Protein AF-0000000086136388 (afdb_homodimer)

Radius of gyration: 23.06 Å; Cα contacts (8 Å, |Δi|>4): 1151; chains: 2; bounding box: 48×72×56 Å

pLDDT: mean 96.87, std 8.73, range [23.95, 99.0]

Foldseek 3Di:
DDPQDPAAEWEAEAPPDWIKFKWQAWAPNPDPDTGFIKMWIWHDAQWKIKIKIKGAQADALDFDPPAAAQGPRVLAKKKKKWKAFDDDLDQWTWIWIAGQVQRIHIWTWGHNVLQNDPPDDIDTHTDDPCVVQVWGKDKDDDVVRNMIMIITIGTPVVRPQHGRRQAFIKMFMKMKTWHDHPVCPSDIIMIISQHHNHPTPRNRSNGYMYHYD/DDDQDPAAEWEAEAPPDWIKFKWQAWAPNPDPDTGFIKMWIWHDAQWKIKIKIKGAQADALDFDPPAAAQGPRVLAKKKKKWKAFDDDLDQWTWIWIAGQVQRIHIWTWGHNVLQNDVPDDIDTHTDDPCVVQVWGKDKDDDVVRNMIMIITIGTPVVRPQHGRRQAFIKMFMKMKTWHDHPVCPSDIIMIISFHHNHPTPRNRSNGYMYHYD

Sequence (426 aa):
MARGLDVPSLDVPECPAVGTVAYNTSVPNNDTAAFPETKASLCYDDSFIRITFTALQEEYFYYNNSVPTNGDIYDYEVMEAFIYRGVNDPQTYLEFEVAPNNVTFSAWIYNPSKVRATGAAFTGAYITSLVADQLSANTTIVRSEDLWYSHVQIPLGFFNVDTGKAKGTRWRMNFFRTVTSAELFPTQYYGAWNPPNETNFHMTPFFGHVYFVMARGLDVPSLDVPECPAVGTVAYNTSVPNNDTAAFPETKASLCYDDSFIRITFTALQEEYFYYNNSVPTNGDIYDYEVMEAFIYRGVNDPQTYLEFEVAPNNVTFSAWIYNPSKVRATGAAFTGAYITSLVADQLSANTTIVRSEDLWYSHVQIPLGFFNVDTGKAKGTRWRMNFFRTVTSAELFPTQYYGAWNPPNETNFHMTPFFGHVYFV

Solvent-accessible surface area (backbone atoms only — not comparable to full-atom values): 21706 Å² total; per-residue (Å²): 134,86,71,80,59,90,49,59,74,44,63,25,30,48,57,88,50,63,22,71,49,75,31,41,38,19,43,19,54,80,46,82,57,87,34,60,46,31,36,44,34,27,21,30,57,50,53,31,40,35,38,37,41,34,41,37,73,41,85,58,83,33,70,64,88,83,54,54,72,63,42,74,54,78,76,33,21,29,43,36,41,38,45,34,80,37,82,67,66,47,19,36,34,39,38,40,35,36,28,74,85,46,46,39,32,41,26,45,34,42,22,74,67,24,52,61,44,89,92,50,44,70,51,64,20,50,60,76,56,36,76,64,59,55,42,49,64,52,50,49,75,39,72,93,73,21,26,37,37,31,50,31,37,40,43,31,34,75,67,54,35,53,76,66,52,47,65,72,40,46,24,30,31,41,41,38,37,36,45,39,34,87,85,49,54,84,53,72,48,38,28,20,69,51,45,34,84,44,88,48,95,57,36,32,67,38,32,20,44,33,33,29,82,134,84,73,82,61,91,49,61,72,44,62,25,29,47,59,87,49,63,24,71,50,75,32,40,40,18,42,18,54,80,45,81,56,87,35,59,46,32,36,44,34,26,22,29,54,51,54,30,39,35,38,36,41,34,42,37,74,41,87,57,84,32,69,64,88,82,53,53,72,65,41,72,54,79,76,33,22,28,42,35,43,37,44,34,81,37,84,67,64,45,20,34,36,39,39,39,35,38,29,74,85,48,48,39,32,40,27,45,34,41,22,74,66,25,52,58,43,90,91,50,44,72,50,65,20,50,60,76,56,36,76,65,60,55,42,49,64,51,50,48,76,39,74,93,73,22,27,36,36,32,48,31,38,40,43,30,33,74,67,55,34,54,76,66,53,50,66,73,42,45,24,28,31,41,41,39,36,36,44,38,33,85,84,48,54,85,52,71,47,38,28,20,70,53,45,34,82,46,87,49,95,59,37,32,67,38,33,21,43,33,34,30,82

Structure (mmCIF, N/CA/C/O backbone):
data_AF-0000000086136388-model_v1
#
loop_
_entity.id
_entity.type
_entity.pdbx_description
1 polymer 'Carbohydrate-binding domain-containing protein'
#
loop_
_atom_site.group_PDB
_atom_site.id
_atom_site.type_symbol
_atom_site.label_atom_id
_atom_site.label_alt_id
_atom_site.label_comp_id
_atom_site.label_asym_id
_atom_site.label_entity_id
_atom_site.label_seq_id
_atom_site.pdbx_PDB_ins_code
_atom_site.Cartn_x
_atom_site.Cartn_y
_atom_site.Cartn_z
_atom_site.occupancy
_atom_site.B_iso_or_equiv
_atom_site.auth_seq_id
_atom_site.auth_comp_id
_atom_site.auth_asym_id
_atom_site.auth_atom_id
_atom_site.pdbx_PDB_model_num
ATOM 1 N N . MET A 1 1 ? -26.812 6.629 -1.479 1 23.95 1 MET A N 1
ATOM 2 C CA . MET A 1 1 ? -26.562 7.758 -0.588 1 23.95 1 MET A CA 1
ATOM 3 C C . MET A 1 1 ? -25.672 8.797 -1.26 1 23.95 1 MET A C 1
ATOM 5 O O . MET A 1 1 ? -26.156 9.844 -1.701 1 23.95 1 MET A O 1
ATOM 9 N N . ALA A 1 2 ? -24.203 8.734 -0.813 1 31.75 2 ALA A N 1
ATOM 10 C CA . ALA A 1 2 ? -23.422 9.844 -0.28 1 31.75 2 ALA A CA 1
ATOM 11 C C . ALA A 1 2 ? -23.062 10.844 -1.376 1 31.75 2 ALA A C 1
ATOM 13 O O . ALA A 1 2 ? -22.297 10.539 -2.287 1 31.75 2 ALA A O 1
ATOM 14 N N . ARG A 1 3 ? -23.672 11.461 -2.061 1 38.41 3 ARG A N 1
ATOM 15 C CA . ARG A 1 3 ? -23.297 12.578 -2.926 1 38.41 3 ARG A CA 1
ATOM 16 C C . ARG A 1 3 ? -22.125 13.352 -2.346 1 38.41 3 ARG A C 1
ATOM 18 O O . ARG A 1 3 ? -21.984 13.461 -1.126 1 38.41 3 ARG A O 1
ATOM 25 N N . GLY A 1 4 ? -20.875 13.484 -3.221 1 53.66 4 GLY A N 1
ATOM 26 C CA . GLY A 1 4 ? -19.578 14.086 -2.986 1 53.66 4 GLY A CA 1
ATOM 27 C C . GLY A 1 4 ? -19.656 15.391 -2.209 1 53.66 4 GLY A C 1
ATOM 28 O O . GLY A 1 4 ? -20.359 16.312 -2.609 1 53.66 4 GLY A O 1
ATOM 29 N N . LEU A 1 5 ? -19.469 15.367 -0.893 1 69.88 5 LEU A N 1
ATOM 30 C CA . LEU A 1 5 ? -19.219 16.578 -0.127 1 69.88 5 LEU A CA 1
ATOM 31 C C . LEU A 1 5 ? -18.391 17.578 -0.936 1 69.88 5 LEU A C 1
ATOM 33 O O . LEU A 1 5 ? -17.516 17.172 -1.715 1 69.88 5 LEU A O 1
ATOM 37 N N . ASP A 1 6 ? -18.938 18.688 -1.2 1 89.12 6 ASP A N 1
ATOM 38 C CA . ASP A 1 6 ? -18.094 19.75 -1.758 1 89.12 6 ASP A CA 1
ATOM 39 C C . ASP A 1 6 ? -16.844 19.969 -0.908 1 89.12 6 ASP A C 1
ATOM 41 O O . ASP A 1 6 ? -16.938 20.406 0.24 1 89.12 6 ASP A O 1
ATOM 45 N N . VAL A 1 7 ? -15.766 19.438 -1.376 1 97.25 7 VAL A N 1
ATOM 46 C CA . VAL A 1 7 ? -14.508 19.547 -0.646 1 97.25 7 VAL A CA 1
ATOM 47 C C . VAL A 1 7 ? -13.594 20.562 -1.349 1 97.25 7 VAL A C 1
ATOM 49 O O . VAL A 1 7 ? -13.758 20.828 -2.541 1 97.25 7 VAL A O 1
ATOM 52 N N . PRO A 1 8 ? -12.695 21.234 -0.629 1 98.31 8 PRO A N 1
ATOM 53 C CA . PRO A 1 8 ? -11.805 22.219 -1.246 1 98.31 8 PRO A CA 1
ATOM 54 C C . PRO A 1 8 ? -10.812 21.578 -2.223 1 98.31 8 PRO A C 1
ATOM 56 O O . PRO A 1 8 ? -10.688 20.359 -2.271 1 98.31 8 PRO A O 1
ATOM 59 N N . SER A 1 9 ? -10.172 22.453 -3.072 1 98.44 9 SER A N 1
ATOM 60 C CA . SER A 1 9 ? -9.18 22 -4.039 1 98.44 9 SER A CA 1
ATOM 61 C C . SER A 1 9 ? -7.883 22.797 -3.91 1 98.44 9 SER A C 1
ATOM 63 O O . SER A 1 9 ? -7.875 23.906 -3.387 1 98.44 9 SER A O 1
ATOM 65 N N . LEU A 1 10 ? -6.852 22.203 -4.293 1 98.88 10 LEU A N 1
ATOM 66 C CA . LEU A 1 10 ? -5.531 22.828 -4.328 1 98.88 10 LEU A CA 1
ATOM 67 C C . LEU A 1 10 ? -4.797 22.469 -5.617 1 98.88 10 LEU A C 1
ATOM 69 O O . LEU A 1 10 ? -4.723 21.281 -5.984 1 98.88 10 LEU A O 1
ATOM 73 N N . ASP A 1 11 ? -4.32 23.453 -6.371 1 98.94 11 ASP A N 1
ATOM 74 C CA . ASP A 1 11 ? -3.371 23.219 -7.457 1 98.94 11 ASP A CA 1
ATOM 75 C C . ASP A 1 11 ? -1.939 23.156 -6.93 1 98.94 11 ASP A C 1
ATOM 77 O O . ASP A 1 11 ? -1.497 24.062 -6.223 1 98.94 11 ASP A O 1
ATOM 81 N N . VAL A 1 12 ? -1.263 22.156 -7.23 1 98.94 12 VAL A N 1
ATOM 82 C CA . VAL A 1 12 ? 0.119 21.969 -6.801 1 98.94 12 VAL A CA 1
ATOM 83 C C . VAL A 1 12 ? 1.051 22.031 -8.008 1 98.94 12 VAL A C 1
ATOM 85 O O . VAL A 1 12 ? 0.983 21.188 -8.906 1 98.94 12 VAL A O 1
ATOM 88 N N . PRO A 1 13 ? 1.902 23.016 -8.086 1 98.94 13 PRO A N 1
ATOM 89 C CA . PRO A 1 13 ? 2.816 23.156 -9.227 1 98.94 13 PRO A CA 1
ATOM 90 C C . PRO A 1 13 ? 4.094 22.344 -9.062 1 98.94 13 PRO A C 1
ATOM 92 O O . PRO A 1 13 ? 4.32 21.75 -8 1 98.94 13 PRO A O 1
ATOM 95 N N . GLU A 1 14 ? 4.855 22.25 -10.109 1 98.88 14 GLU A N 1
ATOM 96 C CA . GLU A 1 14 ? 6.215 21.734 -10.031 1 98.88 14 GLU A CA 1
ATOM 97 C C . GLU A 1 14 ? 7.102 22.625 -9.164 1 98.88 14 GLU A C 1
ATOM 99 O O . GLU A 1 14 ? 7.016 23.844 -9.234 1 98.88 14 GLU A O 1
ATOM 104 N N . CYS A 1 15 ? 7.957 22.016 -8.414 1 98.81 15 CYS A N 1
ATOM 105 C CA . CYS A 1 15 ? 8.914 22.766 -7.613 1 98.81 15 CYS A CA 1
ATOM 106 C C . CYS A 1 15 ? 9.789 23.641 -8.492 1 98.81 15 CYS A C 1
ATOM 108 O O . CYS A 1 15 ? 10.141 23.266 -9.609 1 98.81 15 CYS A O 1
ATOM 110 N N . PRO A 1 16 ? 10.094 24.766 -8.07 1 98.62 16 PRO A N 1
ATOM 111 C CA . PRO A 1 16 ? 10.078 25.234 -6.68 1 98.62 16 PRO A CA 1
ATOM 112 C C . PRO A 1 16 ? 8.82 26.016 -6.332 1 98.62 16 PRO A C 1
ATOM 114 O O . PRO A 1 16 ? 8.625 26.406 -5.176 1 98.62 16 PRO A O 1
ATOM 117 N N . ALA A 1 17 ? 7.953 26.328 -7.355 1 98.88 17 ALA A N 1
ATOM 118 C CA . ALA A 1 17 ? 6.676 26.938 -6.996 1 98.88 17 ALA A CA 1
ATOM 119 C C . ALA A 1 17 ? 5.859 26.016 -6.098 1 98.88 17 ALA A C 1
ATOM 121 O O . ALA A 1 17 ? 5.988 24.797 -6.172 1 98.88 17 ALA A O 1
ATOM 122 N N . VAL A 1 18 ? 5.02 26.578 -5.27 1 98.94 18 VAL A N 1
ATOM 123 C CA . VAL A 1 18 ? 4.266 25.734 -4.352 1 98.94 18 VAL A CA 1
ATOM 124 C C . VAL A 1 18 ? 2.793 26.141 -4.363 1 98.94 18 VAL A C 1
ATOM 126 O O . VAL A 1 18 ? 2.465 27.281 -4.641 1 98.94 18 VAL A O 1
ATOM 129 N N . GLY A 1 19 ? 1.945 25.141 -4.195 1 98.94 19 GLY A N 1
ATOM 130 C CA . GLY A 1 19 ? 0.585 25.359 -3.738 1 98.94 19 GLY A CA 1
ATOM 131 C C . GLY A 1 19 ? 0.433 25.234 -2.234 1 98.94 19 GLY A C 1
ATOM 132 O O . GLY A 1 19 ? 0.924 24.281 -1.632 1 98.94 19 GLY A O 1
ATOM 133 N N . THR A 1 20 ? -0.209 26.266 -1.61 1 98.88 20 THR A N 1
ATOM 134 C CA . THR A 1 20 ? -0.269 26.297 -0.153 1 98.88 20 THR A CA 1
ATOM 135 C C . THR A 1 20 ? -1.717 26.328 0.328 1 98.88 20 THR A C 1
ATOM 137 O O . THR A 1 20 ? -2.549 27.047 -0.244 1 98.88 20 THR A O 1
ATOM 140 N N . VAL A 1 21 ? -2 25.516 1.309 1 98.88 21 VAL A N 1
ATOM 141 C CA . VAL A 1 21 ? -3.236 25.672 2.068 1 98.88 21 VAL A CA 1
ATOM 142 C C . VAL A 1 21 ? -2.92 26.172 3.475 1 98.88 21 VAL A C 1
ATOM 144 O O . VAL A 1 21 ? -1.925 25.766 4.078 1 98.88 21 VAL A O 1
ATOM 147 N N . ALA A 1 22 ? -3.672 27.094 3.922 1 98.56 22 ALA A N 1
ATOM 148 C CA . ALA A 1 22 ? -3.662 27.578 5.301 1 98.56 22 ALA A CA 1
ATOM 149 C C . ALA A 1 22 ? -4.988 27.281 5.992 1 98.56 22 ALA A C 1
ATOM 151 O O . ALA A 1 22 ? -6.055 27.422 5.387 1 98.56 22 ALA A O 1
ATOM 152 N N . TYR A 1 23 ? -4.891 26.859 7.211 1 98.06 23 TYR A N 1
ATOM 153 C CA . TYR A 1 23 ? -6.117 26.531 7.93 1 98.06 23 TYR A CA 1
ATOM 154 C C . TYR A 1 23 ? -5.949 26.75 9.43 1 98.06 23 TYR A C 1
ATOM 156 O O . TYR A 1 23 ? -4.836 26.672 9.953 1 98.06 23 TYR A O 1
ATOM 164 N N . ASN A 1 24 ? -6.988 27.062 10.07 1 97.56 24 ASN A N 1
ATOM 165 C CA . ASN A 1 24 ? -7.121 27.188 11.516 1 97.56 24 ASN A CA 1
ATOM 166 C C . ASN A 1 24 ? -8.484 26.688 12 1 97.56 24 ASN A C 1
ATOM 168 O O . ASN A 1 24 ? -9 27.172 13.008 1 97.56 24 ASN A O 1
ATOM 172 N N . THR A 1 25 ? -8.992 25.797 11.219 1 96.81 25 THR A N 1
ATOM 173 C CA . THR A 1 25 ? -10.312 25.25 11.523 1 96.81 25 THR A CA 1
ATOM 174 C C . THR A 1 25 ? -10.195 24 12.383 1 96.81 25 THR A C 1
ATOM 176 O O . THR A 1 25 ? -9.375 23.125 12.102 1 96.81 25 THR A O 1
ATOM 179 N N . SER A 1 26 ? -11.078 23.953 13.352 1 97.38 26 SER A N 1
ATOM 180 C CA . SER A 1 26 ? -11.039 22.859 14.312 1 97.38 26 SER A CA 1
ATOM 181 C C . SER A 1 26 ? -11.703 21.609 13.742 1 97.38 26 SER A C 1
ATOM 183 O O . SER A 1 26 ? -12.57 21.688 12.875 1 97.38 26 SER A O 1
ATOM 185 N N . VAL A 1 27 ? -11.273 20.469 14.18 1 97.44 27 VAL A N 1
ATOM 186 C CA . VAL A 1 27 ? -11.938 19.172 14 1 97.44 27 VAL A CA 1
ATOM 187 C C . VAL A 1 27 ? -12.641 18.766 15.289 1 97.44 27 VAL A C 1
ATOM 189 O O . VAL A 1 27 ? -12.023 18.719 16.359 1 97.44 27 VAL A O 1
ATOM 192 N N . PRO A 1 28 ? -13.938 18.391 15.414 1 97.31 28 PRO A N 1
ATOM 193 C CA . PRO A 1 28 ? -14.844 18.406 14.266 1 97.31 28 PRO A CA 1
ATOM 194 C C . PRO A 1 28 ? -15.18 19.828 13.797 1 97.31 28 PRO A C 1
ATOM 196 O O . PRO A 1 28 ? -14.797 20.797 14.453 1 97.31 28 PRO A O 1
ATOM 199 N N . ASN A 1 29 ? -15.859 19.859 12.609 1 94.06 29 ASN A N 1
ATOM 200 C CA . ASN A 1 29 ? -16.062 21.141 11.945 1 94.06 29 ASN A CA 1
ATOM 201 C C . ASN A 1 29 ? -17.094 21.984 12.672 1 94.06 29 ASN A C 1
ATOM 203 O O . ASN A 1 29 ? -17.234 23.188 12.398 1 94.06 29 ASN A O 1
ATOM 207 N N . ASN A 1 30 ? -17.75 21.422 13.664 1 92 30 ASN A N 1
ATOM 208 C CA . ASN A 1 30 ? -18.719 22.203 14.438 1 92 30 ASN A CA 1
ATOM 209 C C . ASN A 1 30 ? -18.094 22.75 15.719 1 92 30 ASN A C 1
ATOM 211 O O . ASN A 1 30 ? -18.734 23.484 16.453 1 92 30 ASN A O 1
ATOM 215 N N . ASP A 1 31 ? -16.875 22.312 16 1 89.75 31 ASP A N 1
ATOM 216 C CA . ASP A 1 31 ? -16.125 22.922 17.094 1 89.75 31 ASP A CA 1
ATOM 217 C C . ASP A 1 31 ? -15.688 24.344 16.719 1 89.75 31 ASP A C 1
ATOM 219 O O . ASP A 1 31 ? -14.984 24.547 15.727 1 89.75 31 ASP A O 1
ATOM 223 N N . THR A 1 32 ? -16.062 25.359 17.469 1 88.38 32 THR A N 1
ATOM 224 C CA . THR A 1 32 ? -15.812 26.766 17.172 1 88.38 32 THR A CA 1
ATOM 225 C C . THR A 1 32 ? -14.562 27.266 17.891 1 88.38 32 THR A C 1
ATOM 227 O O . THR A 1 32 ? -14.18 28.422 17.75 1 88.38 32 THR A O 1
ATOM 230 N N . ALA A 1 33 ? -13.961 26.359 18.562 1 89.62 33 ALA A N 1
ATOM 231 C CA . ALA A 1 33 ? -12.742 26.75 19.266 1 89.62 33 ALA A CA 1
ATOM 232 C C . ALA A 1 33 ? -11.664 27.188 18.266 1 89.62 33 ALA A C 1
ATOM 234 O O . ALA A 1 33 ? -11.562 26.625 17.172 1 89.62 33 ALA A O 1
ATOM 235 N N . ALA A 1 34 ? -10.938 28.219 18.734 1 91.62 34 ALA A N 1
ATOM 236 C CA . ALA A 1 34 ? -9.828 28.672 17.906 1 91.62 34 ALA A CA 1
ATOM 237 C C . ALA A 1 34 ? -8.773 27.578 17.75 1 91.62 34 ALA A C 1
ATOM 239 O O . ALA A 1 34 ? -8.5 26.844 18.703 1 91.62 34 ALA A O 1
ATOM 240 N N . PHE A 1 35 ? -8.227 27.406 16.656 1 97.81 35 PHE A N 1
ATOM 241 C CA . PHE A 1 35 ? -7.105 26.516 16.391 1 97.81 35 PHE A CA 1
ATOM 242 C C . PHE A 1 35 ? -5.93 27.297 15.805 1 97.81 35 PHE A C 1
ATOM 244 O O . PHE A 1 35 ? -6.117 28.188 14.969 1 97.81 35 PHE A O 1
ATOM 251 N N . PRO A 1 36 ? -4.711 27 16.266 1 98.38 36 PRO A N 1
ATOM 252 C CA . PRO A 1 36 ? -3.566 27.766 15.773 1 98.38 36 PRO A CA 1
ATOM 253 C C . PRO A 1 36 ? -3.387 27.641 14.258 1 98.38 36 PRO A C 1
ATOM 255 O O . PRO A 1 36 ? -3.576 26.562 13.695 1 98.38 36 PRO A O 1
ATOM 258 N N . GLU A 1 37 ? -3.037 28.75 13.625 1 98.62 37 GLU A N 1
ATOM 259 C CA . GLU A 1 37 ? -2.834 28.766 12.18 1 98.62 37 GLU A CA 1
ATOM 260 C C . GLU A 1 37 ? -1.811 27.719 11.75 1 98.62 37 GLU A C 1
ATOM 262 O O . GLU A 1 37 ? -0.777 27.562 12.398 1 98.62 37 GLU A O 1
ATOM 267 N N . THR A 1 38 ? -2.09 27.016 10.742 1 98.81 38 THR A N 1
ATOM 268 C CA . THR A 1 38 ? -1.285 25.922 10.219 1 98.81 38 THR A CA 1
ATOM 269 C C . THR A 1 38 ? -1.223 25.969 8.695 1 98.81 38 THR A C 1
ATOM 271 O O . THR A 1 38 ? -2.178 26.406 8.047 1 98.81 38 THR A O 1
ATOM 274 N N . LYS A 1 39 ? -0.036 25.609 8.102 1 98.94 39 LYS A N 1
ATOM 275 C CA . LYS A 1 39 ? 0.093 25.609 6.645 1 98.94 39 LYS A CA 1
ATOM 276 C C . LYS A 1 39 ? 0.669 24.297 6.145 1 98.94 39 LYS A C 1
ATOM 278 O O . LYS A 1 39 ? 1.475 23.656 6.832 1 98.94 39 LYS A O 1
ATOM 283 N N . ALA A 1 40 ? 0.229 23.891 5.023 1 98.94 40 ALA A N 1
ATOM 284 C CA . ALA A 1 40 ? 0.866 22.875 4.195 1 98.94 40 ALA A CA 1
ATOM 285 C C . ALA A 1 40 ? 1.159 23.406 2.795 1 98.94 40 ALA A C 1
ATOM 287 O O . ALA A 1 40 ? 0.244 23.812 2.074 1 98.94 40 ALA A O 1
ATOM 288 N N . SER A 1 41 ? 2.418 23.484 2.428 1 98.94 41 SER A N 1
ATOM 289 C CA . SER A 1 41 ? 2.852 23.875 1.094 1 98.94 41 SER A CA 1
ATOM 290 C C . SER A 1 41 ? 3.385 22.688 0.301 1 98.94 41 SER A C 1
ATOM 292 O O . SER A 1 41 ? 4.246 21.953 0.784 1 98.94 41 SER A O 1
ATOM 294 N N . LEU A 1 42 ? 2.832 22.547 -0.902 1 98.94 42 LEU A N 1
ATOM 295 C CA . LEU A 1 42 ? 3.18 21.375 -1.684 1 98.94 42 LEU A CA 1
ATOM 296 C C . LEU A 1 42 ? 3.752 21.766 -3.041 1 98.94 42 LEU A C 1
ATOM 298 O O . LEU A 1 42 ? 3.289 22.719 -3.658 1 98.94 42 LEU A O 1
ATOM 302 N N . CYS A 1 43 ? 4.652 21.078 -3.531 1 98.94 43 CYS A N 1
ATOM 303 C CA . CYS A 1 43 ? 5.066 21 -4.926 1 98.94 43 CYS A CA 1
ATOM 304 C C . CYS A 1 43 ? 5.496 19.578 -5.285 1 98.94 43 CYS A C 1
ATOM 306 O O . CYS A 1 43 ? 5.496 18.688 -4.43 1 98.94 43 CYS A O 1
ATOM 308 N N . TYR A 1 44 ? 5.688 19.312 -6.516 1 98.94 44 TYR A N 1
ATOM 309 C CA . TYR A 1 44 ? 6.227 18.016 -6.945 1 98.94 44 TYR A CA 1
ATOM 310 C C . TYR A 1 44 ? 7.438 18.219 -7.852 1 98.94 44 TYR A C 1
ATOM 312 O O . TYR A 1 44 ? 7.598 19.266 -8.469 1 98.94 44 TYR A O 1
ATOM 320 N N . ASP A 1 45 ? 8.312 17.297 -7.84 1 98.75 45 ASP A N 1
ATOM 321 C CA . ASP A 1 45 ? 9.359 17.219 -8.852 1 98.75 45 ASP A CA 1
ATOM 322 C C . ASP A 1 45 ? 9.312 15.898 -9.602 1 98.75 45 ASP A C 1
ATOM 324 O O . ASP A 1 45 ? 8.25 15.281 -9.719 1 98.75 45 ASP A O 1
ATOM 328 N N . ASP A 1 46 ? 10.398 15.453 -10.172 1 98.5 46 ASP A N 1
ATOM 329 C CA . ASP A 1 46 ? 10.359 14.297 -11.062 1 98.5 46 ASP A CA 1
ATOM 330 C C . ASP A 1 46 ? 10.031 13.023 -10.297 1 98.5 46 ASP A C 1
ATOM 332 O O . ASP A 1 46 ? 9.43 12.094 -10.844 1 98.5 46 ASP A O 1
ATOM 336 N N . SER A 1 47 ? 10.391 13.023 -8.977 1 98.38 47 SER A N 1
ATOM 337 C CA . SER A 1 47 ? 10.328 11.727 -8.312 1 98.38 47 SER A CA 1
ATOM 338 C C . SER A 1 47 ? 9.602 11.82 -6.977 1 98.38 47 SER A C 1
ATOM 340 O O . SER A 1 47 ? 9.297 10.797 -6.359 1 98.38 47 SER A O 1
ATOM 342 N N . PHE A 1 48 ? 9.305 13.078 -6.531 1 98.94 48 PHE A N 1
ATOM 343 C CA . PHE A 1 48 ? 8.805 13.195 -5.164 1 98.94 48 PHE A CA 1
ATOM 344 C C . PHE A 1 48 ? 7.66 14.195 -5.086 1 98.94 48 PHE A C 1
ATOM 346 O O . PHE A 1 48 ? 7.613 15.156 -5.863 1 98.94 48 PHE A O 1
ATOM 353 N N . ILE A 1 49 ? 6.73 13.977 -4.184 1 99 49 ILE A N 1
ATOM 354 C CA . ILE A 1 49 ? 5.914 15.023 -3.576 1 99 49 ILE A CA 1
ATOM 355 C C . ILE A 1 49 ? 6.707 15.719 -2.475 1 99 49 ILE A C 1
ATOM 357 O O . ILE A 1 49 ? 7.301 15.062 -1.615 1 99 49 ILE A O 1
ATOM 361 N N . ARG A 1 50 ? 6.773 16.984 -2.543 1 98.94 50 ARG A N 1
ATOM 362 C CA . ARG A 1 50 ? 7.391 17.797 -1.498 1 98.94 50 ARG A CA 1
ATO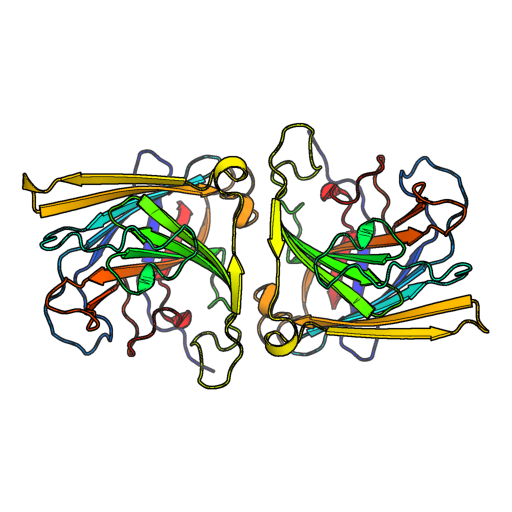M 363 C C . ARG A 1 50 ? 6.332 18.531 -0.683 1 98.94 50 ARG A C 1
ATOM 365 O O . ARG A 1 50 ? 5.473 19.219 -1.243 1 98.94 50 ARG A O 1
ATOM 372 N N . ILE A 1 51 ? 6.371 18.328 0.601 1 99 51 ILE A N 1
ATOM 373 C CA . ILE A 1 51 ? 5.445 19.016 1.502 1 99 51 ILE A CA 1
ATOM 374 C C . ILE A 1 51 ? 6.234 19.781 2.553 1 99 51 ILE A C 1
ATOM 376 O O . ILE A 1 51 ? 7.156 19.25 3.172 1 99 51 ILE A O 1
ATOM 380 N N . THR A 1 52 ? 5.977 20.984 2.73 1 98.94 52 THR A N 1
ATOM 381 C CA . THR A 1 52 ? 6.418 21.734 3.904 1 98.94 52 THR A CA 1
ATOM 382 C C . THR A 1 52 ? 5.25 21.984 4.855 1 98.94 52 THR A C 1
ATOM 384 O O . THR A 1 52 ? 4.332 22.75 4.535 1 98.94 52 THR A O 1
ATOM 387 N N . PHE A 1 53 ? 5.305 21.344 5.965 1 98.94 53 PHE A N 1
ATOM 388 C CA . PHE A 1 53 ? 4.383 21.641 7.059 1 98.94 53 PHE A CA 1
ATOM 389 C C . PHE A 1 53 ? 4.883 22.812 7.891 1 98.94 53 PHE A C 1
ATOM 391 O O . PHE A 1 53 ? 6.074 22.891 8.195 1 98.94 53 PHE A O 1
ATOM 398 N N . THR A 1 54 ? 4.023 23.688 8.211 1 98.94 54 THR A N 1
ATOM 399 C CA . THR A 1 54 ? 4.367 24.781 9.117 1 98.94 54 THR A CA 1
ATOM 400 C C . THR A 1 54 ? 3.318 24.922 10.219 1 98.94 54 THR A C 1
ATOM 402 O O . THR A 1 54 ? 2.162 25.25 9.945 1 98.94 54 THR A O 1
ATOM 405 N N . ALA A 1 55 ? 3.672 24.625 11.414 1 98.94 55 ALA A N 1
ATOM 406 C CA . ALA A 1 55 ? 2.857 24.859 12.602 1 98.94 55 ALA A CA 1
ATOM 407 C C . ALA A 1 55 ? 3.102 26.25 13.164 1 98.94 55 ALA A C 1
ATOM 409 O O . ALA A 1 55 ? 4.078 26.484 13.883 1 98.94 55 ALA A O 1
ATOM 410 N N . LEU A 1 56 ? 2.201 27.141 12.859 1 98.81 56 LEU A N 1
ATOM 411 C CA . LEU A 1 56 ? 2.295 28.516 13.367 1 98.81 56 LEU A CA 1
ATOM 412 C C . LEU A 1 56 ? 1.608 28.641 14.719 1 98.81 56 LEU A C 1
ATOM 414 O O . LEU A 1 56 ? 0.86 27.75 15.125 1 98.81 56 LEU A O 1
ATOM 418 N N . GLN A 1 57 ? 1.905 29.688 15.422 1 98.62 57 GLN A N 1
ATOM 419 C CA . GLN A 1 57 ? 1.31 29.969 16.719 1 98.62 57 GLN A CA 1
ATOM 420 C C . GLN A 1 57 ? 1.483 28.797 17.672 1 98.62 57 GLN A C 1
ATOM 422 O O . GLN A 1 57 ? 0.535 2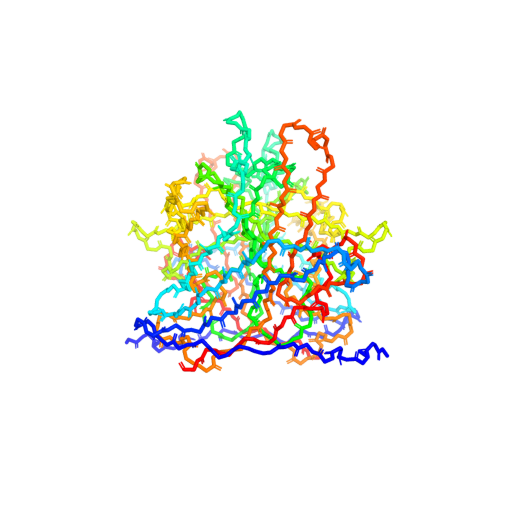8.391 18.344 1 98.62 57 GLN A O 1
ATOM 427 N N . GLU A 1 58 ? 2.607 28.188 17.578 1 98.25 58 GLU A N 1
ATOM 428 C CA . GLU A 1 58 ? 2.959 27.016 18.375 1 98.25 58 GLU A CA 1
ATOM 429 C C . GLU A 1 58 ? 3.48 27.422 19.75 1 98.25 58 GLU A C 1
ATOM 431 O O . GLU A 1 58 ? 4.473 28.156 19.859 1 98.25 58 GLU A O 1
ATOM 436 N N . GLU A 1 59 ? 2.855 26.891 20.766 1 96.56 59 GLU A N 1
ATOM 437 C CA . GLU A 1 59 ? 3.211 27.297 22.125 1 96.56 59 GLU A CA 1
ATOM 438 C C . GLU A 1 59 ? 3.971 26.188 22.844 1 96.56 59 GLU A C 1
ATOM 440 O O . GLU A 1 59 ? 4.848 26.469 23.672 1 96.56 59 GLU A O 1
ATOM 445 N N . TYR A 1 60 ? 3.791 24.953 22.469 1 97.62 60 TYR A N 1
ATOM 446 C CA . TYR A 1 60 ? 4.129 23.906 23.406 1 97.62 60 TYR A CA 1
ATOM 447 C C . TYR A 1 60 ? 5.23 23 22.859 1 97.62 60 TYR A C 1
ATOM 449 O O . TYR A 1 60 ? 6.023 22.453 23.625 1 97.62 60 TYR A O 1
ATOM 457 N N . PHE A 1 61 ? 5.242 22.766 21.562 1 97.88 61 PHE A N 1
ATOM 458 C CA . PHE A 1 61 ? 6.215 21.875 20.922 1 97.88 61 PHE A CA 1
ATOM 459 C C . PHE A 1 61 ? 6.262 20.531 21.625 1 97.88 61 PHE A C 1
ATOM 461 O O . PHE A 1 61 ? 7.344 20 21.891 1 97.88 61 PHE A O 1
ATOM 468 N N . TYR A 1 62 ? 5.129 19.969 22.016 1 97.94 62 TYR A N 1
ATOM 469 C CA . TYR A 1 62 ? 5.051 18.844 22.938 1 97.94 62 TYR A CA 1
ATOM 470 C C . TYR A 1 62 ? 5.148 17.516 22.203 1 97.94 62 TYR A C 1
ATOM 472 O O . TYR A 1 62 ? 4.348 17.25 21.297 1 97.94 62 TYR A O 1
ATOM 480 N N . TYR A 1 63 ? 6.172 16.734 22.469 1 97.75 63 TYR A N 1
ATOM 481 C CA . TYR A 1 63 ? 6.383 15.383 21.969 1 97.75 63 TYR A CA 1
ATOM 482 C C . TYR A 1 63 ? 6.969 14.477 23.047 1 97.75 63 TYR A C 1
ATOM 484 O O . TYR A 1 63 ? 7.434 14.969 24.094 1 97.75 63 TYR A O 1
ATOM 492 N N . ASN A 1 64 ? 6.816 13.156 22.906 1 97.56 64 ASN A N 1
ATOM 493 C CA . ASN A 1 64 ? 7.438 12.164 23.781 1 97.56 64 ASN A CA 1
ATOM 494 C C . ASN A 1 64 ? 8.641 11.5 23.109 1 97.56 64 ASN A C 1
ATOM 496 O O . ASN A 1 64 ? 8.484 10.727 22.172 1 97.56 64 ASN A O 1
ATOM 500 N N . ASN A 1 65 ? 9.805 11.695 23.656 1 96.81 65 ASN A N 1
ATOM 501 C CA . ASN A 1 65 ? 11.07 11.25 23.062 1 96.81 65 ASN A CA 1
ATOM 502 C C . ASN A 1 65 ? 11.18 9.727 23.078 1 96.81 65 ASN A C 1
ATOM 504 O O . ASN A 1 65 ? 12.008 9.156 22.359 1 96.81 65 ASN A O 1
ATOM 508 N N . SER A 1 66 ? 10.414 9.094 23.844 1 98.12 66 SER A N 1
ATOM 509 C CA . SER A 1 66 ? 10.523 7.645 23.969 1 98.12 66 SER A CA 1
ATOM 510 C C . SER A 1 66 ? 9.711 6.941 22.891 1 98.12 66 SER A C 1
ATOM 512 O O . SER A 1 66 ? 9.852 5.73 22.688 1 98.12 66 SER A O 1
ATOM 514 N N . VAL A 1 67 ? 8.859 7.652 22.219 1 98.38 67 VAL A N 1
ATOM 515 C CA . VAL A 1 67 ? 8.055 7.047 21.172 1 98.38 67 VAL A CA 1
ATOM 516 C C . VAL A 1 67 ? 8.891 6.914 19.891 1 98.38 67 VAL A C 1
ATOM 518 O O . VAL A 1 67 ? 9.398 7.91 19.375 1 98.38 67 VAL A O 1
ATOM 521 N N . PRO A 1 68 ? 9.086 5.688 19.438 1 98.44 68 PRO A N 1
ATOM 522 C CA . PRO A 1 68 ? 9.93 5.492 18.25 1 98.44 68 PRO A CA 1
ATOM 523 C C . PRO A 1 68 ? 9.18 5.746 16.953 1 98.44 68 PRO A C 1
ATOM 525 O O . PRO A 1 68 ? 7.957 5.934 16.953 1 98.44 68 PRO A O 1
ATOM 528 N N . THR A 1 69 ? 9.961 5.742 15.859 1 98.62 69 THR A N 1
ATOM 529 C CA . THR A 1 69 ? 9.375 5.781 14.523 1 98.62 69 THR A CA 1
ATOM 530 C C . THR A 1 69 ? 8.305 4.711 14.375 1 98.62 69 THR A C 1
ATOM 532 O O . THR A 1 69 ? 8.5 3.564 14.789 1 98.62 69 THR A O 1
ATOM 535 N N . ASN A 1 70 ? 7.082 5.121 13.859 1 98.62 70 ASN A N 1
ATOM 536 C CA . ASN A 1 70 ? 5.898 4.293 13.641 1 98.62 70 ASN A CA 1
ATOM 537 C C . ASN A 1 70 ? 5.242 3.889 14.953 1 98.62 70 ASN A C 1
ATOM 539 O O . ASN A 1 70 ? 4.352 3.037 14.977 1 98.62 70 ASN A O 1
ATOM 543 N N . GLY A 1 71 ? 5.758 4.457 16.062 1 98.69 71 GLY A N 1
ATOM 544 C CA . GLY A 1 71 ? 4.992 4.375 17.297 1 98.69 71 GLY A CA 1
ATOM 545 C C . GLY A 1 71 ? 3.816 5.332 17.328 1 98.69 71 GLY A C 1
ATOM 546 O O . GLY A 1 71 ? 3.49 5.965 16.312 1 98.69 71 GLY A O 1
ATOM 547 N N . ASP A 1 72 ? 3.152 5.535 18.516 1 98.38 72 ASP A N 1
ATOM 548 C CA . ASP A 1 72 ? 1.922 6.309 18.641 1 98.38 72 ASP A CA 1
ATOM 549 C C . ASP A 1 72 ? 2.223 7.797 18.828 1 98.38 72 ASP A C 1
ATOM 551 O O . ASP A 1 72 ? 1.732 8.43 19.766 1 98.38 72 ASP A O 1
ATOM 555 N N . ILE A 1 73 ? 2.934 8.359 17.891 1 98.69 73 ILE A N 1
ATOM 556 C CA . ILE A 1 73 ? 3.309 9.766 17.984 1 98.69 73 ILE A CA 1
ATOM 557 C C . ILE A 1 73 ? 2.061 10.641 17.891 1 98.69 73 ILE A C 1
ATOM 559 O O . ILE A 1 73 ? 2.062 11.789 18.344 1 98.69 73 ILE A O 1
ATOM 563 N N . TYR A 1 74 ? 0.929 10.094 17.375 1 98 74 TYR A N 1
ATOM 564 C CA . TYR A 1 74 ? -0.325 10.82 17.219 1 98 74 TYR A CA 1
ATOM 565 C C . TYR A 1 74 ? -0.977 11.094 18.562 1 98 74 TYR A C 1
ATOM 567 O O . TYR A 1 74 ? -1.957 11.836 18.656 1 98 74 TYR A O 1
ATOM 575 N N . ASP A 1 75 ? -0.46 10.5 19.625 1 98.06 75 ASP A N 1
ATOM 576 C CA . ASP A 1 75 ? -0.926 10.836 20.969 1 98.06 75 ASP A CA 1
ATOM 577 C C . ASP A 1 75 ? -0.441 12.227 21.391 1 98.06 75 ASP A C 1
ATOM 579 O O . ASP A 1 75 ? -0.932 12.789 22.375 1 98.06 75 ASP A O 1
ATOM 583 N N . TYR A 1 76 ? 0.499 12.828 20.656 1 98.44 76 TYR A N 1
ATOM 584 C CA . TYR A 1 76 ? 1.102 14.125 20.969 1 98.44 76 TYR A CA 1
ATOM 585 C C . TYR A 1 76 ? 0.921 15.102 19.812 1 98.44 76 TYR A C 1
ATOM 587 O O . TYR A 1 76 ? -0.104 15.078 19.125 1 98.44 76 TYR A O 1
ATOM 595 N N . GLU A 1 77 ? 1.921 16.125 19.688 1 98.62 77 GLU A N 1
ATOM 596 C CA . GLU A 1 77 ? 1.783 17.062 18.578 1 98.62 77 GLU A CA 1
ATOM 597 C C . GLU A 1 77 ? 2.359 16.5 17.297 1 98.62 77 GLU A C 1
ATOM 599 O O . GLU A 1 77 ? 3.502 16.031 17.266 1 98.62 77 GLU A O 1
ATOM 604 N N . VAL A 1 78 ? 1.551 16.547 16.281 1 98.88 78 VAL A N 1
ATOM 605 C CA . VAL A 1 78 ? 2.002 16.062 14.977 1 98.88 78 VAL A CA 1
ATOM 606 C C . VAL A 1 78 ? 1.333 16.875 13.875 1 98.88 78 VAL A C 1
ATOM 608 O O . VAL A 1 78 ? 0.307 17.516 14.102 1 98.88 78 VAL A O 1
ATOM 611 N N . MET A 1 79 ? 1.994 16.938 12.734 1 98.94 79 MET A N 1
ATOM 612 C CA . MET A 1 79 ? 1.39 17.281 11.453 1 98.94 79 MET A CA 1
ATOM 613 C C . MET A 1 79 ? 1.225 16.031 10.578 1 98.94 79 MET A C 1
ATOM 615 O O . MET A 1 79 ? 2.09 15.156 10.57 1 98.94 79 MET A O 1
ATOM 619 N N . GLU A 1 80 ? 0.075 15.945 9.922 1 98.94 80 GLU A N 1
ATOM 620 C CA . GLU A 1 80 ? -0.279 14.719 9.219 1 98.94 80 GLU A CA 1
ATOM 621 C C . GLU A 1 80 ? -0.727 15.008 7.789 1 98.94 80 GLU A C 1
ATOM 623 O O . GLU A 1 80 ? -1.392 16.016 7.535 1 98.94 80 GLU A O 1
ATOM 628 N N . ALA A 1 81 ? -0.344 14.156 6.902 1 98.94 81 ALA A N 1
ATOM 629 C CA . ALA A 1 81 ? -0.879 14.117 5.547 1 98.94 81 ALA A CA 1
ATOM 630 C C . ALA A 1 81 ? -1.514 12.766 5.246 1 98.94 81 ALA A C 1
ATOM 632 O O . ALA A 1 81 ? -0.977 11.719 5.629 1 98.94 81 ALA A O 1
ATOM 633 N N . PHE A 1 82 ? -2.666 12.75 4.691 1 98.94 82 PHE A N 1
ATOM 634 C CA . PHE A 1 82 ? -3.336 11.609 4.086 1 98.94 82 PHE A CA 1
ATOM 635 C C . PHE A 1 82 ? -3.381 11.75 2.57 1 98.94 82 PHE A C 1
ATOM 637 O O . PHE A 1 82 ? -3.842 12.766 2.049 1 98.94 82 PHE A O 1
ATOM 644 N N . ILE A 1 83 ? -2.871 10.734 1.843 1 99 83 ILE A N 1
ATOM 645 C CA . ILE A 1 83 ? -2.584 10.945 0.428 1 99 83 ILE A CA 1
ATOM 646 C C . ILE A 1 83 ? -3.074 9.75 -0.381 1 99 83 ILE A C 1
ATOM 648 O O . ILE A 1 83 ? -2.768 8.602 -0.051 1 99 83 ILE A O 1
ATOM 652 N N . TYR A 1 84 ? -3.855 10.016 -1.401 1 98.94 84 TYR A N 1
ATOM 653 C CA . TYR A 1 84 ? -4.328 9.031 -2.361 1 98.94 84 TYR A CA 1
ATOM 654 C C . TYR A 1 84 ? -4.281 9.578 -3.781 1 98.94 84 TYR A C 1
ATOM 656 O O . TYR A 1 84 ? -4.695 10.711 -4.031 1 98.94 84 TYR A O 1
ATOM 664 N N . ARG A 1 85 ? -3.693 8.828 -4.695 1 98.88 85 ARG A N 1
ATOM 665 C CA . ARG A 1 85 ? -3.758 9.203 -6.105 1 98.88 85 ARG A CA 1
ATOM 666 C C . ARG A 1 85 ? -5.059 8.734 -6.742 1 98.88 85 ARG A C 1
ATOM 668 O O . ARG A 1 85 ? -5.289 7.527 -6.875 1 98.88 85 ARG A O 1
ATOM 675 N N . GLY A 1 86 ? -5.879 9.578 -7.086 1 98 86 GLY A N 1
ATOM 676 C CA . GLY A 1 86 ? -7.172 9.289 -7.688 1 98 86 GLY A CA 1
ATOM 677 C C . GLY A 1 86 ? -8.234 10.312 -7.332 1 98 86 GLY A C 1
ATOM 678 O O . GLY A 1 86 ? -7.926 11.359 -6.758 1 98 86 GLY A O 1
ATOM 679 N N . VAL A 1 87 ? -9.477 10.023 -7.664 1 96.75 87 VAL A N 1
ATOM 680 C CA . VAL A 1 87 ? -10.516 11.039 -7.508 1 96.75 87 VAL A CA 1
ATOM 681 C C . VAL A 1 87 ? -11.602 10.523 -6.566 1 96.75 87 VAL A C 1
ATOM 683 O O . VAL A 1 87 ? -12.344 11.312 -5.973 1 96.75 87 VAL A O 1
ATOM 686 N N . ASN A 1 88 ? -11.695 9.234 -6.457 1 97 88 ASN A N 1
ATOM 687 C CA . ASN A 1 88 ? -12.719 8.688 -5.574 1 97 88 ASN A CA 1
ATOM 688 C C . ASN A 1 88 ? -12.297 8.773 -4.109 1 97 88 ASN A C 1
ATOM 690 O O . ASN A 1 88 ? -11.141 9.062 -3.805 1 97 88 ASN A O 1
ATOM 694 N N . ASP A 1 89 ? -13.266 8.562 -3.172 1 98.31 89 ASP A N 1
ATOM 695 C CA . ASP A 1 89 ? -12.914 8.391 -1.766 1 98.31 89 ASP A CA 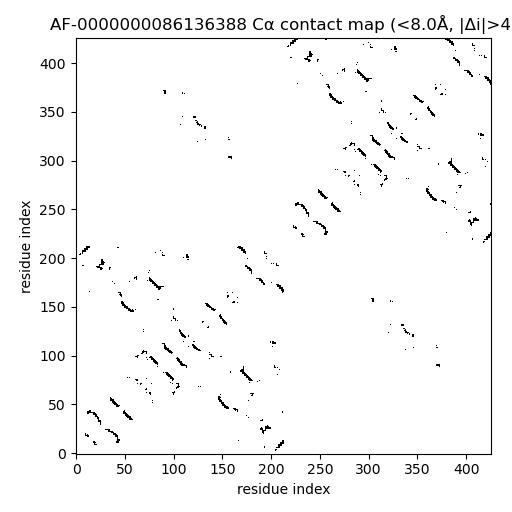1
ATOM 696 C C . ASP A 1 89 ? -12.148 7.086 -1.552 1 98.31 89 ASP A C 1
ATOM 698 O O . ASP A 1 89 ? -12.672 6 -1.812 1 98.31 89 ASP A O 1
ATOM 702 N N . PRO A 1 90 ? -10.961 7.207 -1.117 1 98.62 90 PRO A N 1
ATOM 703 C CA . PRO A 1 90 ? -10.148 5.988 -1.079 1 98.62 90 PRO A CA 1
ATOM 704 C C . PRO A 1 90 ? -10.492 5.094 0.111 1 98.62 90 PRO A C 1
ATOM 706 O O . PRO A 1 90 ? -10.859 5.59 1.178 1 98.62 90 PRO A O 1
ATOM 709 N N . GLN A 1 91 ? -10.344 3.799 -0.08 1 98.81 91 GLN A N 1
ATOM 710 C CA . GLN A 1 91 ? -10.328 2.799 0.983 1 98.81 91 GLN A CA 1
ATOM 711 C C . GLN A 1 91 ? -8.898 2.521 1.447 1 98.81 91 GLN A C 1
ATOM 713 O O . GLN A 1 91 ? -8.68 2.062 2.57 1 98.81 91 GLN A O 1
ATOM 718 N N . THR A 1 92 ? -7.902 2.682 0.604 1 98.88 92 THR A N 1
ATOM 719 C CA . THR A 1 92 ? -6.48 2.508 0.88 1 98.88 92 THR A CA 1
ATOM 720 C C . THR A 1 92 ? -5.699 3.771 0.527 1 98.88 92 THR A C 1
ATOM 722 O O . THR A 1 92 ? -5.844 4.305 -0.574 1 98.88 92 THR A O 1
ATOM 725 N N . TYR A 1 93 ? -4.957 4.297 1.405 1 98.94 93 TYR A N 1
ATOM 726 C CA . TYR A 1 93 ? -4.223 5.547 1.235 1 98.94 93 TYR A CA 1
ATOM 727 C C . TYR A 1 93 ? -3.002 5.59 2.146 1 98.94 93 TYR A C 1
ATOM 729 O O . TYR A 1 93 ? -2.863 4.762 3.049 1 98.94 93 TYR A O 1
ATOM 737 N N . LEU A 1 94 ? -2.068 6.477 1.859 1 98.94 94 LEU A N 1
ATOM 738 C CA . LEU A 1 94 ? -0.892 6.684 2.695 1 98.94 94 LEU A CA 1
ATOM 739 C C . LEU A 1 94 ? -1.189 7.676 3.816 1 98.94 94 LEU A C 1
ATOM 741 O O . LEU A 1 94 ? -1.77 8.734 3.576 1 98.94 94 LEU A O 1
ATOM 745 N N . GLU A 1 95 ? -0.91 7.305 5.012 1 98.94 95 GLU A N 1
ATOM 746 C CA . GLU A 1 95 ? -0.846 8.211 6.152 1 98.94 95 GLU A CA 1
ATOM 747 C C . GLU A 1 95 ? 0.599 8.531 6.527 1 98.94 95 GLU A C 1
ATOM 749 O O . GLU A 1 95 ? 1.411 7.621 6.711 1 98.94 95 GLU A O 1
ATOM 754 N N . PHE A 1 96 ? 0.965 9.805 6.539 1 99 96 PHE A N 1
ATOM 755 C CA . PHE A 1 96 ? 2.271 10.266 6.988 1 99 96 PHE A CA 1
ATOM 756 C C . PHE A 1 96 ? 2.127 11.273 8.125 1 99 96 PHE A C 1
ATOM 758 O O . PHE A 1 96 ? 1.271 12.164 8.07 1 99 96 PHE A O 1
ATOM 765 N N . GLU A 1 97 ? 2.873 11.117 9.211 1 98.94 97 GLU A N 1
ATOM 766 C CA . GLU A 1 97 ? 2.934 12.062 10.328 1 98.94 97 GLU A CA 1
ATOM 767 C C . GLU A 1 97 ? 4.375 12.43 10.664 1 98.94 97 GLU A C 1
ATOM 769 O O . GLU A 1 97 ? 5.285 11.617 10.484 1 98.94 97 GLU A O 1
ATOM 774 N N . VAL A 1 98 ? 4.531 13.609 11.141 1 98.94 98 VAL A N 1
ATOM 775 C CA . VAL A 1 98 ? 5.82 14.023 11.68 1 98.94 98 VAL A CA 1
ATOM 776 C C . VAL A 1 98 ? 5.609 14.828 12.961 1 98.94 98 VAL A C 1
ATOM 778 O O . VAL A 1 98 ? 4.695 15.648 13.039 1 98.94 98 VAL A O 1
ATOM 781 N N . ALA A 1 99 ? 6.387 14.508 13.953 1 98.94 99 ALA A N 1
ATOM 782 C CA . ALA A 1 99 ? 6.391 15.227 15.227 1 98.94 99 ALA A CA 1
ATOM 783 C C . ALA A 1 99 ? 7.465 16.312 15.242 1 98.94 99 ALA A C 1
ATOM 785 O O . ALA A 1 99 ? 8.359 16.312 14.391 1 98.94 99 ALA A O 1
ATOM 786 N N . PRO A 1 100 ? 7.379 17.266 16.203 1 98.75 100 PRO A N 1
ATOM 787 C CA . PRO A 1 100 ? 8.367 18.344 16.281 1 98.75 100 PRO A CA 1
ATOM 788 C C . PRO A 1 100 ? 9.797 17.828 16.438 1 98.75 100 PRO A C 1
ATOM 790 O O . PRO A 1 100 ? 10.75 18.516 16.078 1 98.75 100 PRO A O 1
ATOM 793 N N . ASN A 1 101 ? 10 16.641 16.969 1 98.62 101 ASN A N 1
ATOM 794 C CA . ASN A 1 101 ? 11.336 16.078 17.125 1 98.62 101 ASN A CA 1
ATOM 795 C C . ASN A 1 101 ? 11.758 15.266 15.906 1 98.62 101 ASN A C 1
ATOM 797 O O . ASN A 1 101 ? 12.664 14.438 15.992 1 98.62 101 ASN A O 1
ATOM 801 N N . ASN A 1 102 ? 11 15.305 14.844 1 98.81 102 ASN A N 1
ATOM 802 C CA . ASN A 1 102 ? 11.312 14.75 13.531 1 98.81 102 ASN A CA 1
ATOM 803 C C . ASN A 1 102 ? 11.031 13.25 13.484 1 98.81 102 ASN A C 1
ATOM 805 O O . ASN A 1 102 ? 11.406 12.578 12.516 1 98.81 102 ASN A O 1
ATOM 809 N N . VAL A 1 103 ? 10.469 12.656 14.562 1 98.88 103 VAL A N 1
ATOM 810 C CA . VAL A 1 103 ? 10.039 11.266 14.5 1 98.88 103 VAL A CA 1
ATOM 811 C C . VAL A 1 103 ? 8.797 11.148 13.625 1 98.88 103 VAL A C 1
ATOM 813 O O . VAL A 1 103 ? 7.895 11.984 13.703 1 98.88 103 VAL A O 1
ATOM 816 N N . THR A 1 104 ? 8.766 10.062 12.773 1 98.94 104 THR A N 1
ATOM 817 C CA . THR A 1 104 ? 7.699 10 11.781 1 98.94 104 THR A CA 1
ATOM 818 C C . THR A 1 104 ? 6.875 8.719 11.961 1 98.94 104 THR A C 1
ATOM 820 O O . THR A 1 104 ? 7.301 7.797 12.656 1 98.94 104 THR A O 1
ATOM 823 N N . PHE A 1 105 ? 5.695 8.766 11.555 1 98.88 105 PHE A N 1
ATOM 824 C CA . PHE A 1 105 ? 4.77 7.66 11.336 1 98.88 105 PHE A CA 1
ATOM 825 C C . PHE A 1 105 ? 4.371 7.574 9.867 1 98.88 105 PHE A C 1
ATOM 827 O O . PHE A 1 105 ? 3.996 8.578 9.258 1 98.88 105 PHE A O 1
ATOM 834 N N . SER A 1 106 ? 4.531 6.445 9.203 1 98.88 106 SER A N 1
ATOM 835 C CA . SER A 1 106 ? 4.125 6.234 7.816 1 98.88 106 SER A CA 1
ATOM 836 C C . SER A 1 106 ? 3.553 4.836 7.613 1 98.88 106 SER A C 1
ATOM 838 O O . SER A 1 106 ? 4.199 3.842 7.949 1 98.88 106 SER A O 1
ATOM 840 N N . ALA A 1 107 ? 2.334 4.746 7.059 1 98.81 107 ALA A N 1
ATOM 841 C CA . ALA A 1 107 ? 1.682 3.457 6.844 1 98.81 107 ALA A CA 1
ATOM 842 C C . ALA A 1 107 ? 0.681 3.535 5.691 1 98.81 107 ALA A C 1
ATOM 844 O O . ALA A 1 107 ? 0.072 4.582 5.461 1 98.81 107 ALA A O 1
ATOM 845 N N . TRP A 1 108 ? 0.583 2.424 4.953 1 98.88 108 TRP A N 1
ATOM 846 C CA . TRP A 1 108 ? -0.586 2.219 4.105 1 98.88 108 TRP A CA 1
ATOM 847 C C . TRP A 1 108 ? -1.808 1.852 4.938 1 98.88 108 TRP A C 1
ATOM 849 O O . TRP A 1 108 ? -1.838 0.795 5.574 1 98.88 108 TRP A O 1
ATOM 859 N N . ILE A 1 109 ? -2.805 2.691 4.934 1 98.94 109 ILE A N 1
ATOM 860 C CA . ILE A 1 109 ? -4.012 2.475 5.723 1 98.94 109 ILE A CA 1
ATOM 861 C C . ILE A 1 109 ? -5.066 1.779 4.871 1 98.94 109 ILE A C 1
ATOM 863 O O . ILE A 1 109 ? -5.312 2.174 3.727 1 98.94 109 ILE A O 1
ATOM 867 N N . TYR A 1 110 ? -5.652 0.728 5.336 1 98.88 110 TYR A N 1
ATOM 868 C CA . TYR A 1 110 ? -6.828 0.088 4.758 1 98.88 110 TYR A CA 1
ATOM 869 C C . TYR A 1 110 ? -8.07 0.367 5.598 1 98.88 110 TYR A C 1
ATOM 871 O O . TYR A 1 110 ? -8.164 -0.07 6.746 1 98.88 110 TYR A O 1
ATOM 879 N N . ASN A 1 111 ? -8.93 1.1 5.086 1 98.81 111 ASN A N 1
ATOM 880 C CA . ASN A 1 111 ? -10.156 1.606 5.691 1 98.81 111 ASN A CA 1
ATOM 881 C C . ASN A 1 111 ? -11.359 1.398 4.777 1 98.81 111 ASN A C 1
ATOM 883 O O . ASN A 1 111 ? -11.891 2.355 4.211 1 98.81 111 ASN A O 1
ATOM 887 N N . PRO A 1 112 ? -11.867 0.14 4.688 1 98.44 112 PRO A N 1
ATOM 888 C CA . PRO A 1 112 ? -12.914 -0.171 3.705 1 98.44 112 PRO A CA 1
ATOM 889 C C . PRO A 1 112 ? -14.211 0.596 3.955 1 98.44 112 PRO A C 1
ATOM 891 O O . PRO A 1 112 ? -14.977 0.833 3.021 1 98.44 112 PRO A O 1
ATOM 894 N N . SER A 1 113 ? -14.461 1.04 5.156 1 98.38 113 SER A N 1
ATOM 895 C CA . SER A 1 113 ? -15.68 1.803 5.414 1 98.38 113 SER A CA 1
ATOM 896 C C . SER A 1 113 ? -15.539 3.244 4.934 1 98.38 113 SER A C 1
ATOM 898 O O . SER A 1 113 ? -16.531 3.965 4.828 1 98.38 113 SER A O 1
ATOM 900 N N . LYS A 1 114 ? -14.336 3.721 4.766 1 98.56 114 LYS A N 1
ATOM 901 C CA . LYS A 1 114 ? -13.977 5.062 4.324 1 98.56 114 LYS A CA 1
ATOM 902 C C . LYS A 1 114 ? -14.211 6.09 5.43 1 98.56 114 LYS A C 1
ATOM 904 O O . LYS A 1 114 ? -13.82 7.254 5.297 1 98.56 114 LYS A O 1
ATOM 909 N N . VAL A 1 115 ? -14.828 5.672 6.527 1 98.56 115 VAL A N 1
ATOM 910 C CA . VAL A 1 115 ? -15.117 6.625 7.594 1 98.56 115 VAL A CA 1
ATOM 911 C C . VAL A 1 115 ? -14.711 6.031 8.945 1 98.56 115 VAL A C 1
ATOM 913 O O . VAL A 1 115 ? -15.133 6.516 9.992 1 98.56 115 VAL A O 1
ATOM 916 N N . ARG A 1 116 ? -13.898 4.91 8.844 1 98.25 116 ARG A N 1
ATOM 917 C CA . ARG A 1 116 ? -13.516 4.188 10.055 1 98.25 116 ARG A CA 1
ATOM 918 C C . ARG A 1 116 ? -14.742 3.838 10.891 1 98.25 116 ARG A C 1
ATOM 920 O O . ARG A 1 116 ? -14.781 4.125 12.086 1 98.25 116 ARG A O 1
ATOM 927 N N . ALA A 1 117 ? -15.672 3.225 10.312 1 97.94 117 ALA A N 1
ATOM 928 C CA . ALA A 1 117 ? -16.922 2.893 10.992 1 97.94 117 ALA A CA 1
ATOM 929 C C . ALA A 1 117 ? -16.672 1.923 12.141 1 97.94 117 ALA A C 1
ATOM 931 O O . ALA A 1 117 ? -15.797 1.063 12.062 1 97.94 117 ALA A O 1
ATOM 932 N N . THR A 1 118 ? -17.516 2.08 13.227 1 96.81 118 THR A N 1
ATOM 933 C CA . THR A 1 118 ? -17.406 1.177 14.367 1 96.81 118 THR A CA 1
ATOM 934 C C . THR A 1 118 ? -17.578 -0.274 13.93 1 96.81 118 THR A C 1
ATOM 936 O O . THR A 1 118 ? -18.531 -0.605 13.219 1 96.81 118 THR A O 1
ATOM 939 N N . GLY A 1 119 ? -16.609 -1.069 14.336 1 95.81 119 GLY A N 1
ATOM 940 C CA . GLY A 1 119 ? -16.703 -2.492 14.055 1 95.81 119 GLY A CA 1
ATOM 941 C C . GLY A 1 119 ? -16.125 -2.877 12.711 1 95.81 119 GLY A C 1
ATOM 942 O O . GLY A 1 119 ? -15.922 -4.059 12.43 1 95.81 119 GLY A O 1
ATOM 943 N N . ALA A 1 120 ? -15.883 -1.901 11.836 1 96.31 120 ALA A N 1
ATOM 944 C CA . ALA A 1 120 ? -15.312 -2.174 10.523 1 96.31 120 ALA A CA 1
ATOM 945 C C . ALA A 1 120 ? -13.805 -2.361 10.602 1 96.31 120 ALA A C 1
ATOM 947 O O . ALA A 1 120 ? -13.164 -1.883 11.539 1 96.31 120 ALA A O 1
ATOM 948 N N . ALA A 1 121 ? -13.266 -3.084 9.633 1 97.06 121 ALA A N 1
ATOM 949 C CA . ALA A 1 121 ? -11.812 -3.213 9.539 1 97.06 121 ALA A CA 1
ATOM 950 C C . ALA A 1 121 ? -11.148 -1.846 9.438 1 97.06 121 ALA A C 1
ATOM 952 O O . ALA A 1 121 ? -11.664 -0.945 8.773 1 97.06 121 ALA A O 1
ATOM 953 N N . PHE A 1 122 ? -10.078 -1.674 10.086 1 98.69 122 PHE A N 1
ATOM 954 C CA . PHE A 1 122 ? -9.195 -0.514 10.055 1 98.69 122 PHE A CA 1
ATOM 955 C C . PHE A 1 122 ? -7.773 -0.906 10.43 1 98.69 122 PHE A C 1
ATOM 957 O O . PHE A 1 122 ? -7.469 -1.114 11.602 1 98.69 122 PHE A O 1
ATOM 964 N N . THR A 1 123 ? -6.934 -1.047 9.398 1 98.5 123 THR A N 1
ATOM 965 C CA . THR A 1 123 ? -5.609 -1.614 9.617 1 98.5 123 THR A CA 1
ATOM 966 C C . THR A 1 123 ? -4.547 -0.826 8.859 1 98.5 123 THR A C 1
ATOM 968 O O . THR A 1 123 ? -4.875 0.06 8.062 1 98.5 123 THR A O 1
ATOM 971 N N . GLY A 1 124 ? -3.312 -1.021 9.234 1 98.12 124 GLY A N 1
ATOM 972 C CA . GLY A 1 124 ? -2.193 -0.351 8.586 1 98.12 124 GLY A CA 1
ATOM 973 C C . GLY A 1 124 ? -1.024 -1.276 8.312 1 98.12 124 GLY A C 1
ATOM 974 O O . GLY A 1 124 ? -0.719 -2.16 9.117 1 98.12 124 GLY A O 1
ATOM 975 N N . ALA A 1 125 ? -0.365 -1.103 7.164 1 98.75 125 ALA A N 1
ATOM 976 C CA . ALA A 1 125 ? 0.937 -1.692 6.859 1 98.75 125 ALA A CA 1
ATOM 977 C C . ALA A 1 125 ? 2.047 -0.648 6.945 1 98.75 125 ALA A C 1
ATOM 979 O O . ALA A 1 125 ? 2.15 0.232 6.09 1 98.75 125 ALA A O 1
ATOM 980 N N . TYR A 1 126 ? 2.949 -0.791 7.934 1 98.81 126 TYR A N 1
ATOM 981 C CA . TYR A 1 126 ? 3.941 0.235 8.234 1 98.81 126 TYR A CA 1
ATOM 982 C C . TYR A 1 126 ? 5.07 0.222 7.215 1 98.81 126 TYR A C 1
ATOM 984 O O . TYR A 1 126 ? 5.52 -0.846 6.789 1 98.81 126 TYR A O 1
ATOM 992 N N . ILE A 1 127 ? 5.43 1.376 6.812 1 98.69 127 ILE A N 1
ATOM 993 C CA . ILE A 1 127 ? 6.641 1.546 6.02 1 98.69 127 ILE A CA 1
ATOM 994 C C . ILE A 1 127 ? 7.852 1.654 6.945 1 98.69 127 ILE A C 1
ATOM 996 O O . ILE A 1 127 ? 7.953 2.594 7.738 1 98.69 127 ILE A O 1
ATOM 1000 N N . THR A 1 128 ? 8.766 0.718 6.816 1 97.88 128 THR A N 1
ATOM 1001 C CA . THR A 1 128 ? 9.844 0.651 7.797 1 97.88 128 THR A CA 1
ATOM 1002 C C . THR A 1 128 ? 11.18 1.014 7.16 1 97.88 128 THR A C 1
ATOM 1004 O O . THR A 1 128 ? 12.156 1.283 7.863 1 97.88 128 THR A O 1
ATOM 1007 N N . SER A 1 129 ? 11.289 1.007 5.871 1 97.94 129 SER A N 1
ATOM 1008 C CA . SER A 1 129 ? 12.547 1.256 5.176 1 97.94 129 SER A CA 1
ATOM 1009 C C . SER A 1 129 ? 12.617 2.689 4.656 1 97.94 129 SER A C 1
ATOM 1011 O O . SER A 1 129 ? 12.852 2.914 3.467 1 97.94 129 SER A O 1
ATOM 1013 N N . LEU A 1 130 ? 12.586 3.6 5.582 1 98.25 130 LEU A N 1
ATOM 1014 C CA . LEU A 1 130 ? 12.438 5.012 5.242 1 98.25 130 LEU A CA 1
ATOM 1015 C C . LEU A 1 130 ? 13.625 5.5 4.422 1 98.25 130 LEU A C 1
ATOM 1017 O O . LEU A 1 130 ? 13.453 6.176 3.404 1 98.25 130 LEU A O 1
ATOM 1021 N N . VAL A 1 131 ? 14.867 5.156 4.848 1 97.81 131 VAL A N 1
ATOM 1022 C CA . VAL A 1 131 ? 16.078 5.625 4.184 1 97.81 131 VAL A CA 1
ATOM 1023 C C . VAL A 1 131 ? 16.156 5.047 2.771 1 97.81 131 VAL A C 1
ATOM 1025 O O . VAL A 1 131 ? 16.328 5.785 1.801 1 97.81 131 VAL A O 1
ATOM 1028 N N . ALA A 1 132 ? 15.898 3.748 2.641 1 97.81 132 ALA A N 1
ATOM 1029 C CA . ALA A 1 132 ? 15.961 3.094 1.335 1 97.81 132 ALA A CA 1
ATOM 1030 C C . ALA A 1 132 ? 14.891 3.65 0.394 1 97.81 132 ALA A C 1
ATOM 1032 O O . ALA A 1 132 ? 15.133 3.789 -0.809 1 97.81 132 ALA A O 1
ATOM 1033 N N . ASP A 1 133 ? 13.734 3.965 0.933 1 98.25 133 ASP A N 1
ATOM 1034 C CA . ASP A 1 133 ? 12.617 4.438 0.131 1 98.25 133 ASP A CA 1
ATOM 1035 C C . ASP A 1 133 ? 12.727 5.934 -0.148 1 98.25 133 ASP A C 1
ATOM 1037 O O . ASP A 1 133 ? 11.961 6.484 -0.937 1 98.25 133 ASP A O 1
ATOM 1041 N N . GLN A 1 134 ? 13.633 6.594 0.53 1 98.19 134 GLN A N 1
ATOM 1042 C CA . GLN A 1 134 ? 13.812 8.039 0.442 1 98.19 134 GLN A CA 1
ATOM 1043 C C . GLN A 1 134 ? 12.555 8.781 0.897 1 98.19 134 GLN A C 1
ATOM 1045 O O . GLN A 1 134 ? 12.188 9.797 0.315 1 98.19 134 GLN A O 1
ATOM 1050 N N . LEU A 1 135 ? 11.828 8.211 1.768 1 98.75 135 LEU A N 1
ATOM 1051 C CA . LEU A 1 135 ? 10.812 8.891 2.562 1 98.75 135 LEU A CA 1
ATOM 1052 C C . LEU A 1 135 ? 11.445 9.609 3.754 1 98.75 135 LEU A C 1
ATOM 1054 O O . LEU A 1 135 ? 12.031 8.961 4.629 1 98.75 135 LEU A O 1
ATOM 1058 N N . SER A 1 136 ? 11.328 10.922 3.789 1 98.5 136 SER A N 1
ATOM 1059 C CA . SER A 1 136 ? 12.078 11.602 4.84 1 98.5 136 SER A CA 1
ATOM 1060 C C . SER A 1 136 ? 11.375 12.875 5.293 1 98.5 136 SER A C 1
ATOM 1062 O O . SER A 1 136 ? 10.492 13.391 4.594 1 98.5 136 SER A O 1
ATOM 1064 N N . ALA A 1 137 ? 11.68 13.305 6.426 1 98.88 137 ALA A N 1
ATOM 1065 C CA . ALA A 1 137 ? 11.312 14.578 7.031 1 98.88 137 ALA A CA 1
ATOM 1066 C C . ALA A 1 137 ? 12.531 15.266 7.648 1 98.88 137 ALA A C 1
ATOM 1068 O O . ALA A 1 137 ? 13.438 14.594 8.141 1 98.88 137 ALA A O 1
ATOM 1069 N N . ASN A 1 138 ? 12.641 16.484 7.527 1 98.94 138 ASN A N 1
ATOM 1070 C CA . ASN A 1 138 ? 13.602 17.344 8.219 1 98.94 138 ASN A CA 1
ATOM 1071 C C . ASN A 1 138 ? 12.898 18.5 8.945 1 98.94 138 ASN A C 1
ATOM 1073 O O . ASN A 1 138 ? 12.391 19.422 8.312 1 98.94 138 ASN A O 1
ATOM 1077 N N . THR A 1 139 ? 12.914 18.438 10.242 1 98.94 139 THR A N 1
ATOM 1078 C CA . THR A 1 139 ? 12.102 19.344 11.055 1 98.94 139 THR A CA 1
ATOM 1079 C C . THR A 1 139 ? 12.984 20.359 11.766 1 98.94 139 THR A C 1
ATOM 1081 O O . THR A 1 139 ? 14.062 20.031 12.266 1 98.94 139 THR A O 1
ATOM 1084 N N . THR A 1 140 ? 12.578 21.562 11.758 1 98.88 140 THR A N 1
ATOM 1085 C CA . THR A 1 140 ? 13.227 22.656 12.477 1 98.88 140 THR A CA 1
ATOM 1086 C C . THR A 1 140 ? 12.242 23.328 13.438 1 98.88 140 THR A C 1
ATOM 1088 O O . THR A 1 140 ? 11.109 23.625 13.062 1 98.88 140 THR A O 1
ATOM 1091 N N . ILE A 1 141 ? 12.648 23.531 14.688 1 98.69 141 ILE A N 1
ATOM 1092 C CA . ILE A 1 141 ? 11.898 24.312 15.672 1 98.69 141 ILE A CA 1
ATOM 1093 C C . ILE A 1 141 ? 12.453 25.719 15.742 1 98.69 141 ILE A C 1
ATOM 1095 O O . ILE A 1 141 ? 13.664 25.922 15.859 1 98.69 141 ILE A O 1
ATOM 1099 N N . VAL A 1 142 ? 11.578 26.672 15.562 1 98.56 142 VAL A N 1
ATOM 1100 C CA . VAL A 1 142 ? 11.938 28.078 15.742 1 98.56 142 VAL A CA 1
ATOM 1101 C C . VAL A 1 142 ? 11.148 28.656 16.906 1 98.56 142 VAL A C 1
ATOM 1103 O O . VAL A 1 142 ? 10.18 29.391 16.703 1 98.56 142 VAL A O 1
ATOM 1106 N N . ARG A 1 143 ? 11.602 28.5 18.125 1 97.94 143 ARG A N 1
ATOM 1107 C CA . ARG A 1 143 ? 10.875 28.875 19.344 1 97.94 143 ARG A CA 1
ATOM 1108 C C . ARG A 1 143 ? 10.648 30.375 19.422 1 97.94 143 ARG A C 1
ATOM 1110 O O . ARG A 1 143 ? 9.609 30.828 19.891 1 97.94 143 ARG A O 1
ATOM 1117 N N . SER A 1 144 ? 11.664 31.125 18.938 1 98.25 144 SER A N 1
ATOM 1118 C CA . SER A 1 144 ? 11.578 32.594 19 1 98.25 144 SER A CA 1
ATOM 1119 C C . SER A 1 144 ? 10.406 33.094 18.172 1 98.25 144 SER A C 1
ATOM 1121 O O . SER A 1 144 ? 9.938 34.219 18.391 1 98.25 144 SER A O 1
ATOM 1123 N N . GLU A 1 145 ? 9.977 32.312 17.234 1 98.5 145 GLU A N 1
ATOM 1124 C CA . GLU A 1 145 ? 8.891 32.75 16.359 1 98.5 145 GLU A CA 1
ATOM 1125 C C . GLU A 1 145 ? 7.629 31.922 16.609 1 98.5 145 GLU A C 1
ATOM 1127 O O . GLU A 1 145 ? 6.648 32.031 15.867 1 98.5 145 GLU A O 1
ATOM 1132 N N . ASP A 1 146 ? 7.645 31.094 17.609 1 98.56 146 ASP A N 1
ATOM 1133 C CA . ASP A 1 146 ? 6.516 30.25 17.984 1 98.56 146 ASP A CA 1
ATOM 1134 C C . ASP A 1 146 ? 6.066 29.391 16.797 1 98.56 146 ASP A C 1
ATOM 1136 O O . ASP A 1 146 ? 4.879 29.344 16.469 1 98.56 146 ASP A O 1
ATOM 1140 N N . LEU A 1 147 ? 6.977 28.734 16.188 1 98.75 147 LEU A N 1
ATOM 1141 C CA . LEU A 1 147 ? 6.602 27.859 15.078 1 98.75 147 LEU A CA 1
ATOM 1142 C C . LEU A 1 147 ? 7.605 26.719 14.93 1 98.75 147 LEU A C 1
ATOM 1144 O O . LEU A 1 147 ? 8.727 26.797 15.445 1 98.75 147 LEU A O 1
ATOM 1148 N N . TRP A 1 148 ? 7.215 25.609 14.375 1 98.94 148 TRP A N 1
ATOM 1149 C CA . TRP A 1 148 ? 8.094 24.594 13.805 1 98.94 148 TRP A CA 1
ATOM 1150 C C . TRP A 1 148 ? 7.641 24.219 12.398 1 98.94 148 TRP A C 1
ATOM 1152 O O . TRP A 1 148 ? 6.48 24.422 12.039 1 98.94 148 TRP A O 1
ATOM 1162 N N . TYR A 1 149 ? 8.547 23.844 11.578 1 98.94 149 TYR A N 1
ATOM 1163 C CA . TYR A 1 149 ? 8.219 23.391 10.234 1 98.94 149 TYR A CA 1
ATOM 1164 C C . TYR A 1 149 ? 9 22.141 9.867 1 98.94 149 TYR A C 1
ATOM 1166 O O . TYR A 1 149 ? 10.023 21.844 10.484 1 98.94 149 TYR A O 1
ATOM 1174 N N . SER A 1 150 ? 8.5 21.406 9 1 98.94 150 SER A N 1
ATOM 1175 C CA . SER A 1 150 ? 9.141 20.188 8.516 1 98.94 150 SER A CA 1
ATOM 1176 C C . SER A 1 150 ? 9.086 20.094 6.996 1 98.94 150 SER A C 1
ATOM 1178 O O . SER A 1 150 ? 8.023 20.281 6.395 1 98.94 150 SER A O 1
ATOM 1180 N N . HIS A 1 151 ? 10.227 19.938 6.34 1 98.94 151 HIS A N 1
ATOM 1181 C CA . HIS A 1 151 ? 10.312 19.594 4.926 1 98.94 151 HIS A CA 1
ATOM 1182 C C . HIS A 1 151 ? 10.234 18.078 4.715 1 98.94 151 HIS A C 1
ATOM 1184 O O . HIS A 1 151 ? 11.109 17.344 5.168 1 98.94 151 HIS A O 1
ATOM 1190 N N . VAL A 1 152 ? 9.203 17.703 4.02 1 98.94 152 VAL A N 1
ATOM 1191 C CA . VAL A 1 152 ? 8.93 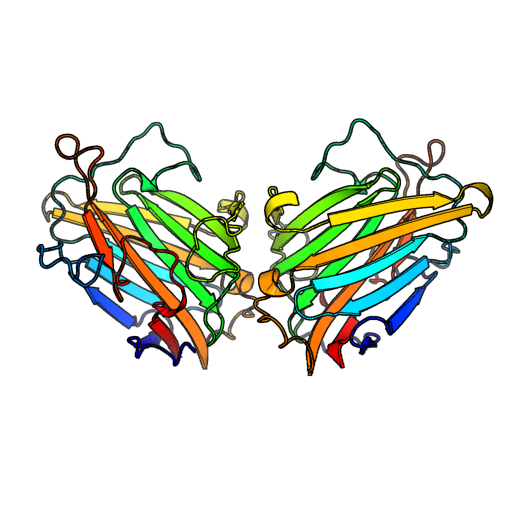16.281 3.834 1 98.94 152 VAL A CA 1
ATOM 1192 C C . VAL A 1 152 ? 9.039 15.922 2.354 1 98.94 152 VAL A C 1
ATOM 1194 O O . VAL A 1 152 ? 8.633 16.703 1.487 1 98.94 152 VAL A O 1
ATOM 1197 N N . GLN A 1 153 ? 9.617 14.805 2.02 1 98.88 153 GLN A N 1
ATOM 1198 C CA . GLN A 1 153 ? 9.539 14.258 0.669 1 98.88 153 GLN A CA 1
ATOM 1199 C C . GLN A 1 153 ? 8.898 12.867 0.676 1 98.88 153 GLN A C 1
ATOM 1201 O O . GLN A 1 153 ? 9.188 12.047 1.548 1 98.88 153 GLN A O 1
ATOM 1206 N N . ILE A 1 154 ? 8.039 12.586 -0.169 1 98.94 154 ILE A N 1
ATOM 1207 C CA . ILE A 1 154 ? 7.336 11.32 -0.348 1 98.94 154 ILE A CA 1
ATOM 1208 C C . ILE A 1 154 ? 7.488 10.844 -1.791 1 98.94 154 ILE A C 1
ATOM 1210 O O . ILE A 1 154 ? 7.145 11.562 -2.729 1 98.94 154 ILE A O 1
ATOM 1214 N N . PRO A 1 155 ? 8 9.633 -2.035 1 98.94 155 PRO A N 1
ATOM 1215 C CA . PRO A 1 155 ? 8.219 9.164 -3.406 1 98.94 155 PRO A CA 1
ATOM 1216 C C . PRO A 1 155 ? 6.918 9.062 -4.207 1 98.94 155 PRO A C 1
ATOM 1218 O O . PRO A 1 155 ? 5.941 8.477 -3.736 1 98.94 155 PRO A O 1
ATOM 1221 N N . LEU A 1 156 ? 6.941 9.609 -5.414 1 98.94 156 LEU A N 1
ATOM 1222 C CA . LEU A 1 156 ? 5.805 9.484 -6.32 1 98.94 156 LEU A CA 1
ATOM 1223 C C . LEU A 1 156 ? 5.578 8.031 -6.715 1 98.94 156 LEU A C 1
ATOM 1225 O O . LEU A 1 156 ? 4.441 7.625 -6.973 1 98.94 156 LEU A O 1
ATOM 1229 N N . GLY A 1 157 ? 6.637 7.227 -6.664 1 98.81 157 GLY A N 1
ATOM 1230 C CA . GLY A 1 157 ? 6.559 5.816 -7.008 1 98.81 157 GLY A CA 1
ATOM 1231 C C . GLY A 1 157 ? 5.664 5.023 -6.07 1 98.81 157 GLY A C 1
ATOM 1232 O O . GLY A 1 157 ? 5.141 3.971 -6.445 1 98.81 157 GLY A O 1
ATOM 1233 N N . PHE A 1 158 ? 5.488 5.48 -4.762 1 98.88 158 PHE A N 1
ATOM 1234 C CA . PHE A 1 158 ? 4.539 4.859 -3.846 1 98.88 158 PHE A CA 1
ATOM 1235 C C . PHE A 1 158 ? 3.154 4.773 -4.48 1 98.88 158 PHE A C 1
ATOM 1237 O O . PHE A 1 158 ? 2.395 3.846 -4.199 1 98.88 158 PHE A O 1
ATOM 1244 N N . PHE A 1 159 ? 2.91 5.738 -5.379 1 98.88 159 PHE A N 1
ATOM 1245 C CA . PHE A 1 159 ? 1.575 5.871 -5.953 1 98.88 159 PHE A CA 1
ATOM 1246 C C . PHE A 1 159 ? 1.58 5.5 -7.43 1 98.88 159 PHE A C 1
ATOM 1248 O O . PHE A 1 159 ? 0.66 5.859 -8.172 1 98.88 159 PHE A O 1
ATOM 1255 N N . ASN A 1 160 ? 2.643 4.871 -7.844 1 98.69 160 ASN A N 1
ATOM 1256 C CA . ASN A 1 160 ? 2.824 4.402 -9.211 1 98.69 160 ASN A CA 1
ATOM 1257 C C . ASN A 1 160 ? 2.764 5.555 -10.211 1 98.69 160 ASN A C 1
ATOM 1259 O O . ASN A 1 160 ? 2.137 5.438 -11.266 1 98.69 160 ASN A O 1
ATOM 1263 N N . VAL A 1 161 ? 3.283 6.691 -9.836 1 98.69 161 VAL A N 1
ATOM 1264 C CA . VAL A 1 161 ? 3.58 7.789 -10.758 1 98.69 161 VAL A CA 1
ATOM 1265 C C . VAL A 1 161 ? 5.031 7.691 -11.227 1 98.69 161 VAL A C 1
ATOM 1267 O O . VAL A 1 161 ? 5.957 7.836 -10.43 1 98.69 161 VAL A O 1
ATOM 1270 N N . ASP A 1 162 ? 5.234 7.469 -12.484 1 97.81 162 ASP A N 1
ATOM 1271 C CA . ASP A 1 162 ? 6.574 7.309 -13.039 1 97.81 162 ASP A CA 1
ATOM 1272 C C . ASP A 1 162 ? 7.359 8.617 -12.969 1 97.81 162 ASP A C 1
ATOM 1274 O O . ASP A 1 162 ? 6.77 9.695 -12.891 1 97.81 162 ASP A O 1
ATOM 1278 N N . THR A 1 163 ? 8.688 8.43 -12.977 1 97.69 163 THR A N 1
ATOM 1279 C CA . THR A 1 163 ? 9.562 9.594 -12.961 1 97.69 163 THR A CA 1
ATOM 1280 C C . THR A 1 163 ? 9.172 10.578 -14.062 1 97.69 163 THR A C 1
ATOM 1282 O O . THR A 1 163 ? 9.031 10.195 -15.219 1 97.69 163 THR A O 1
ATOM 1285 N N . GLY A 1 164 ? 8.891 11.805 -13.695 1 98.31 164 GLY A N 1
ATOM 1286 C CA . GLY A 1 164 ? 8.609 12.867 -14.648 1 98.31 164 GLY A CA 1
ATOM 1287 C C . GLY A 1 164 ? 7.168 12.891 -15.109 1 98.31 164 GLY A C 1
ATOM 1288 O O . GLY A 1 164 ? 6.809 13.672 -15.992 1 98.31 164 GLY A O 1
ATOM 1289 N N . LYS A 1 165 ? 6.293 12.094 -14.508 1 98.5 165 LYS A N 1
ATOM 1290 C CA . LYS A 1 165 ? 4.934 11.969 -15.031 1 98.5 165 LYS A CA 1
ATOM 1291 C C . LYS A 1 165 ? 3.91 12.461 -14.008 1 98.5 165 LYS A C 1
ATOM 1293 O O . LYS A 1 165 ? 2.748 12.055 -14.039 1 98.5 165 LYS A O 1
ATOM 1298 N N . ALA A 1 166 ? 4.297 13.305 -13.102 1 98.75 166 ALA A N 1
ATOM 1299 C CA . ALA A 1 166 ? 3.416 13.758 -12.031 1 98.75 166 ALA A CA 1
ATOM 1300 C C . ALA A 1 166 ? 2.393 14.766 -12.547 1 98.75 166 ALA A C 1
ATOM 1302 O O . ALA A 1 166 ? 1.262 14.82 -12.062 1 98.75 166 ALA A O 1
ATOM 1303 N N . LYS A 1 167 ? 2.809 15.633 -13.547 1 98.81 167 LYS A N 1
ATOM 1304 C CA . LYS A 1 167 ? 1.917 16.672 -14.039 1 98.81 167 LYS A CA 1
ATOM 1305 C C . LYS A 1 167 ? 0.615 16.078 -14.57 1 98.81 167 LYS A C 1
ATOM 1307 O O . LYS A 1 167 ? 0.631 15.102 -15.32 1 98.81 167 LYS A O 1
ATOM 1312 N N . GLY A 1 168 ? -0.491 16.672 -14.156 1 98.81 168 GLY A N 1
ATOM 1313 C CA . GLY A 1 168 ? -1.795 16.25 -14.648 1 98.81 168 GLY A CA 1
ATOM 1314 C C . GLY A 1 168 ? -2.465 15.219 -13.758 1 98.81 168 GLY A C 1
ATOM 1315 O O . GLY A 1 168 ? -3.633 14.875 -13.969 1 98.81 168 GLY A O 1
ATOM 1316 N N . THR A 1 169 ? -1.731 14.688 -12.758 1 98.75 169 THR A N 1
ATOM 1317 C CA . THR A 1 169 ? -2.307 13.68 -11.875 1 98.75 169 THR A CA 1
ATOM 1318 C C . THR A 1 169 ? -3.27 14.32 -10.883 1 98.75 169 THR A C 1
ATOM 1320 O O . THR A 1 169 ? -3.168 15.508 -10.586 1 98.75 169 THR A O 1
ATOM 1323 N N . ARG A 1 170 ? -4.23 13.602 -10.43 1 98.75 170 ARG A N 1
ATOM 1324 C CA . ARG A 1 170 ? -5.262 14.031 -9.492 1 98.75 170 ARG A CA 1
ATOM 1325 C C . ARG A 1 170 ? -5.191 13.227 -8.195 1 98.75 170 ARG A C 1
ATOM 1327 O O . ARG A 1 170 ? -4.93 12.023 -8.219 1 98.75 170 ARG A O 1
ATOM 1334 N N . TRP A 1 171 ? -5.43 13.898 -7.148 1 98.88 171 TRP A N 1
ATOM 1335 C CA . TRP A 1 171 ? -5.211 13.32 -5.824 1 98.88 171 TRP A CA 1
ATOM 1336 C C . TRP A 1 171 ? -6.336 13.711 -4.867 1 98.88 171 TRP A C 1
ATOM 1338 O O . TRP A 1 171 ? -6.996 14.734 -5.062 1 98.88 171 TRP A O 1
ATOM 1348 N N . ARG A 1 172 ? -6.598 12.852 -3.906 1 98.88 172 ARG A N 1
ATOM 1349 C CA . ARG A 1 172 ? -7.328 13.188 -2.688 1 98.88 172 ARG A CA 1
ATOM 1350 C C . ARG A 1 172 ? -6.379 13.297 -1.495 1 98.88 172 ARG A C 1
ATOM 1352 O O . ARG A 1 172 ? -5.613 12.375 -1.221 1 98.88 172 ARG A O 1
ATOM 1359 N N . MET A 1 173 ? -6.34 14.453 -0.847 1 98.94 173 MET A N 1
ATOM 1360 C CA . MET A 1 173 ? -5.48 14.656 0.317 1 98.94 173 MET A CA 1
ATOM 1361 C C . MET A 1 173 ? -6.23 15.391 1.424 1 98.94 173 MET A C 1
ATOM 1363 O O . MET A 1 173 ? -7.238 16.047 1.166 1 98.94 173 MET A O 1
ATOM 1367 N N . ASN A 1 174 ? -5.816 15.234 2.576 1 98.94 174 ASN A N 1
ATOM 1368 C CA . ASN A 1 174 ? -6.141 16.125 3.695 1 98.94 174 ASN A CA 1
ATOM 1369 C C . ASN A 1 174 ? -4.953 16.281 4.637 1 98.94 174 ASN A C 1
ATOM 1371 O O . ASN A 1 174 ? -4.027 15.477 4.633 1 98.94 174 ASN A O 1
ATOM 1375 N N . PHE A 1 175 ? -4.895 17.375 5.312 1 98.94 175 PHE A N 1
ATOM 1376 C CA . PHE A 1 175 ? -3.814 17.734 6.223 1 98.94 175 PHE A CA 1
ATOM 1377 C C . PHE A 1 175 ? -4.363 18.094 7.602 1 98.94 175 PHE A C 1
ATOM 1379 O O . PHE A 1 175 ? -5.359 18.797 7.715 1 98.94 175 PHE A O 1
ATOM 1386 N N . PHE A 1 176 ? -3.754 17.547 8.609 1 98.81 176 PHE A N 1
ATOM 1387 C CA . PHE A 1 176 ? -4.207 17.734 9.984 1 98.81 176 PHE A CA 1
ATOM 1388 C C . PHE A 1 176 ? -3.059 18.156 10.891 1 98.81 176 PHE A C 1
ATOM 1390 O O . PHE A 1 176 ? -1.89 17.938 10.562 1 98.81 176 PHE A O 1
ATOM 1397 N N . ARG A 1 177 ? -3.381 18.781 11.906 1 98.94 177 ARG A N 1
ATOM 1398 C CA . ARG A 1 177 ? -2.453 19.078 13 1 98.94 177 ARG A CA 1
ATOM 1399 C C . ARG A 1 177 ? -3.062 18.734 14.352 1 98.94 177 ARG A C 1
ATOM 1401 O O . ARG A 1 177 ? -4.238 19 14.602 1 98.94 177 ARG A O 1
ATOM 1408 N N . THR A 1 178 ? -2.338 18.094 15.188 1 98.69 178 THR A N 1
ATOM 1409 C CA . THR A 1 178 ? -2.697 17.828 16.578 1 98.69 178 THR A CA 1
ATOM 1410 C C . THR A 1 178 ? -1.896 18.703 17.516 1 98.69 178 THR A C 1
ATOM 1412 O O . THR A 1 178 ? -0.681 18.844 17.375 1 98.69 178 THR A O 1
ATOM 1415 N N . VAL A 1 179 ? -2.58 19.312 18.453 1 98.25 17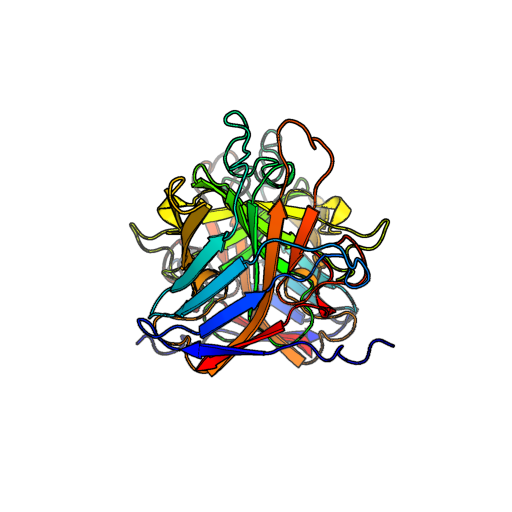9 VAL A N 1
ATOM 1416 C CA . VAL A 1 179 ? -1.937 20.141 19.453 1 98.25 179 VAL A CA 1
ATOM 1417 C C . VAL A 1 179 ? -2.258 19.609 20.859 1 98.25 179 VAL A C 1
ATOM 1419 O O . VAL A 1 179 ? -3.402 19.25 21.141 1 98.25 179 VAL A O 1
ATOM 1422 N N . THR A 1 180 ? -1.307 19.469 21.688 1 98.31 180 THR A N 1
ATOM 1423 C CA . THR A 1 180 ? -1.436 19.172 23.109 1 98.31 180 THR A CA 1
ATOM 1424 C C . THR A 1 180 ? -0.24 19.719 23.875 1 98.31 180 THR A C 1
ATOM 1426 O O . THR A 1 180 ? 0.594 20.438 23.328 1 98.31 180 THR A O 1
ATOM 1429 N N . SER A 1 181 ? -0.259 19.656 25.172 1 97.62 181 SER A N 1
ATOM 1430 C CA . SER A 1 181 ? 0.806 20.078 26.078 1 97.62 181 SER A CA 1
ATOM 1431 C C . SER A 1 181 ? 0.916 19.125 27.266 1 97.62 181 SER A C 1
ATOM 1433 O O . SER A 1 181 ? 0.11 18.203 27.422 1 97.62 181 SER A O 1
ATOM 1435 N N . ALA A 1 182 ? 1.938 19.375 28.031 1 96.81 182 ALA A N 1
ATOM 1436 C CA . ALA A 1 182 ? 2.055 18.594 29.266 1 96.81 182 ALA A CA 1
ATOM 1437 C C . ALA A 1 182 ? 0.836 18.812 30.156 1 96.81 182 ALA A C 1
ATOM 1439 O O . ALA A 1 182 ? 0.387 17.875 30.828 1 96.81 182 ALA A O 1
ATOM 1440 N N . GLU A 1 183 ? 0.267 19.969 30.203 1 97.12 183 GLU A N 1
ATOM 1441 C CA . GLU A 1 183 ? -0.875 20.328 31.047 1 97.12 183 GLU A CA 1
ATOM 1442 C C . GLU A 1 183 ? -2.176 19.781 30.469 1 97.12 183 GLU A C 1
ATOM 1444 O O . GLU A 1 183 ? -3.061 19.344 31.203 1 97.12 183 GLU A O 1
ATOM 1449 N N . LEU A 1 184 ? -2.326 19.812 29.188 1 95.94 184 LEU A N 1
ATOM 1450 C CA . LEU A 1 184 ? -3.547 19.406 28.5 1 95.94 184 LEU A CA 1
ATOM 1451 C C . LEU A 1 184 ? -3.615 17.875 28.375 1 95.94 184 LEU A C 1
ATOM 1453 O O . LEU A 1 184 ? -4.703 17.312 28.328 1 95.94 184 LEU A O 1
ATOM 1457 N N . PHE A 1 185 ? -2.518 17.219 28.469 1 96.44 185 PHE A N 1
ATOM 1458 C CA . PHE A 1 185 ? -2.422 15.797 28.172 1 96.44 185 PHE A CA 1
ATOM 1459 C C . PHE A 1 185 ? -3.219 14.977 29.172 1 96.44 185 PHE A C 1
ATOM 1461 O O . PHE A 1 185 ? -3.141 15.211 30.375 1 96.44 185 PHE A O 1
ATOM 1468 N N . PRO A 1 186 ? -4.066 14.094 28.578 1 96.75 186 PRO A N 1
ATOM 1469 C CA . PRO A 1 186 ? -4.121 13.477 27.25 1 96.75 186 PRO A CA 1
ATOM 1470 C C . PRO A 1 186 ? -5.117 14.172 26.312 1 96.75 186 PRO A C 1
ATOM 1472 O O . PRO A 1 186 ? -5.348 13.711 25.203 1 96.75 186 PRO A O 1
ATOM 1475 N N . THR A 1 187 ? -5.75 15.234 26.766 1 96.88 187 THR A N 1
ATOM 1476 C CA . THR A 1 187 ? -6.645 15.984 25.891 1 96.88 187 THR A CA 1
ATOM 1477 C C . THR A 1 187 ? -5.879 16.562 24.703 1 96.88 187 THR A C 1
ATOM 1479 O O . THR A 1 187 ? -4.773 17.094 24.875 1 96.88 187 THR A O 1
ATOM 1482 N N . GLN A 1 188 ? -6.461 16.484 23.516 1 97.25 188 GLN A N 1
ATOM 1483 C CA . GLN A 1 188 ? -5.895 17.016 22.281 1 97.25 188 GLN A CA 1
ATOM 1484 C C . GLN A 1 188 ? -6.883 17.938 21.562 1 97.25 188 GLN A C 1
ATOM 1486 O O . GLN A 1 188 ? -8.102 17.781 21.703 1 97.25 188 GLN A O 1
ATOM 1491 N N . TYR A 1 189 ? -6.324 18.891 20.875 1 96.94 189 TYR A N 1
ATOM 1492 C CA . TYR A 1 189 ? -7.074 19.703 19.938 1 96.94 189 TYR A CA 1
ATOM 1493 C C . TYR A 1 189 ? -6.586 19.453 18.5 1 96.94 189 TYR A C 1
ATOM 1495 O O . TYR A 1 189 ? -5.395 19.234 18.281 1 96.94 189 TYR A O 1
ATOM 1503 N N . TYR A 1 190 ? -7.512 19.531 17.594 1 98.31 190 TYR A N 1
ATOM 1504 C CA . TYR A 1 190 ? -7.211 19.125 16.219 1 98.31 190 TYR A CA 1
ATOM 1505 C C . TYR A 1 190 ? -7.605 20.219 15.234 1 98.31 190 TYR A C 1
ATOM 1507 O O . TYR A 1 190 ? -8.609 20.922 15.438 1 98.31 190 TYR A O 1
ATOM 1515 N N . GLY A 1 191 ? -6.84 20.422 14.266 1 98.44 191 GLY A N 1
ATOM 1516 C CA . GLY A 1 191 ? -7.156 21.234 13.109 1 98.44 191 GLY A CA 1
ATOM 1517 C C . GLY A 1 191 ? -6.957 20.516 11.789 1 98.44 191 GLY A C 1
ATOM 1518 O O . GLY A 1 191 ? -6.215 19.547 11.719 1 98.44 191 GLY A O 1
ATOM 1519 N N . ALA A 1 192 ? -7.648 21.016 10.766 1 98.56 192 ALA A N 1
ATOM 1520 C CA . ALA A 1 192 ? -7.539 20.359 9.461 1 98.56 192 ALA A CA 1
ATOM 1521 C C . ALA A 1 192 ? -7.746 21.359 8.328 1 98.56 192 ALA A C 1
ATOM 1523 O O . ALA A 1 192 ? -8.406 22.391 8.516 1 98.56 192 ALA A O 1
ATOM 1524 N N . TRP A 1 193 ? -7.16 21.031 7.152 1 98.69 193 TRP A N 1
ATOM 1525 C CA . TRP A 1 193 ? -7.477 21.766 5.93 1 98.69 193 TRP A CA 1
ATOM 1526 C C . TRP A 1 193 ? -8.961 21.641 5.59 1 98.69 193 TRP A C 1
ATOM 1528 O O . TRP A 1 193 ? -9.633 22.656 5.363 1 98.69 193 TRP A O 1
ATOM 1538 N N . ASN A 1 194 ? -9.484 20.438 5.543 1 98.19 194 ASN A N 1
ATOM 1539 C CA . ASN A 1 194 ? -10.906 20.188 5.406 1 98.19 194 ASN A CA 1
ATOM 1540 C C . ASN A 1 194 ? -11.438 19.328 6.551 1 98.19 194 ASN A C 1
ATOM 1542 O O . ASN A 1 194 ? -11.414 18.094 6.465 1 98.19 194 ASN A O 1
ATOM 1546 N N . PRO A 1 195 ? -11.961 19.922 7.641 1 97.81 195 PRO A N 1
ATOM 1547 C CA . PRO A 1 195 ? -12.328 19.172 8.836 1 97.81 195 PRO A CA 1
ATOM 1548 C C . PRO A 1 195 ? -13.555 18.281 8.617 1 97.81 195 PRO A C 1
ATOM 1550 O O . PRO A 1 195 ? -14.539 18.719 8.008 1 97.81 195 PRO A O 1
ATOM 1553 N N . PRO A 1 196 ? -13.484 17 9.148 1 97.69 196 PRO A N 1
ATOM 1554 C CA . PRO A 1 196 ? -14.703 16.188 9.211 1 97.69 196 PRO A CA 1
ATOM 1555 C C . PRO A 1 196 ? -15.688 16.688 10.266 1 97.69 196 PRO A C 1
ATOM 1557 O O . PRO A 1 196 ? -15.367 17.594 11.039 1 97.69 196 PRO A O 1
ATOM 1560 N N . ASN A 1 197 ? -16.781 16.094 10.266 1 95.75 197 ASN A N 1
ATOM 1561 C CA . ASN A 1 197 ? -17.844 16.5 11.188 1 95.75 197 ASN A CA 1
ATOM 1562 C C . ASN A 1 197 ? -17.75 15.75 12.516 1 95.75 197 ASN A C 1
ATOM 1564 O O . ASN A 1 197 ? -18.578 15.953 13.406 1 95.75 197 ASN A O 1
ATOM 1568 N N . GLU A 1 198 ? -16.797 14.828 12.602 1 96.75 198 GLU A N 1
ATOM 1569 C CA . GLU A 1 198 ? -16.438 14.109 13.82 1 96.75 198 GLU A CA 1
ATOM 1570 C C . GLU A 1 198 ? -14.938 14.156 14.07 1 96.75 198 GLU A C 1
ATOM 1572 O O . GLU A 1 198 ? -14.164 14.469 13.164 1 96.75 198 GLU A O 1
ATOM 1577 N N . THR A 1 199 ? -14.602 13.914 15.336 1 96.5 199 THR A N 1
ATOM 1578 C CA . THR A 1 199 ? -13.18 13.797 15.633 1 96.5 199 THR A CA 1
ATOM 1579 C C . THR A 1 199 ? -12.602 12.508 15.062 1 96.5 199 THR A C 1
ATOM 1581 O O . THR A 1 199 ? -12.344 11.555 15.805 1 96.5 199 THR A O 1
ATOM 1584 N N . ASN A 1 200 ? -12.484 12.477 13.773 1 97.69 200 ASN A N 1
ATOM 1585 C CA . ASN A 1 200 ? -12.039 11.336 12.977 1 97.69 200 ASN A CA 1
ATOM 1586 C C . ASN A 1 200 ? -11.312 11.789 11.711 1 97.69 200 ASN A C 1
ATOM 1588 O O . ASN A 1 200 ? -11.945 12.273 10.773 1 97.69 200 ASN A O 1
ATOM 1592 N N . PHE A 1 201 ? -9.953 11.531 11.68 1 98.31 201 PHE A N 1
ATOM 1593 C CA . PHE A 1 201 ? -9.133 12 10.578 1 98.31 201 PHE A CA 1
ATOM 1594 C C . PHE A 1 201 ? -9.266 11.07 9.375 1 98.31 201 PHE A C 1
ATOM 1596 O O . PHE A 1 201 ? -8.781 11.391 8.281 1 98.31 201 PHE A O 1
ATOM 1603 N N . HIS A 1 202 ? -9.93 9.938 9.562 1 98.75 202 HIS A N 1
ATOM 1604 C CA . HIS A 1 202 ? -9.93 8.875 8.562 1 98.75 202 HIS A CA 1
ATOM 1605 C C . HIS A 1 202 ? -11.25 8.82 7.812 1 98.75 202 HIS A C 1
ATOM 1607 O O . HIS A 1 202 ? -11.656 7.762 7.332 1 98.75 202 HIS A O 1
ATOM 1613 N N . MET A 1 203 ? -11.953 9.969 7.727 1 98.62 203 MET A N 1
ATOM 1614 C CA . MET A 1 203 ? -13.141 10.094 6.883 1 98.62 203 MET A CA 1
ATOM 1615 C C . MET A 1 203 ? -12.758 10.586 5.488 1 98.62 203 MET A C 1
ATOM 1617 O O . MET A 1 203 ? -12.727 11.797 5.242 1 98.62 203 MET A O 1
ATOM 1621 N N . THR A 1 204 ? -12.594 9.68 4.531 1 98.75 204 THR A N 1
ATOM 1622 C CA . THR A 1 204 ? -11.945 9.969 3.258 1 98.75 204 THR A CA 1
ATOM 1623 C C . THR A 1 204 ? -12.867 10.781 2.354 1 98.75 204 THR A C 1
ATOM 1625 O O . THR A 1 204 ? -12.406 11.453 1.427 1 98.75 204 THR A O 1
ATOM 1628 N N . PRO A 1 205 ? -14.219 10.773 2.545 1 98.5 205 PRO A N 1
ATOM 1629 C CA . PRO A 1 205 ? -15.047 11.695 1.762 1 98.5 205 PRO A CA 1
ATOM 1630 C C . PRO A 1 205 ? -14.688 13.156 1.998 1 98.5 205 PRO A C 1
ATOM 1632 O O . PRO A 1 205 ? -15.062 14.023 1.2 1 98.5 205 PRO A O 1
ATOM 1635 N N . PHE A 1 206 ? -13.961 13.469 3.076 1 98.56 206 PHE A N 1
ATOM 1636 C CA . PHE A 1 206 ? -13.609 14.844 3.4 1 98.56 206 PHE A CA 1
ATOM 1637 C C . PHE A 1 206 ? -12.258 15.211 2.814 1 98.56 206 PHE A C 1
ATOM 1639 O O . PHE A 1 206 ? -11.828 16.359 2.895 1 98.56 206 PHE A O 1
ATOM 1646 N N . PHE A 1 207 ? -11.492 14.25 2.219 1 98.75 207 PHE A N 1
ATOM 1647 C CA . PHE A 1 207 ? -10.219 14.586 1.593 1 98.75 207 PHE A CA 1
ATOM 1648 C C . PHE A 1 207 ? -10.422 15.555 0.433 1 98.75 207 PHE A C 1
ATOM 1650 O O . PHE A 1 207 ? -11.328 15.367 -0.383 1 98.75 207 PHE A O 1
ATOM 1657 N N . GLY A 1 208 ? -9.656 16.641 0.407 1 98.75 208 GLY A N 1
ATOM 1658 C CA . GLY A 1 208 ? -9.75 17.625 -0.667 1 98.75 208 GLY A CA 1
ATOM 1659 C C . GLY A 1 208 ? -9.211 17.109 -1.988 1 98.75 208 GLY A C 1
ATOM 1660 O O . GLY A 1 208 ? -8.57 16.047 -2.035 1 98.75 208 GLY A O 1
ATOM 1661 N N . HIS A 1 209 ? -9.57 17.828 -3.084 1 98.69 209 HIS A N 1
ATOM 1662 C CA . HIS A 1 209 ? -9.023 17.562 -4.406 1 98.69 209 HIS A CA 1
ATOM 1663 C C . HIS A 1 209 ? -7.691 18.281 -4.613 1 98.69 209 HIS A C 1
ATOM 1665 O O . HIS A 1 209 ? -7.594 19.484 -4.379 1 98.69 209 HIS A O 1
ATOM 1671 N N . VAL A 1 210 ? -6.684 17.562 -4.977 1 98.88 210 VAL A N 1
ATOM 1672 C CA . VAL A 1 210 ? -5.379 18.141 -5.277 1 98.88 210 VAL A CA 1
ATOM 1673 C C . VAL A 1 210 ? -4.988 17.812 -6.715 1 98.88 210 VAL A C 1
ATOM 1675 O O . VAL A 1 210 ? -5.09 16.656 -7.145 1 98.88 210 VAL A O 1
ATOM 1678 N N . TYR A 1 211 ? -4.613 18.781 -7.477 1 98.88 211 TYR A N 1
ATOM 1679 C CA . TYR A 1 211 ? -4.227 18.625 -8.875 1 98.88 211 TYR A CA 1
ATOM 1680 C C . TYR A 1 211 ? -2.77 19.016 -9.086 1 98.88 211 TYR A C 1
ATOM 1682 O O . TYR A 1 211 ? -2.367 20.141 -8.75 1 98.88 211 TYR A O 1
ATOM 1690 N N . PHE A 1 212 ? -1.994 18.078 -9.516 1 98.94 212 PHE A N 1
ATOM 1691 C CA . PHE A 1 212 ? -0.639 18.438 -9.906 1 98.94 212 PHE A CA 1
ATOM 1692 C C . PHE A 1 212 ? -0.637 19.094 -11.289 1 98.94 212 PHE A C 1
ATOM 1694 O O . PHE A 1 212 ? -0.984 18.453 -12.281 1 98.94 212 PHE A O 1
ATOM 1701 N N . VAL A 1 213 ? -0.259 20.375 -11.352 1 98.81 213 VAL A N 1
ATOM 1702 C CA . VAL A 1 213 ? -0.41 21.172 -12.555 1 98.81 213 VAL A CA 1
ATOM 1703 C C . VAL A 1 213 ? 0.963 21.609 -13.07 1 98.81 213 VAL A C 1
ATOM 1705 O O . VAL A 1 213 ? 1.935 21.625 -12.312 1 98.81 213 VAL A O 1
ATOM 1708 N N . MET B 1 1 ? 12.656 4.984 -24.016 1 25.98 1 MET B N 1
ATOM 1709 C CA . MET B 1 1 ? 12.453 3.936 -23.031 1 25.98 1 MET B CA 1
ATOM 1710 C C . MET B 1 1 ? 11.789 2.717 -23.656 1 25.98 1 MET B C 1
ATOM 1712 O O . MET B 1 1 ? 11.266 2.793 -24.766 1 25.98 1 MET B O 1
ATOM 1716 N N . ALA B 1 2 ? 11.734 1.558 -22.734 1 32.59 2 ALA B N 1
ATOM 1717 C CA . ALA B 1 2 ? 11.57 0.118 -22.922 1 32.59 2 ALA B CA 1
ATOM 1718 C C . ALA B 1 2 ? 10.25 -0.197 -23.609 1 32.59 2 ALA B C 1
ATOM 1720 O O . ALA B 1 2 ? 9.18 0.139 -23.094 1 32.59 2 ALA B O 1
ATOM 1721 N N . ARG B 1 3 ? 10.031 -0.144 -24.672 1 41.03 3 ARG B N 1
ATOM 1722 C CA . ARG B 1 3 ? 8.922 -0.674 -25.453 1 41.03 3 ARG B CA 1
ATOM 1723 C C . ARG B 1 3 ? 8.281 -1.873 -24.766 1 41.03 3 ARG B C 1
ATOM 1725 O O . ARG B 1 3 ? 8.969 -2.65 -24.094 1 41.03 3 ARG B O 1
ATOM 1732 N N . GLY B 1 4 ? 6.914 -1.862 -24.219 1 51 4 GLY B N 1
ATOM 1733 C CA . GLY B 1 4 ? 6.008 -2.834 -23.625 1 51 4 GLY B CA 1
ATOM 1734 C C . GLY B 1 4 ? 6.156 -4.227 -24.203 1 51 4 GLY B C 1
ATOM 1735 O O . GLY B 1 4 ? 6.008 -4.414 -25.422 1 51 4 GLY B O 1
ATOM 1736 N N . LEU B 1 5 ? 6.996 -5.141 -23.516 1 69.25 5 LEU B N 1
ATOM 1737 C CA . LEU B 1 5 ? 7.035 -6.57 -23.797 1 69.25 5 LEU B CA 1
ATOM 1738 C C . LEU B 1 5 ? 5.637 -7.105 -24.094 1 69.25 5 LEU B C 1
ATOM 1740 O O . LEU B 1 5 ? 4.652 -6.629 -23.516 1 69.25 5 LEU B O 1
ATOM 1744 N N . ASP B 1 6 ? 5.441 -7.637 -25.203 1 89.25 6 ASP B N 1
ATOM 1745 C CA . ASP B 1 6 ? 4.195 -8.359 -25.438 1 89.25 6 ASP B CA 1
ATOM 1746 C C . ASP B 1 6 ? 3.961 -9.406 -24.344 1 89.25 6 ASP B C 1
ATOM 1748 O O . ASP B 1 6 ? 4.711 -10.375 -24.234 1 89.25 6 ASP B O 1
ATOM 1752 N N . VAL B 1 7 ? 3.129 -9.055 -23.406 1 97.31 7 VAL B N 1
ATOM 1753 C CA . VAL B 1 7 ? 2.834 -9.961 -22.297 1 97.31 7 VAL B CA 1
ATOM 1754 C C . VAL B 1 7 ? 1.455 -10.586 -22.484 1 97.31 7 VAL B C 1
ATOM 1756 O O . VAL B 1 7 ? 0.613 -10.039 -23.203 1 97.31 7 VAL B O 1
ATOM 1759 N N . PRO B 1 8 ? 1.208 -11.781 -21.969 1 98.38 8 PRO B N 1
ATOM 1760 C CA . PRO B 1 8 ? -0.093 -12.438 -22.125 1 98.38 8 PRO B CA 1
ATOM 1761 C C . PRO B 1 8 ? -1.218 -11.695 -21.406 1 98.38 8 PRO B C 1
ATOM 1763 O O . PRO B 1 8 ? -0.956 -10.781 -20.625 1 98.38 8 PRO B O 1
ATOM 1766 N N . SER B 1 9 ? -2.5 -12.055 -21.781 1 98.5 9 SER B N 1
ATOM 1767 C CA . SER B 1 9 ? -3.674 -11.453 -21.156 1 98.5 9 SER B CA 1
ATOM 1768 C C . SER B 1 9 ? -4.633 -12.516 -20.641 1 98.5 9 SER B C 1
ATOM 1770 O O . SER B 1 9 ? -4.602 -13.664 -21.094 1 98.5 9 SER B O 1
ATOM 1772 N N . LEU B 1 10 ? -5.375 -12.156 -19.703 1 98.88 10 LEU B N 1
ATOM 1773 C CA . LEU B 1 10 ? -6.41 -13 -19.125 1 98.88 10 LEU B CA 1
ATOM 1774 C C . LEU B 1 10 ? -7.684 -12.203 -18.859 1 98.88 10 LEU B C 1
ATOM 1776 O O . LEU B 1 10 ? -7.637 -11.133 -18.25 1 98.88 10 LEU B O 1
ATOM 1780 N N . ASP B 1 11 ? -8.82 -12.641 -19.375 1 98.94 11 ASP B N 1
ATOM 1781 C CA . ASP B 1 11 ? -10.117 -12.117 -18.969 1 98.94 11 ASP B CA 1
ATOM 1782 C C . ASP B 1 11 ? -10.609 -12.828 -17.703 1 98.94 11 ASP B C 1
ATOM 1784 O O . ASP B 1 11 ? -10.656 -14.055 -17.656 1 98.94 11 ASP B O 1
ATOM 1788 N N . VAL B 1 12 ? -10.953 -12.117 -16.734 1 98.94 12 VAL B N 1
ATOM 1789 C CA . VAL B 1 12 ? -11.445 -12.648 -15.469 1 98.94 12 VAL B CA 1
ATOM 1790 C C . VAL B 1 12 ? -12.914 -12.281 -15.289 1 98.94 12 VAL B C 1
ATOM 1792 O O . VAL B 1 12 ? -13.266 -11.102 -15.188 1 98.94 12 VAL B O 1
ATOM 1795 N N . PRO B 1 13 ? -13.812 -13.227 -15.289 1 98.94 13 PRO B N 1
ATOM 1796 C CA . PRO B 1 13 ? -15.242 -12.945 -15.133 1 98.94 13 PRO B CA 1
ATOM 1797 C C . PRO B 1 13 ? -15.664 -12.812 -13.672 1 98.94 13 PRO B C 1
ATOM 1799 O O . PRO B 1 13 ? -14.859 -13.062 -12.773 1 98.94 13 PRO B O 1
ATOM 1802 N N . GLU B 1 14 ? -16.859 -12.359 -13.469 1 98.88 14 GLU B N 1
ATOM 1803 C CA . GLU B 1 14 ? -17.484 -12.422 -12.148 1 98.88 14 GLU B CA 1
ATOM 1804 C C . GLU B 1 14 ? -17.688 -13.867 -11.703 1 98.88 14 GLU B C 1
ATOM 1806 O O . GLU B 1 14 ? -18.062 -14.719 -12.5 1 98.88 14 GLU B O 1
ATOM 1811 N N . CYS B 1 15 ? -17.484 -14.109 -10.445 1 98.81 15 CYS B N 1
ATOM 1812 C CA . CYS B 1 15 ? -17.734 -15.438 -9.891 1 98.81 15 CYS B CA 1
ATOM 1813 C C . CYS B 1 15 ? -19.188 -15.852 -10.109 1 98.81 15 CYS B C 1
ATOM 1815 O O . CYS B 1 15 ? -20.094 -15.016 -10.047 1 98.81 15 CYS B O 1
ATOM 1817 N N . PRO B 1 16 ? -19.422 -17.047 -10.398 1 98.62 16 PRO B N 1
ATOM 1818 C CA . PRO B 1 16 ? -18.562 -18.203 -10.156 1 98.62 16 PRO B CA 1
ATOM 1819 C C . PRO B 1 16 ? -17.766 -18.609 -11.391 1 98.62 16 PRO B C 1
ATOM 1821 O O . PRO B 1 16 ? -16.922 -19.516 -11.32 1 98.62 16 PRO B O 1
ATOM 1824 N N . ALA B 1 17 ? -18.062 -17.984 -12.578 1 98.88 17 ALA B N 1
ATOM 1825 C CA . ALA B 1 17 ? -17.188 -18.266 -13.719 1 98.88 17 ALA B CA 1
ATOM 1826 C C . ALA B 1 17 ? -15.758 -17.844 -13.438 1 98.88 17 ALA B C 1
ATOM 1828 O O . ALA B 1 17 ? -15.516 -16.922 -12.656 1 98.88 17 ALA B O 1
ATOM 1829 N N . VAL B 1 18 ? -14.805 -18.484 -14.047 1 98.94 18 VAL B N 1
ATOM 1830 C CA . VAL B 1 18 ? -13.414 -18.156 -13.758 1 98.94 18 VAL B CA 1
ATOM 1831 C C . VAL B 1 18 ? -12.633 -18 -15.055 1 98.94 18 VAL B C 1
ATOM 1833 O O . VAL B 1 18 ? -12.992 -18.594 -16.078 1 98.94 18 VAL B O 1
ATOM 1836 N N . GLY B 1 19 ? -11.68 -17.094 -15.031 1 98.94 19 GLY B N 1
ATOM 1837 C CA . GLY B 1 19 ? -10.57 -17.109 -15.977 1 98.94 19 GLY B CA 1
ATOM 1838 C C . GLY B 1 19 ? -9.359 -17.859 -15.453 1 98.94 19 GLY B C 1
ATOM 1839 O O . GLY B 1 19 ? -8.93 -17.625 -14.32 1 98.94 19 GLY B O 1
ATOM 1840 N N . THR B 1 20 ? -8.82 -18.797 -16.266 1 98.88 20 THR B N 1
ATOM 1841 C CA . THR B 1 20 ? -7.742 -19.656 -15.789 1 98.88 20 THR B CA 1
ATOM 1842 C C . THR B 1 20 ? -6.508 -19.531 -16.672 1 98.88 20 THR B C 1
ATOM 1844 O O . THR B 1 20 ? -6.617 -19.469 -17.891 1 98.88 20 THR B O 1
ATOM 1847 N N . VAL B 1 21 ? -5.375 -19.391 -16.031 1 98.88 21 VAL B N 1
ATOM 1848 C CA . VAL B 1 21 ? -4.105 -19.578 -16.734 1 98.88 21 VAL B CA 1
ATOM 1849 C C . VAL B 1 21 ? -3.447 -20.875 -16.266 1 98.88 21 VAL B C 1
ATOM 1851 O O . VAL B 1 21 ? -3.504 -21.219 -15.086 1 98.88 21 VAL B O 1
ATOM 1854 N N . ALA B 1 22 ? -2.938 -21.609 -17.172 1 98.56 22 ALA B N 1
ATOM 1855 C CA . ALA B 1 22 ? -2.104 -22.781 -16.938 1 98.56 22 ALA B CA 1
ATOM 1856 C C . ALA B 1 22 ? -0.687 -22.562 -17.469 1 98.56 22 ALA B C 1
ATOM 1858 O O . ALA B 1 22 ? -0.499 -21.984 -18.531 1 98.56 22 ALA B O 1
ATOM 1859 N N . TYR B 1 23 ? 0.259 -22.984 -16.688 1 98.12 23 TYR B N 1
ATOM 1860 C CA . TYR B 1 23 ? 1.64 -22.781 -17.109 1 98.12 23 TYR B CA 1
ATOM 1861 C C . TYR B 1 23 ? 2.547 -23.875 -16.562 1 98.12 23 TYR B C 1
ATOM 1863 O O . TYR B 1 23 ? 2.252 -24.469 -15.523 1 98.12 23 TYR B O 1
ATOM 1871 N N . ASN B 1 24 ? 3.566 -24.172 -17.25 1 97.69 24 ASN B N 1
ATOM 1872 C CA . ASN B 1 24 ? 4.652 -25.078 -16.875 1 97.69 24 ASN B CA 1
ATOM 1873 C C . ASN B 1 24 ? 5.996 -24.578 -17.391 1 97.69 24 ASN B C 1
ATOM 1875 O O . ASN B 1 24 ? 6.895 -25.359 -17.672 1 97.69 24 ASN B O 1
ATOM 1879 N N . THR B 1 25 ? 6.027 -23.281 -17.531 1 96.88 25 THR B N 1
ATOM 1880 C CA . THR B 1 25 ? 7.234 -22.641 -18.047 1 96.88 25 THR B CA 1
ATOM 1881 C C . THR B 1 25 ? 8.164 -22.25 -16.906 1 96.88 25 THR B C 1
ATOM 1883 O O . THR B 1 25 ? 7.727 -21.672 -15.914 1 96.88 25 THR B O 1
ATOM 1886 N N . SER B 1 26 ? 9.43 -22.516 -17.172 1 97.5 26 SER B N 1
ATOM 1887 C CA . SER B 1 26 ? 10.438 -22.25 -16.141 1 97.5 26 SER B CA 1
ATOM 1888 C C . SER B 1 26 ? 10.82 -20.781 -16.094 1 97.5 26 SER B C 1
ATOM 1890 O O . SER B 1 26 ? 10.703 -20.078 -17.094 1 97.5 26 SER B O 1
ATOM 1892 N N . VAL B 1 27 ? 11.219 -20.312 -14.969 1 97.5 27 VAL B N 1
ATOM 1893 C CA . VAL B 1 27 ? 11.891 -19.031 -14.758 1 97.5 27 VAL B CA 1
ATOM 1894 C C . VAL B 1 27 ? 13.391 -19.266 -14.547 1 97.5 27 VAL B C 1
ATOM 1896 O O . VAL B 1 27 ? 13.789 -20.031 -13.672 1 97.5 27 VAL B O 1
ATOM 1899 N N . PRO B 1 28 ? 14.406 -18.641 -15.211 1 97.38 28 PRO B N 1
ATOM 1900 C CA . PRO B 1 28 ? 14.141 -17.703 -16.297 1 97.38 28 PRO B CA 1
ATOM 1901 C C . PRO B 1 28 ? 13.57 -18.391 -17.547 1 97.38 28 PRO B C 1
ATOM 1903 O O . PRO B 1 28 ? 13.508 -19.625 -17.594 1 97.38 28 PRO B O 1
ATOM 1906 N N . ASN B 1 29 ? 13.133 -17.516 -18.5 1 94.06 29 ASN B N 1
ATOM 1907 C CA . ASN B 1 29 ? 12.383 -18.031 -19.641 1 94.06 29 ASN B CA 1
ATOM 1908 C C . ASN B 1 29 ? 13.297 -18.766 -20.609 1 94.06 29 ASN B C 1
ATOM 1910 O O . ASN B 1 29 ? 12.82 -19.469 -21.516 1 94.06 29 ASN B O 1
ATOM 1914 N N . ASN B 1 30 ? 14.594 -18.719 -20.391 1 91.94 30 ASN B N 1
ATOM 1915 C CA . ASN B 1 30 ? 15.516 -19.469 -21.234 1 91.94 30 ASN B CA 1
ATOM 1916 C C . ASN B 1 30 ? 15.875 -20.812 -20.641 1 91.94 30 ASN B C 1
ATOM 1918 O O . ASN B 1 30 ? 16.594 -21.609 -21.25 1 91.94 30 ASN B O 1
ATOM 1922 N N . ASP B 1 31 ? 15.469 -21.031 -19.406 1 89.94 31 ASP B N 1
ATOM 1923 C CA . ASP B 1 31 ? 15.578 -22.359 -18.812 1 89.94 31 ASP B CA 1
ATOM 1924 C C . ASP B 1 31 ? 14.594 -23.328 -19.469 1 89.94 31 ASP B C 1
ATOM 1926 O O . ASP B 1 31 ? 13.383 -23.109 -19.438 1 89.94 31 ASP B O 1
ATOM 1930 N N . THR B 1 32 ? 15.055 -24.422 -20.062 1 88.62 32 THR B N 1
ATOM 1931 C CA . THR B 1 32 ? 14.242 -25.359 -20.812 1 88.62 32 THR B CA 1
ATOM 1932 C C . THR B 1 32 ? 13.82 -26.547 -19.938 1 88.62 32 THR B C 1
ATOM 1934 O O . THR B 1 32 ? 13.125 -27.453 -20.391 1 88.62 32 THR B O 1
ATOM 1937 N N . ALA B 1 33 ? 14.242 -26.453 -18.719 1 90 33 ALA B N 1
ATOM 1938 C CA . ALA B 1 33 ? 13.859 -27.531 -17.812 1 90 33 ALA B CA 1
ATOM 1939 C C . ALA B 1 33 ? 12.344 -27.609 -17.656 1 90 33 ALA B C 1
ATOM 1941 O O . ALA B 1 33 ? 11.664 -26.578 -17.656 1 90 33 ALA B O 1
ATOM 1942 N N . ALA B 1 34 ? 11.898 -28.875 -17.578 1 91.88 34 ALA B N 1
ATOM 1943 C CA . ALA B 1 34 ? 10.469 -29.078 -17.344 1 91.88 34 ALA B CA 1
ATOM 1944 C C . ALA B 1 34 ? 10.047 -28.5 -15.992 1 91.88 34 ALA B C 1
ATOM 1946 O O . ALA B 1 34 ? 10.797 -28.578 -15.016 1 91.88 34 ALA B O 1
ATOM 1947 N N . PHE B 1 35 ? 8.969 -27.906 -15.898 1 97.88 35 PHE B N 1
ATOM 1948 C CA . PHE B 1 35 ? 8.359 -27.422 -14.664 1 97.88 35 PHE B CA 1
ATOM 1949 C C . PHE B 1 35 ? 6.969 -28.031 -14.484 1 97.88 35 PHE B C 1
ATOM 1951 O O . PHE B 1 35 ? 6.207 -28.141 -15.445 1 97.88 35 PHE B O 1
ATOM 1958 N N . PRO B 1 36 ? 6.637 -28.438 -13.258 1 98.44 36 PRO B N 1
ATOM 1959 C CA . PRO B 1 36 ? 5.332 -29.078 -13.07 1 98.44 36 PRO B CA 1
ATOM 1960 C C . PRO B 1 36 ? 4.168 -28.156 -13.422 1 98.44 36 PRO B C 1
ATOM 1962 O O . PRO B 1 36 ? 4.215 -26.953 -13.141 1 98.44 36 PRO B O 1
ATOM 1965 N N . GLU B 1 37 ? 3.152 -28.719 -14.047 1 98.62 37 GLU B N 1
ATOM 1966 C CA . GLU B 1 37 ? 1.98 -27.953 -14.453 1 98.62 37 GLU B CA 1
ATOM 1967 C C . GLU B 1 37 ? 1.357 -27.234 -13.266 1 98.62 37 GLU B C 1
ATOM 1969 O O . GLU B 1 37 ? 1.227 -27.797 -12.18 1 98.62 37 GLU B O 1
ATOM 1974 N N . THR B 1 38 ? 1.018 -26.031 -13.43 1 98.88 38 THR B N 1
ATOM 1975 C CA . THR B 1 38 ? 0.479 -25.141 -12.406 1 98.88 38 THR B CA 1
ATOM 1976 C C . THR B 1 38 ? -0.671 -24.312 -12.961 1 98.88 38 THR B C 1
ATOM 1978 O O . THR B 1 38 ? -0.673 -23.953 -14.148 1 98.88 38 THR B O 1
ATOM 1981 N N . LYS B 1 39 ? -1.732 -24.031 -12.133 1 98.94 39 LYS B N 1
ATOM 1982 C CA . LYS B 1 39 ? -2.859 -23.219 -12.586 1 98.94 39 LYS B CA 1
ATOM 1983 C C . LYS B 1 39 ? -3.174 -22.109 -11.586 1 98.94 39 LYS B C 1
ATOM 1985 O O . LYS B 1 39 ? -2.99 -22.281 -10.383 1 98.94 39 LYS B O 1
ATOM 1990 N N . ALA B 1 40 ? -3.588 -21.031 -12.086 1 98.94 40 ALA B N 1
ATOM 1991 C CA . ALA B 1 40 ? -4.27 -19.969 -11.336 1 98.94 40 ALA B CA 1
ATOM 1992 C C . ALA B 1 40 ? -5.621 -19.641 -11.961 1 98.94 40 ALA B C 1
ATOM 1994 O O . ALA B 1 40 ? -5.695 -19.25 -13.125 1 98.94 40 ALA B O 1
ATOM 1995 N N . SER B 1 41 ? -6.695 -19.875 -11.242 1 98.94 41 SER B N 1
ATOM 1996 C CA . SER B 1 41 ? -8.047 -19.531 -11.664 1 98.94 41 SER B CA 1
ATOM 1997 C C . SER B 1 41 ? -8.594 -18.344 -10.883 1 98.94 41 SER B C 1
ATOM 1999 O O . SER B 1 41 ? -8.562 -18.328 -9.648 1 98.94 41 SER B O 1
ATOM 2001 N N . LEU B 1 42 ? -9.062 -17.359 -11.648 1 98.94 42 LEU B N 1
ATOM 2002 C CA . LEU B 1 42 ? -9.477 -16.125 -11 1 98.94 42 LEU B CA 1
ATOM 2003 C C . LEU B 1 42 ? -10.93 -15.797 -11.328 1 98.94 42 LEU B C 1
ATOM 2005 O O . LEU B 1 42 ? -11.383 -16.016 -12.453 1 98.94 42 LEU B O 1
ATOM 2009 N N . CYS B 1 43 ? -11.641 -15.258 -10.461 1 98.94 43 CYS B N 1
ATOM 2010 C CA . CYS B 1 43 ? -12.875 -14.508 -10.633 1 98.94 43 CYS B CA 1
ATOM 2011 C C . CYS B 1 43 ? -12.969 -13.367 -9.625 1 98.94 43 CYS B C 1
ATOM 2013 O O . CYS B 1 43 ? -12.086 -13.203 -8.781 1 98.94 43 CYS B O 1
ATOM 2015 N N . TYR B 1 44 ? -13.891 -12.508 -9.797 1 98.94 44 TYR B N 1
ATOM 2016 C CA . TYR B 1 44 ? -14.141 -11.453 -8.812 1 98.94 44 TYR B CA 1
ATOM 2017 C C . TYR B 1 44 ? -15.609 -11.43 -8.398 1 98.94 44 TYR B C 1
ATOM 2019 O O . TYR B 1 44 ? -16.469 -11.914 -9.133 1 98.94 44 TYR B O 1
ATOM 2027 N N . ASP B 1 45 ? -15.859 -11.008 -7.227 1 98.75 45 ASP B N 1
ATOM 2028 C CA . ASP B 1 45 ? -17.219 -10.688 -6.809 1 98.75 45 ASP B CA 1
ATOM 2029 C C . ASP B 1 45 ? -17.328 -9.234 -6.348 1 98.75 45 ASP B C 1
ATOM 2031 O O . ASP B 1 45 ? -16.562 -8.383 -6.793 1 98.75 45 ASP B O 1
ATOM 2035 N N . ASP B 1 46 ? -18.266 -8.914 -5.52 1 98.5 46 ASP B N 1
ATOM 2036 C CA . ASP B 1 46 ? -18.531 -7.516 -5.195 1 98.5 46 ASP B CA 1
ATOM 2037 C C . ASP B 1 46 ? -17.375 -6.906 -4.402 1 98.5 46 ASP B C 1
ATOM 2039 O O . ASP B 1 46 ? -17.125 -5.703 -4.5 1 98.5 46 ASP B O 1
ATOM 2043 N N . SER B 1 47 ? -16.656 -7.801 -3.648 1 98.38 47 SER B N 1
ATOM 2044 C CA . SER B 1 47 ? -15.75 -7.195 -2.686 1 98.38 47 SER B CA 1
ATOM 2045 C C . SER B 1 47 ? -14.367 -7.824 -2.762 1 98.38 47 SER B C 1
ATOM 2047 O O . SER B 1 47 ? -13.414 -7.328 -2.15 1 98.38 47 SER B O 1
ATOM 2049 N N . PHE B 1 48 ? -14.242 -8.93 -3.551 1 98.94 48 PHE B N 1
ATOM 2050 C CA . PHE B 1 48 ? -12.984 -9.664 -3.465 1 98.94 48 PHE B CA 1
ATOM 2051 C C . PHE B 1 48 ? -12.523 -10.117 -4.848 1 98.94 48 PHE B C 1
ATOM 2053 O O . PHE B 1 48 ? -13.352 -10.359 -5.73 1 98.94 48 PHE B O 1
ATOM 2060 N N . ILE B 1 49 ? -11.227 -10.188 -5.055 1 99 49 ILE B N 1
ATOM 2061 C CA . ILE B 1 49 ? -10.602 -11.078 -6.023 1 99 49 ILE B CA 1
ATOM 2062 C C . ILE B 1 49 ? -10.516 -12.492 -5.453 1 99 49 ILE B C 1
ATOM 2064 O O . ILE B 1 49 ? -10.07 -12.68 -4.32 1 99 49 ILE B O 1
ATOM 2068 N N . ARG B 1 50 ? -10.992 -13.422 -6.156 1 98.94 50 ARG B N 1
ATOM 2069 C CA . ARG B 1 50 ? -10.867 -14.836 -5.801 1 98.94 50 ARG B CA 1
ATOM 2070 C C . ARG B 1 50 ? -9.852 -15.539 -6.688 1 98.94 50 ARG B C 1
ATOM 2072 O O . ARG B 1 50 ? -9.93 -15.461 -7.914 1 98.94 50 ARG B O 1
ATOM 2079 N N . ILE B 1 51 ? -8.891 -16.156 -6.066 1 99 51 ILE B N 1
ATOM 2080 C CA . ILE B 1 51 ? -7.875 -16.906 -6.793 1 99 51 ILE B CA 1
ATOM 2081 C C . ILE B 1 51 ? -7.844 -18.344 -6.289 1 99 51 ILE B C 1
ATOM 2083 O O . ILE B 1 51 ? -7.809 -18.594 -5.078 1 99 51 ILE B O 1
ATOM 2087 N N . THR B 1 52 ? -7.922 -19.281 -7.105 1 98.94 52 THR B N 1
ATOM 2088 C CA . THR B 1 52 ? -7.574 -20.656 -6.785 1 98.94 52 THR B CA 1
ATOM 2089 C C . THR B 1 52 ? -6.242 -21.047 -7.418 1 98.94 52 THR B C 1
ATOM 2091 O O . THR B 1 52 ? -6.137 -21.141 -8.641 1 98.94 52 THR B O 1
ATOM 2094 N N . PHE B 1 53 ? -5.285 -21.234 -6.59 1 98.94 53 PHE B N 1
ATOM 2095 C CA . PHE B 1 53 ? -4.016 -21.797 -7.02 1 98.94 53 PHE B CA 1
ATOM 2096 C C . PHE B 1 53 ? -4.086 -23.328 -7.031 1 98.94 53 PHE B C 1
ATOM 2098 O O . PHE B 1 53 ? -4.633 -23.938 -6.109 1 98.94 53 PHE B O 1
ATOM 2105 N N . THR B 1 54 ? -3.588 -23.906 -8.055 1 98.94 54 THR B N 1
ATOM 2106 C CA . THR B 1 54 ? -3.48 -25.359 -8.102 1 98.94 54 THR B CA 1
ATOM 2107 C C . THR B 1 54 ? -2.08 -25.781 -8.523 1 98.94 54 THR B C 1
ATOM 2109 O O . THR B 1 54 ? -1.657 -25.516 -9.648 1 98.94 54 THR B O 1
ATOM 2112 N N . ALA B 1 55 ? -1.346 -26.391 -7.652 1 98.94 55 ALA B N 1
ATOM 2113 C CA . ALA B 1 55 ? -0.056 -27.016 -7.938 1 98.94 55 ALA B CA 1
ATOM 2114 C C . ALA B 1 55 ? -0.231 -28.469 -8.359 1 98.94 55 ALA B C 1
ATOM 2116 O O . ALA B 1 55 ? -0.396 -29.344 -7.52 1 98.94 55 ALA B O 1
ATOM 2117 N N . LEU B 1 56 ? -0.16 -28.688 -9.641 1 98.81 56 LEU B N 1
ATOM 2118 C CA . LEU B 1 56 ? -0.277 -30.031 -10.188 1 98.81 56 LEU B CA 1
ATOM 2119 C C . LEU B 1 56 ? 1.087 -30.719 -10.25 1 98.81 56 LEU B C 1
ATOM 2121 O O . LEU B 1 56 ? 2.121 -30.047 -10.117 1 98.81 56 LEU B O 1
ATOM 2125 N N . GLN B 1 57 ? 1.069 -32 -10.383 1 98.62 57 GLN B N 1
ATOM 2126 C CA . GLN B 1 57 ? 2.289 -32.812 -10.492 1 98.62 57 GLN B CA 1
ATOM 2127 C C . GLN B 1 57 ? 3.232 -32.531 -9.32 1 98.62 57 GLN B C 1
ATOM 2129 O O . GLN B 1 57 ? 4.434 -32.344 -9.523 1 98.62 57 GLN B O 1
ATOM 2134 N N . GLU B 1 58 ? 2.662 -32.344 -8.195 1 98.31 58 GLU B N 1
ATOM 2135 C CA . GLU B 1 58 ? 3.383 -32.062 -6.965 1 98.31 58 GLU B CA 1
ATOM 2136 C C . GLU B 1 58 ? 3.93 -33.312 -6.328 1 98.31 58 GLU B C 1
ATOM 2138 O O . GLU B 1 58 ? 3.172 -34.25 -6.035 1 98.31 58 GLU B O 1
ATOM 2143 N N . GLU B 1 59 ? 5.207 -33.312 -6.066 1 96.75 59 GLU B N 1
ATOM 2144 C CA . GLU B 1 59 ? 5.848 -34.5 -5.543 1 96.75 59 GLU B CA 1
ATOM 2145 C C . GLU B 1 59 ? 6.23 -34.344 -4.078 1 96.75 59 GLU B C 1
ATOM 2147 O O . GLU B 1 59 ? 6.195 -35.281 -3.305 1 96.75 59 GLU B O 1
ATOM 2152 N N . TYR B 1 60 ? 6.441 -33.125 -3.629 1 97.69 60 TYR B N 1
ATOM 2153 C CA . TYR B 1 60 ? 7.238 -33 -2.414 1 97.69 60 TYR B CA 1
ATOM 2154 C C . TYR B 1 60 ? 6.434 -32.344 -1.298 1 97.69 60 TYR B C 1
ATOM 2156 O O . TYR B 1 60 ? 6.656 -32.625 -0.117 1 97.69 60 TYR B O 1
ATOM 2164 N N . PHE B 1 61 ? 5.555 -31.406 -1.641 1 97.94 61 PHE B N 1
ATOM 2165 C CA . PHE B 1 61 ? 4.762 -30.672 -0.659 1 97.94 61 PHE B CA 1
ATOM 2166 C C . PHE B 1 61 ? 5.652 -30.078 0.429 1 97.94 61 PHE B C 1
ATOM 2168 O O . PHE B 1 61 ? 5.332 -30.172 1.616 1 97.94 61 PHE B O 1
ATOM 2175 N N . TYR B 1 62 ? 6.816 -29.547 0.08 1 98.06 62 TYR B N 1
ATOM 2176 C CA . TYR B 1 62 ? 7.871 -29.219 1.03 1 98.06 62 TYR B CA 1
ATOM 2177 C C . TYR B 1 62 ? 7.688 -27.812 1.592 1 98.06 62 TYR B C 1
ATOM 2179 O O . TYR B 1 62 ? 7.633 -26.844 0.838 1 98.06 62 TYR B O 1
ATOM 2187 N N . TYR B 1 63 ? 7.473 -27.688 2.895 1 97.81 63 TYR B N 1
ATOM 2188 C CA . TYR B 1 63 ? 7.395 -26.438 3.646 1 97.81 63 TYR B CA 1
ATOM 2189 C C . TYR B 1 63 ? 8.086 -26.578 4.996 1 97.81 63 TYR B C 1
ATOM 2191 O O . TYR B 1 63 ? 8.398 -27.688 5.438 1 97.81 63 TYR B O 1
ATOM 2199 N N . ASN B 1 64 ? 8.484 -25.438 5.602 1 97.62 64 ASN B N 1
ATOM 2200 C CA . ASN B 1 64 ? 9.031 -25.391 6.953 1 97.62 64 ASN B CA 1
ATOM 2201 C C . ASN B 1 64 ? 8.008 -24.875 7.957 1 97.62 64 ASN B C 1
ATOM 2203 O O . ASN B 1 64 ? 7.648 -23.688 7.941 1 97.62 64 ASN B O 1
ATOM 2207 N N . ASN B 1 65 ? 7.609 -25.688 8.891 1 96.81 65 ASN B N 1
ATOM 2208 C CA . ASN B 1 65 ? 6.543 -25.406 9.836 1 96.81 65 ASN B CA 1
ATOM 2209 C C . ASN B 1 65 ? 6.945 -24.297 10.812 1 96.81 65 ASN B C 1
ATOM 2211 O O . ASN B 1 65 ? 6.094 -23.703 11.477 1 96.81 65 ASN B O 1
ATOM 2215 N N . SER B 1 66 ? 8.18 -24.047 10.922 1 98.12 66 SER B N 1
ATOM 2216 C CA . SER B 1 66 ? 8.641 -23.047 11.891 1 98.12 66 SER B CA 1
ATOM 2217 C C . SER B 1 66 ? 8.578 -21.641 11.32 1 98.12 66 SER B C 1
ATOM 2219 O O . SER B 1 66 ? 8.727 -20.656 12.047 1 98.12 66 SER B O 1
ATOM 2221 N N . VAL B 1 67 ? 8.414 -21.531 10.039 1 98.44 67 VAL B N 1
ATOM 2222 C CA . VAL B 1 67 ? 8.336 -20.203 9.422 1 98.44 67 VAL B CA 1
ATOM 2223 C C . VAL B 1 67 ? 6.941 -19.625 9.625 1 98.44 67 VAL B C 1
ATOM 2225 O O . VAL B 1 67 ? 5.945 -20.219 9.211 1 98.44 67 VAL B O 1
ATOM 2228 N N . PRO B 1 68 ? 6.863 -18.484 10.305 1 98.44 68 PRO B N 1
ATOM 2229 C CA . PRO B 1 68 ? 5.547 -17.906 10.578 1 98.44 68 PRO B CA 1
ATOM 2230 C C . PRO B 1 68 ? 4.996 -17.109 9.406 1 98.44 68 PRO B C 1
ATOM 2232 O O . PRO B 1 68 ? 5.703 -16.891 8.422 1 98.44 68 PRO B O 1
ATOM 2235 N N . THR B 1 69 ? 3.729 -16.703 9.57 1 98.62 69 THR B N 1
ATOM 2236 C CA . THR B 1 69 ? 3.121 -15.766 8.625 1 98.62 69 THR B CA 1
ATOM 2237 C C . THR B 1 69 ? 4.016 -14.547 8.422 1 98.62 69 THR B C 1
ATOM 2239 O O . THR B 1 69 ? 4.543 -13.984 9.383 1 98.62 69 THR B O 1
ATOM 2242 N N . ASN B 1 70 ? 4.281 -14.188 7.105 1 98.62 70 ASN B N 1
ATOM 2243 C CA . ASN B 1 70 ? 5.113 -13.078 6.656 1 98.62 70 ASN B CA 1
ATOM 2244 C C . ASN B 1 70 ? 6.594 -13.344 6.91 1 98.62 70 ASN B C 1
ATOM 2246 O O . ASN B 1 70 ? 7.426 -12.445 6.773 1 98.62 70 ASN B O 1
ATOM 2250 N N . GLY B 1 71 ? 6.891 -14.578 7.359 1 98.69 71 GLY B N 1
ATOM 2251 C CA . GLY B 1 71 ? 8.281 -15.016 7.312 1 98.69 71 GLY B CA 1
ATOM 2252 C C . GLY B 1 71 ? 8.742 -15.398 5.922 1 98.69 71 GLY B C 1
ATOM 2253 O O . GLY B 1 71 ? 8.023 -15.18 4.941 1 98.69 71 GLY B O 1
ATOM 2254 N N . ASP B 1 72 ? 9.938 -16.031 5.766 1 98.38 72 ASP B N 1
ATOM 2255 C CA . ASP B 1 72 ? 10.555 -16.328 4.477 1 98.38 72 ASP B CA 1
ATOM 2256 C C . ASP B 1 72 ? 10.039 -17.641 3.896 1 98.38 72 ASP B C 1
ATOM 2258 O O . ASP B 1 72 ? 10.828 -18.516 3.525 1 98.38 72 ASP B O 1
ATOM 2262 N N . ILE B 1 73 ? 8.75 -17.719 3.732 1 98.69 73 ILE B N 1
ATOM 2263 C CA . ILE B 1 73 ? 8.156 -18.953 3.213 1 98.69 73 ILE B CA 1
ATOM 2264 C C . ILE B 1 73 ? 8.594 -19.172 1.769 1 98.69 73 ILE B C 1
ATOM 2266 O O . ILE B 1 73 ? 8.57 -20.297 1.269 1 98.69 73 ILE B O 1
ATOM 2270 N N . TYR B 1 74 ? 9.086 -18.109 1.08 1 98.06 74 TYR B N 1
ATOM 2271 C CA . TYR B 1 74 ? 9.531 -18.188 -0.309 1 98.06 74 TYR B CA 1
ATOM 2272 C C . TYR B 1 74 ? 10.828 -18.969 -0.431 1 98.06 74 TYR B C 1
ATOM 2274 O O . TYR B 1 74 ? 11.273 -19.281 -1.539 1 98.06 74 TYR B O 1
ATOM 2282 N N . ASP B 1 75 ? 11.453 -19.312 0.689 1 98.12 75 ASP B N 1
ATOM 2283 C CA . ASP B 1 75 ? 12.609 -20.203 0.655 1 98.12 75 ASP B CA 1
ATOM 2284 C C . ASP B 1 75 ? 12.188 -21.641 0.347 1 98.12 75 ASP B C 1
ATOM 2286 O O . ASP B 1 75 ? 13.023 -22.484 0.025 1 98.12 75 ASP B O 1
ATOM 2290 N N . TYR B 1 76 ? 10.891 -21.953 0.398 1 98.5 76 TYR B N 1
ATOM 2291 C CA . TYR B 1 76 ? 10.352 -23.297 0.193 1 98.5 76 TYR B CA 1
ATOM 2292 C C . TYR B 1 76 ? 9.328 -23.297 -0.939 1 98.5 76 TYR B C 1
ATOM 2294 O O . TYR B 1 76 ? 9.477 -22.562 -1.92 1 98.5 76 TYR B O 1
ATOM 2302 N N . GLU B 1 77 ? 8.297 -24.297 -0.864 1 98.69 77 GLU B N 1
ATOM 2303 C CA . GLU B 1 77 ? 7.297 -24.328 -1.929 1 98.69 77 GLU B CA 1
ATOM 2304 C C . GLU B 1 77 ? 6.18 -23.328 -1.661 1 98.69 77 GLU B C 1
ATOM 2306 O O . GLU B 1 77 ? 5.586 -23.312 -0.58 1 98.69 77 GLU B O 1
ATOM 2311 N N . VAL B 1 78 ? 5.945 -22.516 -2.639 1 98.88 78 VAL B N 1
ATOM 2312 C CA . VAL B 1 78 ? 4.871 -21.531 -2.525 1 98.88 78 VAL B CA 1
ATOM 2313 C C . VAL B 1 78 ? 4.238 -21.297 -3.895 1 98.88 78 VAL B C 1
ATOM 2315 O O . VAL B 1 78 ? 4.844 -21.594 -4.926 1 98.88 78 VAL B O 1
ATOM 2318 N N . MET B 1 79 ? 2.996 -20.859 -3.871 1 98.94 79 MET B N 1
ATOM 2319 C CA . MET B 1 79 ? 2.342 -20.188 -4.988 1 98.94 79 MET B CA 1
ATOM 2320 C C . MET B 1 79 ? 2.193 -18.703 -4.707 1 98.94 79 MET B C 1
ATOM 2322 O O . MET B 1 79 ? 1.915 -18.297 -3.576 1 98.94 79 MET B O 1
ATOM 2326 N N . GLU B 1 80 ? 2.471 -17.891 -5.73 1 98.94 80 GLU B N 1
ATOM 2327 C CA . GLU B 1 80 ? 2.561 -16.453 -5.531 1 98.94 80 GLU B CA 1
ATOM 2328 C C . GLU B 1 80 ? 1.721 -15.695 -6.559 1 98.94 80 GLU B C 1
ATOM 2330 O O . GLU B 1 80 ? 1.635 -16.109 -7.719 1 98.94 80 GLU B O 1
ATOM 2335 N N . ALA B 1 81 ? 1.118 -14.648 -6.121 1 98.94 81 ALA B N 1
ATOM 2336 C CA . ALA B 1 81 ? 0.487 -13.656 -6.992 1 98.94 81 ALA B CA 1
ATOM 2337 C C . ALA B 1 81 ? 1.082 -12.273 -6.77 1 98.94 81 ALA B C 1
ATOM 2339 O O . ALA B 1 81 ? 1.342 -11.875 -5.629 1 98.94 81 ALA B O 1
ATOM 2340 N N . PHE B 1 82 ? 1.404 -11.586 -7.801 1 98.94 82 PHE B N 1
ATOM 2341 C CA . PHE B 1 82 ? 1.733 -10.172 -7.836 1 98.94 82 PHE B CA 1
ATOM 2342 C C . PHE B 1 82 ? 0.625 -9.375 -8.516 1 98.94 82 PHE B C 1
ATOM 2344 O O . PHE B 1 82 ? 0.221 -9.688 -9.633 1 98.94 82 PHE B O 1
ATOM 2351 N N . ILE B 1 83 ? 0.1 -8.336 -7.828 1 99 83 ILE B N 1
ATOM 2352 C CA . ILE B 1 83 ? -1.16 -7.754 -8.273 1 99 83 ILE B CA 1
ATOM 2353 C C . ILE B 1 83 ? -1.065 -6.23 -8.227 1 99 83 ILE B C 1
ATOM 2355 O O . ILE B 1 83 ? -0.665 -5.652 -7.215 1 99 83 ILE B O 1
ATOM 2359 N N . TYR B 1 84 ? -1.395 -5.598 -9.336 1 98.94 84 TYR B N 1
ATOM 2360 C CA . TYR B 1 84 ? -1.489 -4.148 -9.453 1 98.94 84 TYR B CA 1
ATOM 2361 C C . TYR B 1 84 ? -2.713 -3.748 -10.273 1 98.94 84 TYR B C 1
ATOM 2363 O O . TYR B 1 84 ? -2.98 -4.328 -11.328 1 98.94 84 TYR B O 1
ATOM 2371 N N . ARG B 1 85 ? -3.508 -2.832 -9.75 1 98.88 85 ARG B N 1
ATOM 2372 C CA . ARG B 1 85 ? -4.602 -2.273 -10.539 1 98.88 85 ARG B CA 1
ATOM 2373 C C . ARG B 1 85 ? -4.105 -1.146 -11.438 1 98.88 85 ARG B C 1
ATOM 2375 O O . ARG B 1 85 ? -3.686 -0.093 -10.953 1 98.88 85 ARG B O 1
ATOM 2382 N N . GLY B 1 86 ? -4.121 -1.326 -12.656 1 98 86 GLY B N 1
ATOM 2383 C CA . GLY B 1 86 ? -3.662 -0.36 -13.641 1 98 86 GLY B CA 1
ATOM 2384 C C . GLY B 1 86 ? -3.049 -1.006 -14.875 1 98 86 GLY B C 1
ATOM 2385 O O . GLY B 1 86 ? -3.135 -2.223 -15.047 1 98 86 GLY B O 1
ATOM 2386 N N . VAL B 1 87 ? -2.428 -0.214 -15.719 1 96.75 87 VAL B N 1
ATOM 2387 C CA . VAL B 1 87 ? -1.981 -0.744 -17 1 96.75 87 VAL B CA 1
ATOM 2388 C C . VAL B 1 87 ? -0.469 -0.579 -17.141 1 96.75 87 VAL B C 1
ATOM 2390 O O . VAL B 1 87 ? 0.173 -1.282 -17.922 1 96.75 87 VAL B O 1
ATOM 2393 N N . ASN B 1 88 ? 0.072 0.332 -16.391 1 97.12 88 ASN B N 1
ATOM 2394 C CA . ASN B 1 88 ? 1.514 0.535 -16.5 1 97.12 88 ASN B CA 1
ATOM 2395 C C . ASN B 1 88 ? 2.283 -0.51 -15.695 1 97.12 88 ASN B C 1
ATOM 2397 O O . ASN B 1 88 ? 1.691 -1.255 -14.906 1 97.12 88 ASN B O 1
ATOM 2401 N N . ASP B 1 89 ? 3.617 -0.615 -15.922 1 98.31 89 ASP B N 1
ATOM 2402 C CA . ASP B 1 89 ? 4.469 -1.409 -15.039 1 98.31 89 ASP B CA 1
ATOM 2403 C C . ASP B 1 89 ? 4.543 -0.79 -13.641 1 98.31 89 ASP B C 1
ATOM 2405 O O . ASP B 1 89 ? 5.012 0.34 -13.484 1 98.31 89 ASP B O 1
ATOM 2409 N N . PRO B 1 90 ? 4.09 -1.488 -12.703 1 98.62 90 PRO B N 1
ATOM 2410 C CA . PRO B 1 90 ? 3.986 -0.84 -11.391 1 98.62 90 PRO B CA 1
ATOM 2411 C C . PRO B 1 90 ? 5.328 -0.753 -10.664 1 98.62 90 PRO B C 1
ATOM 2413 O O . PRO B 1 90 ? 6.176 -1.636 -10.828 1 98.62 90 PRO B O 1
ATOM 2416 N N . GLN B 1 91 ? 5.492 0.279 -9.883 1 98.81 91 GLN B N 1
ATOM 2417 C CA . GLN B 1 91 ? 6.551 0.408 -8.891 1 98.81 91 GLN B CA 1
ATOM 2418 C C . GLN B 1 91 ? 6.086 -0.089 -7.523 1 98.81 91 GLN B C 1
ATOM 2420 O O . GLN B 1 91 ? 6.902 -0.467 -6.684 1 98.81 91 GLN B O 1
ATOM 2425 N N . THR B 1 92 ? 4.812 -0.02 -7.211 1 98.88 92 THR B N 1
ATOM 2426 C CA . THR B 1 92 ? 4.18 -0.487 -5.98 1 98.88 92 THR B CA 1
ATOM 2427 C C . THR B 1 92 ? 3.055 -1.469 -6.293 1 98.88 92 THR B C 1
ATOM 2429 O O . THR B 1 92 ? 2.184 -1.183 -7.117 1 98.88 92 THR B O 1
ATOM 2432 N N . TYR B 1 93 ? 3.064 -2.611 -5.73 1 98.94 93 TYR B N 1
ATOM 2433 C CA . TYR B 1 93 ? 2.102 -3.674 -6 1 98.94 93 TYR B CA 1
ATOM 2434 C C . TYR B 1 93 ? 1.981 -4.613 -4.805 1 98.94 93 TYR B C 1
ATOM 2436 O O . TYR B 1 93 ? 2.797 -4.562 -3.881 1 98.94 93 TYR B O 1
ATOM 2444 N N . LEU B 1 94 ? 0.919 -5.402 -4.762 1 98.94 94 LEU B N 1
ATOM 2445 C CA . LEU B 1 94 ? 0.728 -6.41 -3.723 1 98.94 94 LEU B CA 1
ATOM 2446 C C . LEU B 1 94 ? 1.42 -7.715 -4.098 1 98.94 94 LEU B C 1
ATOM 2448 O O . LEU B 1 94 ? 1.283 -8.195 -5.227 1 98.94 94 LEU B O 1
ATOM 2452 N N . GLU B 1 95 ? 2.217 -8.219 -3.229 1 98.94 95 GLU B N 1
ATOM 2453 C CA . GLU B 1 95 ? 2.719 -9.586 -3.283 1 98.94 95 GLU B CA 1
ATOM 2454 C C . GLU B 1 95 ? 1.991 -10.484 -2.285 1 98.94 95 GLU B C 1
ATOM 2456 O O . GLU B 1 95 ? 1.899 -10.156 -1.101 1 98.94 95 GLU B O 1
ATOM 2461 N N . PHE B 1 96 ? 1.385 -11.555 -2.766 1 99 96 PHE B N 1
ATOM 2462 C CA . PHE B 1 96 ? 0.751 -12.57 -1.931 1 99 96 PHE B CA 1
ATOM 2463 C C . PHE B 1 96 ? 1.348 -13.945 -2.201 1 99 96 PHE B C 1
ATOM 2465 O O . PHE B 1 96 ? 1.575 -14.312 -3.355 1 99 96 PHE B O 1
ATOM 2472 N N . GLU B 1 97 ? 1.702 -14.695 -1.161 1 98.94 97 GLU B N 1
ATOM 2473 C CA . GLU B 1 97 ? 2.172 -16.078 -1.255 1 98.94 97 GLU B CA 1
ATOM 2474 C C . GLU B 1 97 ? 1.406 -16.984 -0.3 1 98.94 97 GLU B C 1
ATOM 2476 O O . GLU B 1 97 ? 0.972 -16.547 0.768 1 98.94 97 GLU B O 1
ATOM 2481 N N . VAL B 1 98 ? 1.287 -18.203 -0.7 1 98.94 98 VAL B N 1
ATOM 2482 C CA . VAL B 1 98 ? 0.746 -19.234 0.187 1 98.94 98 VAL B CA 1
ATOM 2483 C C . VAL B 1 98 ? 1.555 -20.516 0.044 1 98.94 98 VAL B C 1
ATOM 2485 O O . VAL B 1 98 ? 1.925 -20.906 -1.067 1 98.94 98 VAL B O 1
ATOM 2488 N N . ALA B 1 99 ? 1.89 -21.094 1.166 1 98.94 99 ALA B N 1
ATOM 2489 C CA . ALA B 1 99 ? 2.58 -22.375 1.224 1 98.94 99 ALA B CA 1
ATOM 2490 C C . ALA B 1 99 ? 1.589 -23.531 1.376 1 98.94 99 ALA B C 1
ATOM 2492 O O . ALA B 1 99 ? 0.419 -23.312 1.702 1 98.94 99 ALA B O 1
ATOM 2493 N N . PRO B 1 100 ? 2.045 -24.797 1.108 1 98.81 100 PRO B N 1
ATOM 2494 C CA . PRO B 1 100 ? 1.149 -25.953 1.22 1 98.81 100 PRO B CA 1
ATOM 2495 C C . PRO B 1 100 ? 0.535 -26.078 2.611 1 98.81 100 PRO B C 1
ATOM 2497 O O . PRO B 1 100 ? -0.528 -26.688 2.764 1 98.81 100 PRO B O 1
ATOM 2500 N N . ASN B 1 101 ? 1.156 -25.562 3.652 1 98.69 101 ASN B N 1
ATOM 2501 C CA . ASN B 1 101 ? 0.613 -25.656 5.004 1 98.69 101 ASN B CA 1
ATOM 2502 C C . ASN B 1 101 ? -0.271 -24.453 5.328 1 98.69 101 ASN B C 1
ATOM 2504 O O . ASN B 1 101 ? -0.528 -24.156 6.496 1 98.69 101 ASN B O 1
ATOM 2508 N N . ASN B 1 102 ? -0.588 -23.625 4.375 1 98.81 102 ASN B N 1
ATOM 2509 C CA . ASN B 1 102 ? -1.556 -22.531 4.438 1 98.81 102 ASN B CA 1
ATOM 2510 C C . ASN B 1 102 ? -0.96 -21.297 5.098 1 98.81 102 ASN B C 1
ATOM 2512 O O . ASN B 1 102 ? -1.684 -20.344 5.414 1 98.81 102 ASN B O 1
ATOM 2516 N N . VAL B 1 103 ? 0.352 -21.312 5.418 1 98.88 103 VAL B N 1
ATOM 2517 C CA . VAL B 1 103 ? 1.006 -20.094 5.902 1 98.88 103 VAL B CA 1
ATOM 2518 C C . VAL B 1 103 ? 1.188 -19.109 4.746 1 98.88 103 VAL B C 1
ATOM 2520 O O . VAL B 1 103 ? 1.545 -19.516 3.637 1 98.88 103 VAL B O 1
ATOM 2523 N N . THR B 1 104 ? 0.924 -17.797 5.043 1 98.94 104 THR B N 1
ATOM 2524 C CA . THR B 1 104 ? 0.901 -16.844 3.938 1 98.94 104 THR B CA 1
ATOM 2525 C C . THR B 1 104 ? 1.931 -15.734 4.156 1 98.94 104 THR B C 1
ATOM 2527 O O . THR B 1 104 ? 2.451 -15.57 5.262 1 98.94 104 THR B O 1
ATOM 2530 N N . PHE B 1 105 ? 2.359 -15.164 3.119 1 98.88 105 PHE B N 1
ATOM 2531 C CA . PHE B 1 105 ? 3.115 -13.922 3.016 1 98.88 105 PHE B CA 1
ATOM 2532 C C . PHE B 1 105 ? 2.332 -12.875 2.23 1 98.88 105 PHE B C 1
ATOM 2534 O O . PHE B 1 105 ? 1.815 -13.164 1.148 1 98.88 105 PHE B O 1
ATOM 2541 N N . SER B 1 106 ? 2.098 -11.68 2.752 1 98.88 106 SER B N 1
ATOM 2542 C CA . SER B 1 106 ? 1.423 -10.586 2.064 1 98.88 106 SER B CA 1
ATOM 2543 C C . SER B 1 106 ? 2.066 -9.242 2.398 1 98.88 106 SER B C 1
ATOM 2545 O O . SER B 1 106 ? 2.209 -8.891 3.57 1 98.88 106 SER B O 1
ATOM 2547 N N . ALA B 1 107 ? 2.461 -8.484 1.365 1 98.81 107 ALA B N 1
ATOM 2548 C CA . ALA B 1 107 ? 3.109 -7.191 1.566 1 98.81 107 ALA B CA 1
ATOM 2549 C C . ALA B 1 107 ? 2.879 -6.27 0.37 1 98.81 107 ALA B C 1
ATOM 2551 O O . ALA B 1 107 ? 2.771 -6.734 -0.767 1 98.81 107 ALA B O 1
ATOM 2552 N N . TRP B 1 108 ? 2.748 -4.973 0.675 1 98.88 108 TRP B N 1
ATOM 2553 C CA . TRP B 1 108 ? 2.924 -3.965 -0.365 1 98.88 108 TRP B CA 1
ATOM 2554 C C . TRP B 1 108 ? 4.398 -3.797 -0.72 1 98.88 108 TRP B C 1
ATOM 2556 O O . TRP B 1 108 ? 5.195 -3.361 0.111 1 98.88 108 TRP B O 1
ATOM 2566 N N . ILE B 1 109 ? 4.754 -4.117 -1.935 1 98.94 109 ILE B N 1
ATOM 2567 C CA . ILE B 1 109 ? 6.141 -4.047 -2.385 1 98.94 109 ILE B CA 1
ATOM 2568 C C . ILE B 1 109 ? 6.395 -2.703 -3.062 1 98.94 109 ILE B C 1
ATOM 2570 O O . ILE B 1 109 ? 5.602 -2.262 -3.898 1 98.94 109 ILE B O 1
ATOM 2574 N N . TYR B 1 110 ? 7.406 -2.006 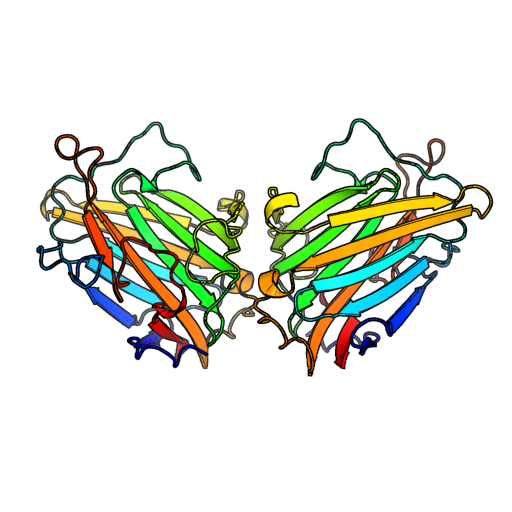-2.693 1 98.88 110 TYR B N 1
ATOM 2575 C CA . TYR B 1 110 ? 7.918 -0.829 -3.385 1 98.88 110 TYR B CA 1
ATOM 2576 C C . TYR B 1 110 ? 9.211 -1.151 -4.129 1 98.88 110 TYR B C 1
ATOM 2578 O O . TYR B 1 110 ? 10.227 -1.473 -3.51 1 98.88 110 TYR B O 1
ATOM 2586 N N . ASN B 1 111 ? 9.156 -1.139 -5.363 1 98.81 111 ASN B N 1
ATOM 2587 C CA . ASN B 1 111 ? 10.195 -1.502 -6.32 1 98.81 111 ASN B CA 1
ATOM 2588 C C . ASN B 1 111 ? 10.359 -0.443 -7.406 1 98.81 111 ASN B C 1
ATOM 2590 O O . ASN B 1 111 ? 9.977 -0.667 -8.555 1 98.81 111 ASN B O 1
ATOM 2594 N N . PRO B 1 112 ? 10.992 0.713 -7.07 1 98.44 112 PRO B N 1
ATOM 2595 C CA . PRO B 1 112 ? 11.031 1.844 -8 1 98.44 112 PRO B CA 1
ATOM 2596 C C . PRO B 1 112 ? 11.781 1.521 -9.297 1 98.44 112 PRO B C 1
ATOM 2598 O O . PRO B 1 112 ? 11.516 2.131 -10.336 1 98.44 112 PRO B O 1
ATOM 2601 N N . SER B 1 113 ? 12.672 0.561 -9.297 1 98.38 113 SER B N 1
ATOM 2602 C CA . SER B 1 113 ? 13.375 0.211 -10.523 1 98.38 113 SER B CA 1
ATOM 2603 C C . SER B 1 113 ? 12.5 -0.63 -11.453 1 98.38 113 SER B C 1
ATOM 2605 O O . SER B 1 113 ? 12.82 -0.807 -12.625 1 98.38 113 SER B O 1
ATOM 2607 N N . LYS B 1 114 ? 11.477 -1.256 -10.922 1 98.56 114 LYS B N 1
ATOM 2608 C CA . LYS B 1 114 ? 10.516 -2.117 -11.609 1 98.56 114 LYS B CA 1
ATOM 2609 C C . LYS B 1 114 ? 11.141 -3.465 -11.961 1 98.56 114 LYS B C 1
ATOM 2611 O O . LYS B 1 114 ? 10.445 -4.383 -12.398 1 98.56 114 LYS B O 1
ATOM 2616 N N . VAL B 1 115 ? 12.453 -3.598 -11.758 1 98.62 115 VAL B N 1
ATOM 2617 C CA . VAL B 1 115 ? 13.109 -4.852 -12.125 1 98.62 115 VAL B CA 1
ATOM 2618 C C . VAL B 1 115 ? 14.016 -5.312 -10.984 1 98.62 115 VAL B C 1
ATOM 2620 O O . VAL B 1 115 ? 14.891 -6.16 -11.18 1 98.62 115 VAL B O 1
ATOM 2623 N N . ARG B 1 116 ? 13.773 -4.68 -9.781 1 98.25 116 ARG B N 1
ATOM 2624 C CA . ARG B 1 116 ? 14.633 -4.957 -8.633 1 98.25 116 ARG B CA 1
ATOM 2625 C C . ARG B 1 116 ? 16.109 -4.809 -9 1 98.25 116 ARG B C 1
ATOM 2627 O O . ARG B 1 116 ? 16.906 -5.711 -8.75 1 98.25 116 ARG B O 1
ATOM 2634 N N . ALA B 1 117 ? 16.453 -3.709 -9.547 1 98 117 ALA B N 1
ATOM 2635 C CA . ALA B 1 117 ? 17.828 -3.471 -10 1 98 117 ALA B CA 1
ATOM 2636 C C . ALA B 1 117 ? 18.797 -3.486 -8.828 1 98 117 ALA B C 1
ATOM 2638 O O . ALA B 1 117 ? 18.453 -3.064 -7.719 1 98 117 ALA B O 1
ATOM 2639 N N . THR B 1 118 ? 20.047 -3.996 -9.102 1 96.88 118 THR B N 1
ATOM 2640 C CA . THR B 1 118 ? 21.094 -4.016 -8.078 1 96.88 118 THR B CA 1
ATOM 2641 C C . THR B 1 118 ? 21.312 -2.617 -7.52 1 96.88 118 THR B C 1
ATOM 2643 O O . THR B 1 118 ? 21.5 -1.66 -8.273 1 96.88 118 THR B O 1
ATOM 2646 N N . GLY B 1 119 ? 21.266 -2.551 -6.199 1 95.88 119 GLY B N 1
ATOM 2647 C CA . GLY B 1 119 ? 21.547 -1.287 -5.543 1 95.88 119 GLY B CA 1
ATOM 2648 C C . GLY B 1 119 ? 20.344 -0.391 -5.402 1 95.88 119 GLY B C 1
ATOM 2649 O O . GLY B 1 119 ? 20.375 0.596 -4.664 1 95.88 119 GLY B O 1
ATOM 2650 N N . ALA B 1 120 ? 19.25 -0.691 -6.121 1 96.5 120 ALA B N 1
ATOM 2651 C CA . ALA B 1 120 ? 18.031 0.107 -6.043 1 96.5 120 ALA B CA 1
ATOM 2652 C C . ALA B 1 120 ? 17.219 -0.263 -4.812 1 96.5 120 ALA B C 1
ATOM 2654 O O . ALA B 1 120 ? 17.344 -1.367 -4.277 1 96.5 120 ALA B O 1
ATOM 2655 N N . ALA B 1 121 ? 16.406 0.678 -4.363 1 97.12 121 ALA B N 1
ATOM 2656 C CA . ALA B 1 121 ? 15.477 0.386 -3.275 1 97.12 121 ALA B CA 1
ATOM 2657 C C . ALA B 1 121 ? 14.562 -0.787 -3.629 1 97.12 121 ALA B C 1
ATOM 2659 O O . ALA B 1 121 ? 14.133 -0.922 -4.777 1 97.12 121 ALA B O 1
ATOM 2660 N N . PHE B 1 122 ? 14.328 -1.625 -2.713 1 98.69 122 PHE B N 1
ATOM 2661 C CA . PHE B 1 122 ? 13.398 -2.748 -2.762 1 98.69 122 PHE B CA 1
ATOM 2662 C C . PHE B 1 122 ? 12.906 -3.104 -1.365 1 98.69 122 PHE B C 1
ATOM 2664 O O . PHE B 1 122 ? 13.625 -3.725 -0.583 1 98.69 122 PHE B O 1
ATOM 2671 N N . THR B 1 123 ? 11.672 -2.645 -1.066 1 98.5 123 THR B N 1
ATOM 2672 C CA . THR B 1 123 ? 11.188 -2.752 0.304 1 98.5 123 THR B CA 1
ATOM 2673 C C . THR B 1 123 ? 9.734 -3.232 0.326 1 98.5 123 THR B C 1
ATOM 2675 O O . THR B 1 123 ? 9.094 -3.338 -0.722 1 98.5 123 THR B O 1
ATOM 2678 N N . GLY B 1 124 ? 9.289 -3.689 1.473 1 98.12 124 GLY B N 1
ATOM 2679 C CA . GLY B 1 124 ? 7.926 -4.168 1.649 1 98.12 124 GLY B CA 1
ATOM 2680 C C . GLY B 1 124 ? 7.281 -3.668 2.928 1 98.12 124 GLY B C 1
ATOM 2681 O O . GLY B 1 124 ? 7.941 -3.564 3.965 1 98.12 124 GLY B O 1
ATOM 2682 N N . ALA B 1 125 ? 6.004 -3.316 2.871 1 98.75 125 ALA B N 1
ATOM 2683 C CA . ALA B 1 125 ? 5.152 -3.094 4.039 1 98.75 125 ALA B CA 1
ATOM 2684 C C . ALA B 1 125 ? 4.211 -4.27 4.262 1 98.75 125 ALA B C 1
ATOM 2686 O O . ALA B 1 125 ? 3.262 -4.469 3.5 1 98.75 125 ALA B O 1
ATOM 2687 N N . TYR B 1 126 ? 4.398 -5.016 5.371 1 98.81 126 TYR B N 1
ATOM 2688 C CA . TYR B 1 126 ? 3.689 -6.27 5.602 1 98.81 126 TYR B CA 1
ATOM 2689 C C . TYR B 1 126 ? 2.252 -6.012 6.043 1 98.81 126 TYR B C 1
ATOM 2691 O O . TYR B 1 126 ? 1.992 -5.102 6.832 1 98.81 126 TYR B O 1
ATOM 2699 N N . ILE B 1 127 ? 1.388 -6.758 5.473 1 98.69 127 ILE B N 1
ATOM 2700 C CA . ILE B 1 127 ? 0.01 -6.793 5.953 1 98.69 127 ILE B CA 1
ATOM 2701 C C . ILE B 1 127 ? -0.11 -7.785 7.105 1 98.69 127 ILE B C 1
ATOM 2703 O O . ILE B 1 127 ? 0.113 -8.984 6.93 1 98.69 127 ILE B O 1
ATOM 2707 N N . THR B 1 128 ? -0.491 -7.285 8.266 1 97.88 128 THR B N 1
ATOM 2708 C CA . THR B 1 128 ? -0.427 -8.133 9.453 1 97.88 128 THR B CA 1
ATOM 2709 C C . THR B 1 128 ? -1.827 -8.445 9.969 1 97.88 128 THR B C 1
ATOM 2711 O O . THR B 1 128 ? -2.004 -9.352 10.789 1 97.88 128 THR B O 1
ATOM 2714 N N . SER B 1 129 ? -2.824 -7.727 9.562 1 97.88 129 SER B N 1
ATOM 2715 C CA . SER B 1 129 ? -4.18 -7.898 10.07 1 97.88 129 SER B CA 1
ATOM 2716 C C . SER B 1 129 ? -5.043 -8.695 9.094 1 97.88 129 SER B C 1
ATOM 2718 O O . SER B 1 129 ? -6.117 -8.242 8.695 1 97.88 129 SER B O 1
ATOM 2720 N N . LEU B 1 130 ? -4.633 -9.906 8.875 1 98.19 130 LEU B N 1
ATOM 2721 C CA . LEU B 1 130 ? -5.223 -10.727 7.816 1 98.19 130 LEU B CA 1
ATOM 2722 C C . LEU B 1 130 ? -6.703 -10.977 8.086 1 98.19 130 LEU B C 1
ATOM 2724 O O . LEU B 1 130 ? -7.535 -10.836 7.191 1 98.19 130 LEU B O 1
ATOM 2728 N N . VAL B 1 131 ? -7.055 -11.344 9.344 1 97.81 131 VAL B N 1
ATOM 2729 C CA . VAL B 1 131 ? -8.43 -11.68 9.695 1 97.81 131 VAL B CA 1
ATOM 2730 C C . VAL B 1 131 ? -9.312 -10.438 9.562 1 97.81 131 VAL B C 1
ATOM 2732 O O . VAL B 1 131 ? -10.359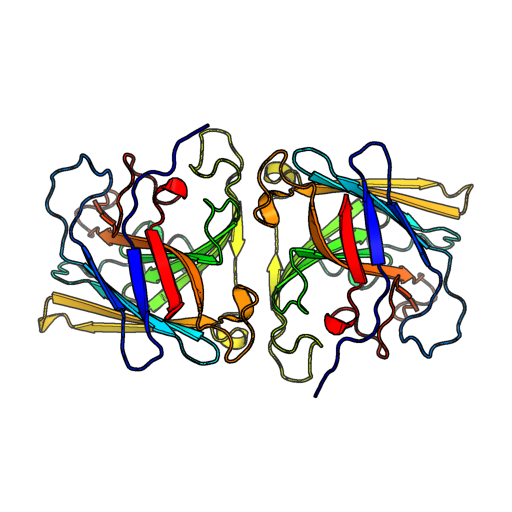 -10.477 8.906 1 97.81 131 VAL B O 1
ATOM 2735 N N . ALA B 1 132 ? -8.859 -9.312 10.086 1 97.81 132 ALA B N 1
ATOM 2736 C CA . ALA B 1 132 ? -9.633 -8.078 10.031 1 97.81 132 ALA B CA 1
ATOM 2737 C C . ALA B 1 132 ? -9.82 -7.617 8.586 1 97.81 132 ALA B C 1
ATOM 2739 O O . ALA B 1 132 ? -10.875 -7.09 8.227 1 97.81 132 ALA B O 1
ATOM 2740 N N . ASP B 1 133 ? -8.812 -7.816 7.773 1 98.19 133 ASP B N 1
ATOM 2741 C CA . ASP B 1 133 ? -8.836 -7.359 6.387 1 98.19 133 ASP B CA 1
ATOM 2742 C C . ASP B 1 133 ? -9.578 -8.352 5.492 1 98.19 133 ASP B C 1
ATOM 2744 O O . ASP B 1 133 ? -9.836 -8.07 4.324 1 98.19 133 ASP B O 1
ATOM 2748 N N . GLN B 1 134 ? -9.844 -9.523 6.004 1 98.19 134 GLN B N 1
ATOM 2749 C CA . GLN B 1 134 ? -10.461 -10.609 5.258 1 98.19 134 GLN B CA 1
ATOM 2750 C C . GLN B 1 134 ? -9.586 -11.047 4.09 1 98.19 134 GLN B C 1
ATOM 2752 O O . GLN B 1 134 ? -10.086 -11.367 3.008 1 98.19 134 GLN B O 1
ATOM 2757 N N . LEU B 1 135 ? -8.336 -10.898 4.215 1 98.75 135 LEU B N 1
ATOM 2758 C CA . LEU B 1 135 ? -7.34 -11.57 3.379 1 98.75 135 LEU B CA 1
ATOM 2759 C C . LEU B 1 135 ? -7.094 -12.992 3.861 1 98.75 135 LEU B C 1
ATOM 2761 O O . LEU B 1 135 ? -6.625 -13.203 4.98 1 98.75 135 LEU B O 1
ATOM 2765 N N . SER B 1 136 ? -7.402 -13.953 3.025 1 98.5 136 SER B N 1
ATOM 2766 C CA . SER B 1 136 ? -7.324 -15.312 3.562 1 98.5 136 SER B CA 1
ATOM 2767 C C . SER B 1 136 ? -6.941 -16.312 2.479 1 98.5 136 SER B C 1
ATOM 2769 O O . SER B 1 136 ? -7.062 -16.016 1.286 1 98.5 136 SER B O 1
ATOM 2771 N N . ALA B 1 137 ? -6.453 -17.391 2.869 1 98.88 137 ALA B N 1
ATOM 2772 C CA . ALA B 1 137 ? -6.18 -18.594 2.086 1 98.88 137 ALA B CA 1
ATOM 2773 C C . ALA B 1 137 ? -6.695 -19.844 2.797 1 98.88 137 ALA B C 1
ATOM 2775 O O . ALA B 1 137 ? -6.699 -19.906 4.027 1 98.88 137 ALA B O 1
ATOM 2776 N N . ASN B 1 138 ? -7.23 -20.734 2.129 1 98.94 138 ASN B N 1
ATOM 2777 C CA . ASN B 1 138 ? -7.59 -22.078 2.576 1 98.94 138 ASN B CA 1
ATOM 2778 C C . ASN B 1 138 ? -6.98 -23.141 1.677 1 98.94 138 ASN B C 1
ATOM 2780 O O . ASN B 1 138 ? -7.398 -23.312 0.53 1 98.94 138 ASN B O 1
ATOM 2784 N N . THR B 1 139 ? -6.047 -23.891 2.193 1 98.94 139 THR B N 1
ATOM 2785 C CA . THR B 1 139 ? -5.23 -24.781 1.39 1 98.94 139 THR B CA 1
ATOM 2786 C C . THR B 1 139 ? -5.578 -26.234 1.69 1 98.94 139 THR B C 1
ATOM 2788 O O . THR B 1 139 ? -5.781 -26.609 2.85 1 98.94 139 THR B O 1
ATOM 2791 N N . THR B 1 140 ? -5.691 -27 0.698 1 98.88 140 THR B N 1
ATOM 2792 C CA . THR B 1 140 ? -5.914 -28.438 0.794 1 98.88 140 THR B CA 1
ATOM 2793 C C . THR B 1 140 ? -4.82 -29.219 0.052 1 98.88 140 THR B C 1
ATOM 2795 O O . THR B 1 140 ? -4.469 -28.859 -1.078 1 98.88 140 THR B O 1
ATOM 2798 N N . ILE B 1 141 ? -4.23 -30.234 0.695 1 98.69 141 ILE B N 1
ATOM 2799 C CA . ILE B 1 141 ? -3.289 -31.156 0.066 1 98.69 141 ILE B CA 1
ATOM 2800 C C . ILE B 1 141 ? -4.016 -32.438 -0.336 1 98.69 141 ILE B C 1
ATOM 2802 O O . ILE B 1 141 ? -4.742 -33.031 0.467 1 98.69 141 ILE B O 1
ATOM 2806 N N . VAL B 1 142 ? -3.893 -32.781 -1.596 1 98.56 142 VAL B N 1
ATOM 2807 C CA . VAL B 1 142 ? -4.418 -34.031 -2.09 1 98.56 142 VAL B CA 1
ATOM 2808 C C . VAL B 1 142 ? -3.266 -34.906 -2.564 1 98.56 142 VAL B C 1
ATOM 2810 O O . VAL B 1 142 ? -3.033 -35.062 -3.768 1 98.56 142 VAL B O 1
ATOM 2813 N N . ARG B 1 143 ? -2.619 -35.656 -1.674 1 97.94 143 ARG B N 1
ATOM 2814 C CA . ARG B 1 143 ? -1.405 -36.406 -1.954 1 97.94 143 ARG B CA 1
ATOM 2815 C C . ARG B 1 143 ? -1.673 -37.531 -2.967 1 97.94 143 ARG B C 1
ATOM 2817 O O . ARG B 1 143 ? -0.821 -37.812 -3.807 1 97.94 143 ARG B O 1
ATOM 2824 N N . SER B 1 144 ? -2.877 -38.125 -2.854 1 98.25 144 SER B N 1
ATOM 2825 C CA . SER B 1 144 ? -3.225 -39.219 -3.74 1 98.25 144 SER B CA 1
ATOM 2826 C C . SER B 1 144 ? -3.26 -38.781 -5.199 1 98.25 144 SER B C 1
ATOM 2828 O O . SER B 1 144 ? -3.146 -39.594 -6.109 1 98.25 144 SER B O 1
ATOM 2830 N N . GLU B 1 145 ? -3.438 -37.531 -5.414 1 98.5 145 GLU B N 1
ATOM 2831 C CA . GLU B 1 145 ? -3.523 -37 -6.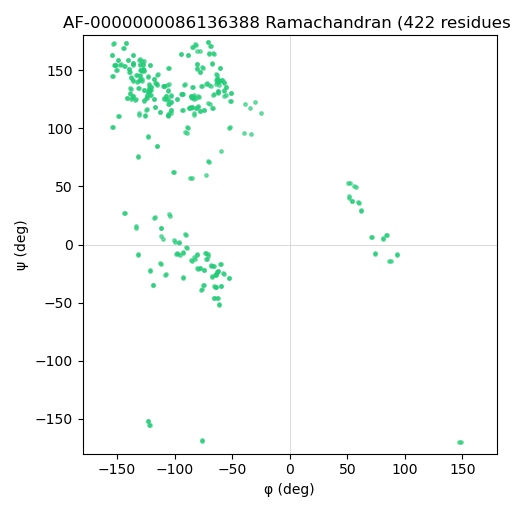77 1 98.5 145 GLU B CA 1
ATOM 2832 C C . GLU B 1 145 ? -2.301 -36.156 -7.113 1 98.5 145 GLU B C 1
ATOM 2834 O O . GLU B 1 145 ? -2.26 -35.5 -8.164 1 98.5 145 GLU B O 1
ATOM 2839 N N . ASP B 1 146 ? -1.335 -36.094 -6.23 1 98.62 146 ASP B N 1
ATOM 2840 C CA . ASP B 1 146 ? -0.106 -35.344 -6.414 1 98.62 146 ASP B CA 1
ATOM 2841 C C . ASP B 1 146 ? -0.411 -33.875 -6.684 1 98.62 146 ASP B C 1
ATOM 2843 O O . ASP B 1 146 ? 0.109 -33.281 -7.637 1 98.62 146 ASP B O 1
ATOM 2847 N N . LEU B 1 147 ? -1.227 -33.281 -5.887 1 98.81 147 LEU B N 1
ATOM 2848 C CA . LEU B 1 147 ? -1.516 -31.859 -6.051 1 98.81 147 LEU B CA 1
ATOM 2849 C C . LEU B 1 147 ? -1.897 -31.219 -4.719 1 98.81 147 LEU B C 1
ATOM 2851 O O . LEU B 1 147 ? -2.246 -31.922 -3.768 1 98.81 147 LEU B O 1
ATOM 2855 N N . TRP B 1 148 ? -1.706 -29.953 -4.559 1 98.94 148 TRP B N 1
ATOM 2856 C CA . TRP B 1 148 ? -2.354 -29.125 -3.545 1 98.94 148 TRP B CA 1
ATOM 2857 C C . TRP B 1 148 ? -2.969 -27.875 -4.172 1 98.94 148 TRP B C 1
ATOM 2859 O O . TRP B 1 148 ? -2.576 -27.469 -5.266 1 98.94 148 TRP B O 1
ATOM 2869 N N . TYR B 1 149 ? -4.016 -27.391 -3.605 1 98.94 149 TYR B N 1
ATOM 2870 C CA . TYR B 1 149 ? -4.648 -26.156 -4.086 1 98.94 149 TYR B CA 1
ATOM 2871 C C . TYR B 1 149 ? -5.016 -25.25 -2.924 1 98.94 149 TYR B C 1
ATOM 2873 O O . TYR B 1 149 ? -5.109 -25.688 -1.779 1 98.94 149 TYR B O 1
ATOM 2881 N N . SER B 1 150 ? -5.09 -24.031 -3.18 1 98.94 150 SER B N 1
ATOM 2882 C CA . SER B 1 150 ? -5.465 -23.031 -2.191 1 98.94 150 SER B CA 1
ATOM 2883 C C . SER B 1 150 ? -6.5 -22.062 -2.754 1 98.94 150 SER B C 1
ATOM 2885 O O . SER B 1 150 ? -6.324 -21.516 -3.844 1 98.94 150 SER B O 1
ATOM 2887 N N . HIS B 1 151 ? -7.641 -21.891 -2.084 1 98.94 151 HIS B N 1
ATOM 2888 C CA . HIS B 1 151 ? -8.609 -20.844 -2.357 1 98.94 151 HIS B CA 1
ATOM 2889 C C . HIS B 1 151 ? -8.25 -19.562 -1.607 1 98.94 151 HIS B C 1
ATOM 2891 O O . HIS B 1 151 ? -8.234 -19.547 -0.375 1 98.94 151 HIS B O 1
ATOM 2897 N N . VAL B 1 152 ? -8 -18.547 -2.381 1 98.94 152 VAL B N 1
ATOM 2898 C CA . VAL B 1 152 ? -7.527 -17.297 -1.816 1 98.94 152 VAL B CA 1
ATOM 2899 C C . VAL B 1 152 ? -8.547 -16.188 -2.084 1 98.94 152 VAL B C 1
ATOM 2901 O O . VAL B 1 152 ? -9.164 -16.156 -3.15 1 98.94 152 VAL B O 1
ATOM 2904 N N . GLN B 1 153 ? -8.812 -15.328 -1.146 1 98.88 153 GLN B N 1
ATOM 2905 C CA . GLN B 1 153 ? -9.562 -14.102 -1.391 1 98.88 153 GLN B CA 1
ATOM 2906 C C . GLN B 1 153 ? -8.734 -12.867 -1.038 1 98.88 153 GLN B C 1
ATOM 2908 O O . GLN B 1 153 ? -8.031 -12.852 -0.022 1 98.88 153 GLN B O 1
ATOM 2913 N N . ILE B 1 154 ? -8.719 -11.891 -1.8 1 98.94 154 ILE B N 1
ATOM 2914 C CA . ILE B 1 154 ? -8.023 -10.625 -1.631 1 98.94 154 ILE B CA 1
ATOM 2915 C C . ILE B 1 154 ? -9.008 -9.469 -1.782 1 98.94 154 ILE B C 1
ATOM 2917 O O . ILE B 1 154 ? -9.695 -9.359 -2.801 1 98.94 154 ILE B O 1
ATOM 2921 N N . PRO B 1 155 ? -9.125 -8.57 -0.8 1 98.88 155 PRO B N 1
ATOM 2922 C CA . PRO B 1 155 ? -10.102 -7.484 -0.885 1 98.88 155 PRO B CA 1
ATOM 2923 C C . PRO B 1 155 ? -9.844 -6.543 -2.061 1 98.88 155 PRO B C 1
ATOM 2925 O O . PRO B 1 155 ? -8.719 -6.078 -2.244 1 98.88 155 PRO B O 1
ATOM 2928 N N . LEU B 1 156 ? -10.891 -6.254 -2.812 1 98.94 156 LEU B N 1
ATOM 2929 C CA . LEU B 1 156 ? -10.805 -5.281 -3.896 1 98.94 156 LEU B CA 1
ATOM 2930 C C . LEU B 1 156 ? -10.5 -3.887 -3.354 1 98.94 156 LEU B C 1
ATOM 2932 O O . LEU B 1 156 ? -9.852 -3.084 -4.027 1 98.94 156 LEU B O 1
ATOM 2936 N N . GLY B 1 157 ? -10.867 -3.641 -2.105 1 98.81 157 GLY B N 1
ATOM 2937 C CA . GLY B 1 157 ? -10.633 -2.355 -1.464 1 98.81 157 GLY B CA 1
ATOM 2938 C C . GLY B 1 157 ? -9.156 -2.037 -1.293 1 98.81 157 GLY B C 1
ATOM 2939 O O . GLY B 1 157 ? -8.781 -0.87 -1.189 1 98.81 157 GLY B O 1
ATOM 2940 N N . PHE B 1 158 ? -8.258 -3.096 -1.199 1 98.88 158 PHE B N 1
ATOM 2941 C CA . PHE B 1 158 ? -6.812 -2.879 -1.182 1 98.88 158 PHE B CA 1
ATOM 2942 C C . PHE B 1 158 ? -6.379 -2.021 -2.365 1 98.88 158 PHE B C 1
ATOM 2944 O O . PHE B 1 158 ? -5.418 -1.258 -2.266 1 98.88 158 PHE B O 1
ATOM 2951 N N . PHE B 1 159 ? -7.168 -2.141 -3.443 1 98.88 159 PHE B N 1
ATOM 2952 C CA . PHE B 1 159 ? -6.793 -1.494 -4.695 1 98.88 159 PHE B CA 1
ATOM 2953 C C . PHE B 1 159 ? -7.75 -0.354 -5.023 1 98.88 159 PHE B C 1
ATOM 2955 O O . PHE B 1 159 ? -7.82 0.089 -6.172 1 98.88 159 PHE B O 1
ATOM 2962 N N . ASN B 1 160 ? -8.516 0.034 -4.047 1 98.69 160 ASN B N 1
ATOM 2963 C CA . ASN B 1 160 ? -9.469 1.133 -4.148 1 98.69 160 ASN B CA 1
ATOM 2964 C C . ASN B 1 160 ? -10.516 0.873 -5.234 1 98.69 160 ASN B C 1
ATOM 2966 O O . ASN B 1 160 ? -10.859 1.776 -5.996 1 98.69 160 ASN B O 1
ATOM 2970 N N . VAL B 1 161 ? -10.914 -0.358 -5.395 1 98.69 161 VAL B N 1
ATOM 2971 C CA . VAL B 1 161 ? -12.094 -0.732 -6.16 1 98.69 161 VAL B CA 1
ATOM 2972 C C . VAL B 1 161 ? -13.305 -0.825 -5.234 1 98.69 161 VAL B C 1
ATOM 2974 O O . VAL B 1 161 ? -13.352 -1.678 -4.344 1 98.69 161 VAL B O 1
ATOM 2977 N N . ASP B 1 162 ? -14.266 0.02 -5.434 1 97.81 162 ASP B N 1
ATOM 2978 C CA . ASP B 1 162 ? -15.453 0.057 -4.582 1 97.81 162 ASP B CA 1
ATOM 2979 C C . ASP B 1 162 ? -16.297 -1.206 -4.754 1 97.81 162 ASP B C 1
ATOM 2981 O O . ASP B 1 162 ? -16.203 -1.882 -5.781 1 97.81 162 ASP B O 1
ATOM 2985 N N . THR B 1 163 ? -17.062 -1.472 -3.691 1 97.69 163 THR B N 1
ATOM 2986 C CA . THR B 1 163 ? -17.953 -2.625 -3.734 1 97.69 163 THR B CA 1
ATOM 2987 C C . THR B 1 163 ? -18.812 -2.602 -5 1 97.69 163 THR B C 1
ATOM 2989 O O . THR B 1 163 ? -19.438 -1.588 -5.316 1 97.69 163 THR B O 1
ATOM 2992 N N . GLY B 1 164 ? -18.75 -3.645 -5.781 1 98.31 164 GLY B N 1
ATOM 2993 C CA . GLY B 1 164 ? -19.594 -3.805 -6.961 1 98.31 164 GLY B CA 1
ATOM 2994 C C . GLY B 1 164 ? -19.031 -3.105 -8.188 1 98.31 164 GLY B C 1
ATOM 2995 O O . GLY B 1 164 ? -19.688 -3.062 -9.234 1 98.31 164 GLY B O 1
ATOM 2996 N N . LYS B 1 165 ? -17.812 -2.598 -8.125 1 98.5 165 LYS B N 1
ATOM 2997 C CA . LYS B 1 165 ? -17.312 -1.783 -9.227 1 98.5 165 LYS B CA 1
ATOM 2998 C C . LYS B 1 165 ? -16.094 -2.432 -9.875 1 98.5 165 LYS B C 1
ATOM 3000 O O . LYS B 1 165 ? -15.266 -1.747 -10.484 1 98.5 165 LYS B O 1
ATOM 3005 N N . ALA B 1 166 ? -15.938 -3.705 -9.742 1 98.75 166 ALA B N 1
ATOM 3006 C CA . ALA B 1 166 ? -14.75 -4.402 -10.242 1 98.75 166 ALA B CA 1
ATOM 3007 C C . ALA B 1 166 ? -14.797 -4.543 -11.758 1 98.75 166 ALA B C 1
ATOM 3009 O O . ALA B 1 166 ? -13.758 -4.523 -12.422 1 98.75 166 ALA B O 1
ATOM 3010 N N . LYS B 1 167 ? -16.031 -4.742 -12.336 1 98.81 167 LYS B N 1
ATOM 3011 C CA . LYS B 1 167 ? -16.156 -4.965 -13.773 1 98.81 167 LYS B CA 1
ATOM 3012 C C . LYS B 1 167 ? -15.547 -3.812 -14.562 1 98.81 167 LYS B C 1
ATOM 3014 O O . LYS B 1 167 ? -15.797 -2.643 -14.258 1 98.81 167 LYS B O 1
ATOM 3019 N N . GLY B 1 168 ? -14.742 -4.16 -15.547 1 98.81 168 GLY B N 1
ATOM 3020 C CA . GLY B 1 168 ? -14.156 -3.158 -16.422 1 98.81 168 GLY B CA 1
ATOM 3021 C C . GLY B 1 168 ? -12.781 -2.695 -15.977 1 98.81 168 GLY B C 1
ATOM 3022 O O . GLY B 1 168 ? -12.102 -1.964 -16.688 1 98.81 168 GLY B O 1
ATOM 3023 N N . THR B 1 169 ? -12.359 -3.115 -14.781 1 98.75 169 THR B N 1
ATOM 3024 C CA . THR B 1 169 ? -11.055 -2.695 -14.273 1 98.75 169 THR B CA 1
ATOM 3025 C C . THR B 1 169 ? -9.93 -3.463 -14.969 1 98.75 169 THR B C 1
ATOM 3027 O O . THR B 1 169 ? -10.148 -4.559 -15.484 1 98.75 169 THR B O 1
ATOM 3030 N N . ARG B 1 170 ? -8.773 -2.887 -15.055 1 98.81 170 ARG B N 1
ATOM 3031 C CA . ARG B 1 170 ? -7.59 -3.443 -15.703 1 98.81 170 ARG B CA 1
ATOM 3032 C C . ARG B 1 170 ? -6.457 -3.627 -14.703 1 98.81 170 ARG B C 1
ATOM 3034 O O . ARG B 1 170 ? -6.27 -2.793 -13.812 1 98.81 170 ARG B O 1
ATOM 3041 N N . TRP B 1 171 ? -5.75 -4.668 -14.875 1 98.88 171 TRP B N 1
ATOM 3042 C CA . TRP B 1 171 ? -4.758 -5.082 -13.891 1 98.88 171 TRP B CA 1
ATOM 3043 C C . TRP B 1 171 ? -3.492 -5.586 -14.578 1 98.88 171 TRP B C 1
ATOM 3045 O O . TRP B 1 171 ? -3.535 -6.039 -15.727 1 98.88 171 TRP B O 1
ATOM 3055 N N . ARG B 1 172 ? -2.367 -5.426 -13.891 1 98.88 172 ARG B N 1
ATOM 3056 C CA . ARG B 1 172 ? -1.141 -6.168 -14.164 1 98.88 172 ARG B CA 1
ATOM 3057 C C . ARG B 1 172 ? -0.905 -7.234 -13.094 1 98.88 172 ARG B C 1
ATOM 3059 O O . ARG B 1 172 ? -0.902 -6.938 -11.898 1 98.88 172 ARG B O 1
ATOM 3066 N N . MET B 1 173 ? -0.822 -8.5 -13.508 1 98.94 173 MET B N 1
ATOM 3067 C CA . MET B 1 173 ? -0.579 -9.594 -12.57 1 98.94 173 MET B CA 1
ATOM 3068 C C . MET B 1 173 ? 0.454 -10.57 -13.133 1 98.94 173 MET B C 1
ATOM 3070 O O . MET B 1 173 ? 0.691 -10.602 -14.344 1 98.94 173 MET B O 1
ATOM 3074 N N . ASN B 1 174 ? 1.075 -11.258 -12.312 1 98.94 174 ASN B N 1
ATOM 3075 C CA . ASN B 1 174 ? 1.808 -12.477 -12.641 1 98.94 174 ASN B CA 1
ATOM 3076 C C . ASN B 1 174 ? 1.695 -13.516 -11.531 1 98.94 174 ASN B C 1
ATOM 3078 O O . ASN B 1 174 ? 1.369 -13.18 -10.391 1 98.94 174 ASN B O 1
ATOM 3082 N N . PHE B 1 175 ? 1.815 -14.742 -11.867 1 98.94 175 PHE B N 1
ATOM 3083 C CA . PHE B 1 175 ? 1.685 -15.883 -10.961 1 98.94 175 PHE B CA 1
ATOM 3084 C C . PHE B 1 175 ? 2.91 -16.781 -11.047 1 98.94 175 PHE B C 1
ATOM 3086 O O . PHE B 1 175 ? 3.396 -17.078 -12.141 1 98.94 175 PHE B O 1
ATOM 3093 N N . PHE B 1 176 ? 3.42 -17.156 -9.914 1 98.88 176 PHE B N 1
ATOM 3094 C CA . PHE B 1 176 ? 4.641 -17.953 -9.828 1 98.88 176 PHE B CA 1
ATOM 3095 C C . PHE B 1 176 ? 4.445 -19.156 -8.914 1 98.88 176 PHE B C 1
ATOM 3097 O O . PHE B 1 176 ? 3.557 -19.156 -8.062 1 98.88 176 PHE B O 1
ATOM 3104 N N . ARG B 1 177 ? 5.184 -20.125 -9.141 1 98.94 177 ARG B N 1
ATOM 3105 C CA . ARG B 1 177 ? 5.301 -21.266 -8.234 1 98.94 177 ARG B CA 1
ATOM 3106 C C . ARG B 1 177 ? 6.762 -21.609 -7.961 1 98.94 177 ARG B C 1
ATOM 3108 O O . ARG B 1 177 ? 7.59 -21.594 -8.875 1 98.94 177 ARG B O 1
ATOM 3115 N N . THR B 1 178 ? 7.109 -21.844 -6.754 1 98.75 178 THR B N 1
ATOM 3116 C CA . THR B 1 178 ? 8.414 -22.328 -6.336 1 98.75 178 THR B CA 1
ATOM 3117 C C . THR B 1 178 ? 8.336 -23.797 -5.93 1 98.75 178 THR B C 1
ATOM 3119 O O . THR B 1 178 ? 7.43 -24.203 -5.195 1 98.75 178 THR B O 1
ATOM 3122 N N . VAL B 1 179 ? 9.25 -24.594 -6.426 1 98.31 179 VAL B N 1
ATOM 3123 C CA . VAL B 1 179 ? 9.32 -26 -6.074 1 98.31 179 VAL B CA 1
ATOM 3124 C C . VAL B 1 179 ? 10.688 -26.328 -5.473 1 98.31 179 VAL B C 1
ATOM 3126 O O . VAL B 1 179 ? 11.711 -25.859 -5.977 1 98.31 179 VAL B O 1
ATOM 3129 N N . THR B 1 180 ? 10.727 -27 -4.398 1 98.38 180 THR B N 1
ATOM 3130 C CA . THR B 1 180 ? 11.922 -27.562 -3.783 1 98.38 180 THR B CA 1
ATOM 3131 C C . THR B 1 180 ? 11.57 -28.781 -2.943 1 98.38 180 THR B C 1
ATOM 3133 O O . THR B 1 180 ? 10.422 -29.234 -2.951 1 98.38 180 THR B O 1
ATOM 3136 N N . SER B 1 181 ? 12.531 -29.5 -2.441 1 97.69 181 SER B N 1
ATOM 3137 C CA . SER B 1 181 ? 12.391 -30.656 -1.578 1 97.69 181 SER B CA 1
ATOM 3138 C C . SER B 1 181 ? 13.469 -30.688 -0.502 1 97.69 181 SER B C 1
ATOM 3140 O O . SER B 1 181 ? 14.359 -29.828 -0.49 1 97.69 181 SER B O 1
ATOM 3142 N N . ALA B 1 182 ? 13.305 -31.625 0.382 1 96.94 182 ALA B N 1
ATOM 3143 C CA . ALA B 1 182 ? 14.359 -31.781 1.379 1 96.94 182 ALA B CA 1
ATOM 3144 C C . ALA B 1 182 ? 15.703 -32.094 0.715 1 96.94 182 ALA B C 1
ATOM 3146 O O . ALA B 1 182 ? 16.75 -31.656 1.183 1 96.94 182 ALA B O 1
ATOM 3147 N N . GLU B 1 183 ? 15.734 -32.844 -0.356 1 97.25 183 GLU B N 1
ATOM 3148 C CA . GLU B 1 183 ? 16.938 -33.25 -1.065 1 97.25 183 GLU B CA 1
ATOM 3149 C C . GLU B 1 183 ? 17.5 -32.094 -1.901 1 97.25 183 GLU B C 1
ATOM 3151 O O . GLU B 1 183 ? 18.719 -31.938 -2.012 1 97.25 183 GLU B O 1
ATOM 3156 N N . LEU B 1 184 ? 16.672 -31.328 -2.496 1 96.12 184 LEU B N 1
ATOM 3157 C CA . LEU B 1 184 ? 17.062 -30.25 -3.396 1 96.12 184 LEU B CA 1
ATOM 3158 C C . LEU B 1 184 ? 17.469 -29 -2.613 1 96.12 184 LEU B C 1
ATOM 3160 O O . LEU B 1 184 ? 18.297 -28.219 -3.076 1 96.12 184 LEU B O 1
ATOM 3164 N N . PHE B 1 185 ? 17.062 -28.891 -1.395 1 96.62 185 PHE B N 1
ATOM 3165 C CA . PHE B 1 185 ? 17.219 -27.672 -0.608 1 96.62 185 PHE B CA 1
ATOM 3166 C C . PHE B 1 185 ? 18.688 -27.406 -0.328 1 96.62 185 PHE B C 1
ATOM 3168 O O . PHE B 1 185 ? 19.438 -28.312 0.042 1 96.62 185 PHE B O 1
ATOM 3175 N N . PRO B 1 186 ? 19.078 -26.141 -0.654 1 96.81 186 PRO B N 1
ATOM 3176 C CA . PRO B 1 186 ? 18.344 -24.891 -0.829 1 96.81 186 PRO B CA 1
ATOM 3177 C C . PRO B 1 186 ? 18.078 -24.547 -2.297 1 96.81 186 PRO B C 1
ATOM 3179 O O . PRO B 1 186 ? 17.562 -23.469 -2.607 1 96.81 186 PRO B O 1
ATOM 3182 N N . THR B 1 187 ? 18.453 -25.422 -3.203 1 97.06 187 THR B N 1
ATOM 3183 C CA . THR B 1 187 ? 18.156 -25.188 -4.609 1 97.06 187 THR B CA 1
ATOM 3184 C C . THR B 1 187 ? 16.641 -25.172 -4.84 1 97.06 187 THR B C 1
ATOM 3186 O O . THR B 1 187 ? 15.922 -26 -4.285 1 97.06 187 THR B O 1
ATOM 3189 N N . GLN B 1 188 ? 16.156 -24.234 -5.668 1 97.38 188 GLN B N 1
ATOM 3190 C CA . GLN B 1 188 ? 14.758 -24.094 -6.031 1 97.38 188 GLN B CA 1
ATOM 3191 C C . GLN B 1 188 ? 14.578 -24.078 -7.547 1 97.38 188 GLN B C 1
ATOM 3193 O O . GLN B 1 188 ? 15.484 -23.672 -8.281 1 97.38 188 GLN B O 1
ATOM 3198 N N . TYR B 1 189 ? 13.461 -24.547 -7.949 1 97.06 189 TYR B N 1
ATOM 3199 C CA . TYR B 1 189 ? 12.992 -24.375 -9.32 1 97.06 189 TYR B CA 1
ATOM 3200 C C . TYR B 1 189 ? 11.734 -23.516 -9.367 1 97.06 189 TYR B C 1
ATOM 3202 O O . TYR B 1 189 ? 10.898 -23.578 -8.461 1 97.06 189 TYR B O 1
ATOM 3210 N N . TYR B 1 190 ? 11.625 -22.75 -10.422 1 98.38 190 TYR B N 1
ATOM 3211 C CA . TYR B 1 190 ? 10.57 -21.75 -10.484 1 98.38 190 TYR B CA 1
ATOM 3212 C C . TYR B 1 190 ? 9.773 -21.875 -11.773 1 98.38 190 TYR B C 1
ATOM 3214 O O . TYR B 1 190 ? 10.328 -22.203 -12.828 1 98.38 190 TYR B O 1
ATOM 3222 N N . GLY B 1 191 ? 8.547 -21.672 -11.703 1 98.5 191 GLY B N 1
ATOM 3223 C CA . GLY B 1 191 ? 7.656 -21.516 -12.844 1 98.5 191 GLY B CA 1
ATOM 3224 C C . GLY B 1 191 ? 6.805 -20.266 -12.781 1 98.5 191 GLY B C 1
ATOM 3225 O O . GLY B 1 191 ? 6.594 -19.703 -11.695 1 98.5 191 GLY B O 1
ATOM 3226 N N . ALA B 1 192 ? 6.336 -19.844 -13.945 1 98.62 192 ALA B N 1
ATOM 3227 C CA . ALA B 1 192 ? 5.535 -18.625 -13.977 1 98.62 192 ALA B CA 1
ATOM 3228 C C . ALA B 1 192 ? 4.539 -18.641 -15.133 1 98.62 192 ALA B C 1
ATOM 3230 O O . ALA B 1 192 ? 4.762 -19.328 -16.141 1 98.62 192 ALA B O 1
ATOM 3231 N N . TRP B 1 193 ? 3.426 -17.875 -14.953 1 98.75 193 TRP B N 1
ATOM 3232 C CA . TRP B 1 193 ? 2.518 -17.625 -16.062 1 98.75 193 TRP B CA 1
ATOM 3233 C C . TRP B 1 193 ? 3.232 -16.875 -17.188 1 98.75 193 TRP B C 1
ATOM 3235 O O . TRP B 1 193 ? 3.176 -17.297 -18.344 1 98.75 193 TRP B O 1
ATOM 3245 N N . ASN B 1 194 ? 3.896 -15.789 -16.891 1 98.25 194 ASN B N 1
ATOM 3246 C CA . ASN B 1 194 ? 4.766 -15.078 -17.812 1 98.25 194 ASN B CA 1
ATOM 3247 C C . ASN B 1 194 ? 6.18 -14.938 -17.266 1 98.25 194 ASN B C 1
ATOM 3249 O O . ASN B 1 194 ? 6.484 -13.969 -16.562 1 98.25 194 ASN B O 1
ATOM 3253 N N . PRO B 1 195 ? 7.109 -15.875 -17.578 1 97.88 195 PRO B N 1
ATOM 3254 C CA . PRO B 1 195 ? 8.438 -15.883 -16.969 1 97.88 195 PRO B CA 1
ATOM 3255 C C . PRO B 1 195 ? 9.312 -14.711 -17.406 1 97.88 195 PRO B C 1
ATOM 3257 O O . PRO B 1 195 ? 9.344 -14.383 -18.594 1 97.88 195 PRO B O 1
ATOM 3260 N N . PRO B 1 196 ? 10.031 -14.078 -16.422 1 97.75 196 PRO B N 1
ATOM 3261 C CA . PRO B 1 196 ? 11.078 -13.133 -16.797 1 97.75 196 PRO B CA 1
ATOM 3262 C C . PRO B 1 196 ? 12.305 -13.812 -17.406 1 97.75 196 PRO B C 1
ATOM 3264 O O . PRO B 1 196 ? 12.383 -15.047 -17.422 1 97.75 196 PRO B O 1
ATOM 3267 N N . ASN B 1 197 ? 13.188 -13.023 -17.844 1 95.81 197 ASN B N 1
ATOM 3268 C CA . ASN B 1 197 ? 14.383 -13.547 -18.484 1 95.81 197 ASN B CA 1
ATOM 3269 C C . ASN B 1 197 ? 15.508 -13.789 -17.484 1 95.81 197 ASN B C 1
ATOM 3271 O O . ASN B 1 197 ? 16.609 -14.188 -17.875 1 95.81 197 ASN B O 1
ATOM 3275 N N . GLU B 1 198 ? 15.266 -13.453 -16.219 1 96.81 198 GLU B N 1
ATOM 3276 C CA . GLU B 1 198 ? 16.141 -13.742 -15.086 1 96.81 198 GLU B CA 1
ATOM 3277 C C . GLU B 1 198 ? 15.359 -14.375 -13.938 1 96.81 198 GLU B C 1
ATOM 3279 O O . GLU B 1 198 ? 14.125 -14.305 -13.898 1 96.81 198 GLU B O 1
ATOM 3284 N N . THR B 1 199 ? 16.109 -15.055 -13.094 1 96.62 199 THR B N 1
ATOM 3285 C CA . THR B 1 199 ? 15.469 -15.578 -11.891 1 96.62 199 THR B CA 1
ATOM 3286 C C . THR B 1 199 ? 15.102 -14.445 -10.938 1 96.62 199 THR B C 1
ATOM 3288 O O . THR B 1 199 ? 15.766 -14.242 -9.914 1 96.62 199 THR B O 1
ATOM 3291 N N . ASN B 1 200 ? 14.125 -13.695 -11.32 1 97.75 200 ASN B N 1
ATOM 3292 C CA . ASN B 1 200 ? 13.625 -12.508 -10.641 1 97.75 200 ASN B CA 1
ATOM 3293 C C . ASN B 1 200 ? 12.125 -12.328 -10.852 1 97.75 200 ASN B C 1
ATOM 3295 O O . ASN B 1 200 ? 11.688 -11.938 -11.938 1 97.75 200 ASN B O 1
ATOM 3299 N N . PHE B 1 201 ? 11.328 -12.539 -9.727 1 98.31 201 PHE B N 1
ATOM 3300 C CA . PHE B 1 201 ? 9.875 -12.5 -9.82 1 98.31 201 PHE B CA 1
ATOM 3301 C C . PHE B 1 201 ? 9.375 -11.062 -9.82 1 98.31 201 PHE B C 1
ATOM 3303 O O . PHE B 1 201 ? 8.188 -10.812 -10.055 1 98.31 201 PHE B O 1
ATOM 3310 N N . HIS B 1 202 ? 10.273 -10.109 -9.555 1 98.75 202 HIS B N 1
ATOM 3311 C CA . HIS B 1 202 ? 9.875 -8.727 -9.305 1 98.75 202 HIS B CA 1
ATOM 3312 C C . HIS B 1 202 ? 10.164 -7.84 -10.516 1 98.75 202 HIS B C 1
ATOM 3314 O O . HIS B 1 202 ? 10.375 -6.633 -10.367 1 98.75 202 HIS B O 1
ATOM 3320 N N . MET B 1 203 ? 10.219 -8.438 -11.719 1 98.69 203 MET B N 1
ATOM 3321 C CA . MET B 1 203 ? 10.305 -7.672 -12.961 1 98.69 203 MET B CA 1
ATOM 3322 C C . MET B 1 203 ? 8.922 -7.344 -13.5 1 98.69 203 MET B C 1
ATOM 3324 O O . MET B 1 203 ? 8.352 -8.109 -14.281 1 98.69 203 MET B O 1
ATOM 3328 N N . THR B 1 204 ? 8.398 -6.16 -13.203 1 98.75 204 THR B N 1
ATOM 3329 C CA . THR B 1 204 ? 6.988 -5.828 -13.383 1 98.75 204 THR B CA 1
ATOM 3330 C C . THR B 1 204 ? 6.66 -5.625 -14.859 1 98.75 204 THR B C 1
ATOM 3332 O O . THR B 1 204 ? 5.5 -5.727 -15.266 1 98.75 204 THR B O 1
ATOM 3335 N N . PRO B 1 205 ? 7.648 -5.316 -15.758 1 98.5 205 PRO B N 1
ATOM 3336 C CA . PRO B 1 205 ? 7.316 -5.293 -17.188 1 98.5 205 PRO B CA 1
ATOM 3337 C C . PRO B 1 205 ? 6.812 -6.641 -17.703 1 98.5 205 PRO B C 1
ATOM 3339 O O . PRO B 1 205 ? 6.207 -6.711 -18.766 1 98.5 205 PRO B O 1
ATOM 3342 N N . PHE B 1 206 ? 7.043 -7.734 -16.953 1 98.56 206 PHE B N 1
ATOM 3343 C CA . PHE B 1 206 ? 6.633 -9.07 -17.391 1 98.56 206 PHE B CA 1
ATOM 3344 C C . PHE B 1 206 ? 5.254 -9.414 -16.844 1 98.56 206 PHE B C 1
ATOM 3346 O O . PHE B 1 206 ? 4.695 -10.461 -17.172 1 98.56 206 PHE B O 1
ATOM 3353 N N . PHE B 1 207 ? 4.641 -8.578 -15.961 1 98.81 207 PHE B N 1
ATOM 3354 C CA . PHE B 1 207 ? 3.295 -8.859 -15.477 1 98.81 207 PHE B CA 1
ATOM 3355 C C . PHE B 1 207 ? 2.289 -8.844 -16.625 1 98.81 207 PHE B C 1
ATOM 3357 O O . PHE B 1 207 ? 2.318 -7.945 -17.469 1 98.81 207 PHE B O 1
ATOM 3364 N N . GLY B 1 208 ? 1.458 -9.867 -16.719 1 98.75 208 GLY B N 1
ATOM 3365 C CA . GLY B 1 208 ? 0.44 -9.938 -17.75 1 98.75 208 GLY B CA 1
ATOM 3366 C C . GLY B 1 208 ? -0.687 -8.945 -17.562 1 98.75 208 GLY B C 1
ATOM 3367 O O . GLY B 1 208 ? -0.792 -8.32 -16.5 1 98.75 208 GLY B O 1
ATOM 3368 N N . HIS B 1 209 ? -1.473 -8.75 -18.656 1 98.69 209 HIS B N 1
ATOM 3369 C CA . HIS B 1 209 ? -2.68 -7.934 -18.594 1 98.69 209 HIS B CA 1
ATOM 3370 C C . HIS B 1 209 ? -3.877 -8.758 -18.125 1 98.69 209 HIS B C 1
ATOM 3372 O O . HIS B 1 209 ? -4.145 -9.828 -18.672 1 98.69 209 HIS B O 1
ATOM 3378 N N . VAL B 1 210 ? -4.551 -8.312 -17.125 1 98.94 210 VAL B N 1
ATOM 3379 C CA . VAL B 1 210 ? -5.758 -8.969 -16.625 1 98.94 210 VAL B CA 1
ATOM 3380 C C . VAL B 1 210 ? -6.934 -7.996 -16.688 1 98.94 210 VAL B C 1
ATOM 3382 O O . VAL B 1 210 ? -6.824 -6.852 -16.25 1 98.94 210 VAL B O 1
ATOM 3385 N N . TYR B 1 211 ? -8.008 -8.414 -17.266 1 98.88 211 TYR B N 1
ATOM 3386 C CA . TYR B 1 211 ? -9.211 -7.598 -17.422 1 98.88 211 TYR B CA 1
ATOM 3387 C C . TYR B 1 211 ? -10.391 -8.219 -16.672 1 98.88 211 TYR B C 1
ATOM 3389 O O . TYR B 1 211 ? -10.742 -9.375 -16.906 1 98.88 211 TYR B O 1
ATOM 3397 N N . PHE B 1 212 ? -10.891 -7.484 -15.727 1 98.94 212 PHE B N 1
ATOM 3398 C CA . PHE B 1 212 ? -12.133 -7.938 -15.109 1 98.94 212 PHE B CA 1
ATOM 3399 C C . PHE B 1 212 ? -13.328 -7.621 -16 1 98.94 212 PHE B C 1
ATOM 3401 O O . PHE B 1 212 ? -13.633 -6.453 -16.25 1 98.94 212 PHE B O 1
ATOM 3408 N N . VAL B 1 213 ? -13.984 -8.648 -16.5 1 98.81 213 VAL B N 1
ATOM 3409 C CA . VAL B 1 213 ? -15.008 -8.492 -17.531 1 98.81 213 VAL B CA 1
ATOM 3410 C C . VAL B 1 213 ? -16.359 -8.945 -16.984 1 98.81 213 VAL B C 1
ATOM 3412 O O . VAL B 1 213 ? -16.422 -9.703 -16.016 1 98.81 213 VAL B O 1
#

Nearest PDB structures (foldseek):
  2emo-assembly1_A-2  TM=1.914E-01  e=1.726E-02  Aequorea victoria
  8iz3-assembly1_A  TM=1.645E-01  e=2.514E-02  Aequorea victoria
  8zuq-assembly1_A  TM=1.831E-01  e=2.653E-02  Aequorea victoria
  8p6g-assembly1_B  TM=1.708E-01  e=5.331E-02  synthetic construct
  6lnp-assembly2_D  TM=1.408E-01  e=2.287E+00  Aequorea victoria

Organism: Cryphonectria parasitica (strain ATCC 38755 / EP155) (NCBI:txid660469)

Secondary structure (DSSP, 8-state):
--------EEEEPBTTS-EEEEE-EESSTT--S----EEEEEEE-SSEEEEEEEE-S-------TTPPTTSSGGGSSEEEEEEEESSSPPSEEEEEEE-TTS-EEEEEEE-TTSS--TTS--EEEE---HHHHT-EEEEEEEGGGTEEEEEEEEEGGGGT--TT--TT-EEEEEEEEEE--TTTTT--EEEESS--SSS-TT-GGGPEEEEE-/--------EEEEPBTTS-EEEEE-EESSTT-------EEEEEEE-SSEEEEEEEE-S-------TTPPTTSSGGGSSEEEEEEEESSSPPSEEEEEEE-TTS-EEEEEEE-TTSS--TTS--EEEE---HHHHT-EEEEEEEGGGTEEEEEEEEEGGGGT--TT--TT-EEEEEEEEEE--TTTTT--EEEESS--SSS-TT-GGGPEEEEE-